Protein AF-A0A1G3QPR6-F1 (afdb_monomer)

Solvent-accessible surface area (backbone atoms only — not comparable to full-atom values): 21531 Å² total; per-residue (Å²): 141,81,74,73,65,62,59,56,54,56,56,53,58,65,68,74,68,69,72,81,55,57,77,48,80,53,82,36,54,46,65,22,30,24,68,28,44,55,77,76,56,63,36,36,37,41,65,73,69,79,74,83,39,53,37,28,34,45,36,33,22,42,81,72,49,48,79,41,32,77,51,79,38,69,24,75,70,41,79,42,62,36,46,30,82,88,68,45,72,52,73,33,42,54,33,40,37,37,38,43,35,29,19,87,86,79,56,42,36,35,69,45,76,48,65,46,40,32,42,53,54,45,40,63,69,72,75,69,54,66,77,56,40,14,61,33,45,2,17,16,63,43,24,40,44,71,29,43,44,50,59,3,56,77,43,14,18,12,20,30,35,42,59,69,55,77,74,66,64,58,76,64,53,55,49,57,57,63,72,66,66,78,93,82,74,83,45,83,68,54,70,57,57,70,72,71,74,75,81,66,74,34,40,30,41,30,40,19,43,30,46,38,66,88,68,34,37,36,35,31,43,28,39,26,37,46,48,99,79,30,19,43,28,41,34,42,40,37,38,40,36,68,84,26,68,22,16,41,91,84,57,52,77,78,52,70,33,39,39,39,35,37,41,39,38,47,20,40,7,32,69,59,88,61,35,22,38,14,34,28,42,34,45,35,41,37,31,58,54,89,47,42,32,42,31,42,29,28,33,43,16,30,32,31,51,82,40,101,41,34,37,40,7,40,25,40,37,37,49,81,14,28,22,33,60,78,61,93,46,94,72,36,64,93,51,79,29,67,31,67,37,34,41,37,44,22,41,30,43,46,45,99,78,49,33,37,40,36,39,27,43,34,42,44,73,83,48,92,66,76,44,43,24,36,20,38,41,40,48,81,45,94,45,33,34,41,26,35,20,26,31,77,88,36,48,19,31,26,42,34,40,45,56,93,52,33,39,44,22,37,18,38,31,55,32,77,80,80,71,42,55,25,44,29,40,18,42,35,39,57,88

Mean predicted aligned error: 9.49 Å

pLDDT: mean 85.25, std 18.38, range [27.86, 98.69]

Nearest PDB structures (foldseek):
  2wvp-assembly1_A  TM=6.084E-01  e=1.221E-07  Escherichia coli K-12
  2xe1-assembly1_A  TM=4.852E-01  e=6.310E-04  Escherichia coli
  5o78-assembly1_C  TM=4.614E-01  e=2.408E-03  Klebsiella aerogenes
  4aip-assembly1_C  TM=3.856E-01  e=1.112E-03  Neisseria meningitidis
  6ehd-assembly1_A  TM=4.000E-01  e=1.112E-03  Vibrio cholerae O395

Secondary structure (DSSP, 8-state):
--SSHHHHHHHHHHHTT-----B--GGGEEEESBSB-TTSS-EEEEE-S----SEEEEEEE-TTS-EEEEEEESSSPEEE-SB-TTSPBPPSEEEEEEEEEEETTTTEEEEEEEEEEE-S----GGGGS----HHHHHTTS-HHHH--STTHHHH-GGGGGGGGTTTS--HHHHHHHHTTS-TT---HHHHHHTTSS-----EEEEEEEEE-TTS-EEEEEEEEEEETTEEEEEEEEEEEEEEEEEE-TT--EEEEEEEEEEEEEEEEEEEETTEEEEEEEEEEEEEETTEEEEEEEEEEEEEEEEETTEEEEEEEEEEEEEEEESS--TT--SS-EEPPPEEEEEEEEEETTTEEEEEEEEEETT-SS-EEEEEEEEEEETTEEEEEEEETTEEEEEEEEEETTEEEEEEEEE-TTTS-EEEEEEEEEE-

Structure (mmCIF, N/CA/C/O backbone):
data_AF-A0A1G3QPR6-F1
#
_entry.id   AF-A0A1G3QPR6-F1
#
loop_
_atom_site.group_PDB
_atom_site.id
_atom_site.type_symbol
_atom_site.label_atom_id
_atom_site.label_alt_id
_atom_site.label_comp_id
_atom_site.label_asym_id
_atom_site.label_entity_id
_atom_site.label_seq_id
_atom_site.pdbx_PDB_ins_code
_atom_site.Cartn_x
_atom_site.Cartn_y
_atom_site.Cartn_z
_atom_site.occupancy
_atom_site.B_iso_or_equiv
_atom_site.auth_seq_id
_atom_site.auth_comp_id
_atom_site.auth_asym_id
_atom_site.auth_atom_id
_atom_site.pdbx_PDB_model_num
ATOM 1 N N . MET A 1 1 ? 42.847 22.295 25.989 1.00 46.12 1 MET A N 1
ATOM 2 C CA . MET A 1 1 ? 42.261 23.072 24.869 1.00 46.12 1 MET A CA 1
ATOM 3 C C . MET A 1 1 ? 43.000 22.890 23.524 1.00 46.12 1 MET A C 1
ATOM 5 O O . MET A 1 1 ? 42.988 23.797 22.707 1.00 46.12 1 MET A O 1
ATOM 9 N N . LYS A 1 2 ? 43.620 21.724 23.251 1.00 40.72 2 LYS A N 1
ATOM 10 C CA . LYS A 1 2 ? 44.358 21.444 21.993 1.00 40.72 2 LYS A CA 1
ATOM 11 C C . LYS A 1 2 ? 43.804 20.267 21.167 1.00 40.72 2 LYS A C 1
ATOM 13 O O . LYS A 1 2 ? 44.333 19.985 20.104 1.00 40.72 2 LYS A O 1
ATOM 18 N N . TYR A 1 3 ? 42.713 19.636 21.608 1.00 39.56 3 TYR A N 1
ATOM 19 C CA . TYR A 1 3 ? 42.083 18.499 20.912 1.00 39.56 3 TYR A CA 1
ATOM 20 C C . TYR A 1 3 ? 40.753 18.844 20.219 1.00 39.56 3 TYR A C 1
ATOM 22 O O . TYR A 1 3 ? 40.190 18.007 19.530 1.00 39.56 3 TYR A O 1
ATOM 30 N N . ALA A 1 4 ? 40.267 20.084 20.350 1.00 36.75 4 ALA A N 1
ATOM 31 C CA . ALA A 1 4 ? 39.031 20.534 19.700 1.00 36.75 4 ALA A CA 1
ATOM 32 C C . ALA A 1 4 ? 39.255 21.110 18.285 1.00 36.75 4 ALA A C 1
ATOM 34 O O . ALA A 1 4 ? 38.297 21.277 17.541 1.00 36.75 4 ALA A O 1
ATOM 35 N N . LEU A 1 5 ? 40.506 21.398 17.894 1.00 35.31 5 LEU A N 1
ATOM 36 C CA . LEU A 1 5 ? 40.809 22.019 16.596 1.00 35.31 5 LEU A CA 1
ATOM 37 C C . LEU A 1 5 ? 41.133 21.021 15.468 1.00 35.31 5 LEU A C 1
ATOM 39 O O . LEU A 1 5 ? 40.987 21.386 14.306 1.00 35.31 5 LEU A O 1
ATOM 43 N N . SER A 1 6 ? 41.533 19.774 15.759 1.00 35.31 6 SER A N 1
ATOM 44 C CA . SER A 1 6 ? 41.834 18.796 14.691 1.00 35.31 6 SER A CA 1
ATOM 45 C C . SER A 1 6 ? 40.599 18.030 14.196 1.00 35.31 6 SER A C 1
ATOM 47 O O . SER A 1 6 ? 40.562 17.608 13.040 1.00 35.31 6 SER A O 1
ATOM 49 N N . ALA A 1 7 ? 39.548 17.921 15.018 1.00 37.97 7 ALA A N 1
ATOM 50 C CA . ALA A 1 7 ? 38.281 17.307 14.615 1.00 37.97 7 ALA A CA 1
ATOM 51 C C . ALA A 1 7 ? 37.502 18.190 13.619 1.00 37.97 7 ALA A C 1
ATOM 53 O O . ALA A 1 7 ? 36.981 17.682 12.627 1.00 37.97 7 ALA A O 1
ATOM 54 N N . SER A 1 8 ? 37.506 19.516 13.808 1.00 36.41 8 SER A N 1
ATOM 55 C CA . SER A 1 8 ? 36.828 20.444 12.890 1.00 36.41 8 SER A CA 1
ATOM 56 C C . SER A 1 8 ? 37.526 20.582 11.534 1.00 36.41 8 SER A C 1
ATOM 58 O O . SER A 1 8 ? 36.843 20.753 10.529 1.00 36.41 8 SER A O 1
ATOM 60 N N . LEU A 1 9 ? 38.858 20.449 11.460 1.00 35.00 9 LEU A N 1
ATOM 61 C CA . LEU A 1 9 ? 39.563 20.481 10.169 1.00 35.00 9 LEU A CA 1
ATOM 62 C C . LEU A 1 9 ? 39.363 19.196 9.349 1.00 35.00 9 LEU A C 1
ATOM 64 O O . LEU A 1 9 ? 39.317 19.259 8.124 1.00 35.00 9 LEU A O 1
ATOM 68 N N . THR A 1 10 ? 39.188 18.048 10.009 1.00 35.47 10 THR A N 1
ATOM 69 C CA . THR A 1 10 ? 38.995 16.757 9.323 1.00 35.47 10 THR A CA 1
ATOM 70 C C . THR A 1 10 ? 37.572 16.616 8.769 1.00 35.47 10 THR A C 1
ATOM 72 O O . THR A 1 10 ? 37.380 16.069 7.687 1.00 35.47 10 THR A O 1
ATOM 75 N N . ILE A 1 11 ? 36.572 17.195 9.447 1.00 38.56 11 ILE A N 1
ATOM 76 C CA . ILE A 1 11 ? 35.192 17.262 8.937 1.00 38.56 11 ILE A CA 1
ATOM 77 C C . ILE A 1 11 ? 35.081 18.282 7.790 1.00 38.56 11 ILE A C 1
ATOM 79 O O . ILE A 1 11 ? 34.370 18.034 6.820 1.00 38.56 11 ILE A O 1
ATOM 83 N N . CYS A 1 12 ? 35.846 19.379 7.831 1.00 28.81 12 CYS A N 1
ATOM 84 C CA . CYS A 1 12 ? 35.859 20.372 6.751 1.00 28.81 12 CYS A CA 1
ATOM 85 C C . CYS A 1 12 ? 36.522 19.840 5.460 1.00 28.81 12 CYS A C 1
ATOM 87 O O . CYS A 1 12 ? 36.093 20.186 4.363 1.00 28.81 12 CYS A O 1
ATOM 89 N N . PHE A 1 13 ? 37.500 18.929 5.565 1.00 29.02 13 PHE A N 1
ATOM 90 C CA . PHE A 1 13 ? 38.127 18.297 4.393 1.00 29.02 13 PHE A CA 1
ATOM 91 C C . PHE A 1 13 ? 37.272 17.193 3.746 1.00 29.02 13 PHE A C 1
ATOM 93 O O . PHE A 1 13 ? 37.410 16.948 2.550 1.00 29.02 13 PHE A O 1
ATOM 100 N N . LEU A 1 14 ? 36.345 16.568 4.486 1.00 30.44 14 LEU A N 1
ATOM 101 C CA . LEU A 1 14 ? 35.384 15.620 3.902 1.00 30.44 14 LEU A CA 1
ATOM 102 C C . LEU A 1 14 ? 34.238 16.319 3.145 1.00 30.44 14 LEU A C 1
ATOM 104 O O . LEU A 1 14 ? 33.607 15.706 2.290 1.00 30.44 14 LEU A O 1
ATOM 108 N N . ILE A 1 15 ? 33.992 17.601 3.429 1.00 31.94 15 ILE A N 1
ATOM 109 C CA . ILE A 1 15 ? 32.945 18.412 2.784 1.00 31.94 15 ILE A CA 1
ATOM 110 C C . ILE A 1 15 ? 33.439 19.042 1.462 1.00 31.94 15 ILE A C 1
ATOM 112 O O . ILE A 1 15 ? 32.630 19.433 0.627 1.00 31.94 15 ILE A O 1
ATOM 116 N N . LEU A 1 16 ? 34.752 19.057 1.203 1.00 29.41 16 LEU A N 1
ATOM 117 C CA . LEU A 1 16 ? 35.367 19.648 0.000 1.00 29.41 16 LEU A CA 1
ATOM 118 C C . LEU A 1 16 ? 35.716 18.643 -1.118 1.00 29.41 16 LEU A C 1
ATOM 120 O O . LEU A 1 16 ? 36.352 19.018 -2.099 1.00 29.41 16 LEU A O 1
ATOM 124 N N . CYS A 1 17 ? 35.281 17.382 -1.014 1.00 27.86 17 CYS A N 1
ATOM 125 C CA . CYS A 1 17 ? 35.424 16.374 -2.080 1.00 27.86 17 CYS A CA 1
ATOM 126 C C . CYS A 1 17 ? 34.085 15.827 -2.599 1.00 27.86 17 CYS A C 1
ATOM 128 O O . CYS A 1 17 ? 34.029 14.743 -3.177 1.00 27.86 17 CYS A O 1
ATOM 130 N N . ILE A 1 18 ? 32.999 16.587 -2.440 1.00 34.84 18 ILE A N 1
ATOM 131 C CA . ILE A 1 18 ? 31.796 16.367 -3.242 1.00 34.84 18 ILE A CA 1
ATOM 132 C C . ILE A 1 18 ? 32.098 16.988 -4.606 1.00 34.84 18 ILE A C 1
ATOM 134 O O . ILE A 1 18 ? 31.937 18.191 -4.794 1.00 34.84 18 ILE A O 1
ATOM 138 N N . GLN A 1 19 ? 32.609 16.185 -5.544 1.00 30.81 19 GLN A N 1
ATOM 139 C CA . GLN A 1 19 ? 32.548 16.567 -6.952 1.00 30.81 19 GLN A CA 1
ATOM 140 C C . GLN A 1 19 ? 31.089 16.902 -7.254 1.00 30.81 19 GLN A C 1
ATOM 142 O O . GLN A 1 19 ? 30.205 16.070 -7.035 1.00 30.81 19 GLN A O 1
ATOM 147 N N . GLU A 1 20 ? 30.839 18.124 -7.717 1.00 32.56 20 GLU A N 1
ATOM 148 C CA . GLU A 1 20 ? 29.565 18.492 -8.311 1.00 32.56 20 GLU A CA 1
ATOM 149 C C . GLU A 1 20 ? 29.315 17.534 -9.478 1.00 32.56 20 GLU A C 1
ATOM 151 O O . GLU A 1 20 ? 29.866 17.679 -10.568 1.00 32.56 20 GLU A O 1
ATOM 156 N N . SER A 1 21 ? 28.522 16.491 -9.237 1.00 35.84 21 SER A N 1
ATOM 157 C CA . SER A 1 21 ? 28.028 15.636 -10.300 1.00 35.84 21 SER A CA 1
ATOM 158 C C . SER A 1 21 ? 27.136 16.515 -11.165 1.00 35.84 21 SER A C 1
ATOM 160 O O . SER A 1 21 ? 26.036 16.886 -10.747 1.00 35.84 21 SER A O 1
ATOM 162 N N . HIS A 1 22 ? 27.622 16.899 -12.344 1.00 35.47 22 HIS A N 1
ATOM 163 C CA . HIS A 1 22 ? 26.821 17.616 -13.324 1.00 35.47 22 HIS A CA 1
ATOM 164 C C . HIS A 1 22 ? 25.568 16.787 -13.616 1.00 35.47 22 HIS A C 1
ATOM 166 O O . HIS A 1 22 ? 25.650 15.733 -14.245 1.00 35.47 22 HIS A O 1
ATOM 172 N N . ALA A 1 23 ? 24.417 17.239 -13.112 1.00 41.91 23 ALA A N 1
ATOM 173 C CA . ALA A 1 23 ? 23.147 16.557 -13.297 1.00 41.91 23 ALA A CA 1
ATOM 174 C C . ALA A 1 23 ? 22.802 16.553 -14.790 1.00 41.91 23 ALA A C 1
ATOM 176 O O . ALA A 1 23 ? 22.440 17.578 -15.375 1.00 41.91 23 ALA A O 1
ATOM 177 N N . TYR A 1 24 ? 22.963 15.395 -15.425 1.00 57.22 24 TYR A N 1
ATOM 178 C CA . TYR A 1 24 ? 22.678 15.228 -16.839 1.00 57.22 24 TYR A CA 1
ATOM 179 C C . TYR A 1 24 ? 21.167 15.310 -17.108 1.00 57.22 24 TYR A C 1
ATOM 181 O O . TYR A 1 24 ? 20.361 14.719 -16.384 1.00 57.22 24 TYR A O 1
ATOM 189 N N . ARG A 1 25 ? 20.751 16.008 -18.177 1.00 56.31 25 ARG A N 1
ATOM 190 C CA . ARG A 1 25 ? 19.334 16.065 -18.579 1.00 56.31 25 ARG A CA 1
ATOM 191 C C . ARG A 1 25 ? 18.887 14.703 -19.108 1.00 56.31 25 ARG A C 1
ATOM 193 O O . ARG A 1 25 ? 19.117 14.363 -20.262 1.00 56.31 25 ARG A O 1
ATOM 200 N N . THR A 1 26 ? 18.145 13.958 -18.299 1.00 60.56 26 THR A N 1
ATOM 201 C CA . THR A 1 26 ? 17.696 12.592 -18.613 1.00 60.56 26 THR A CA 1
ATOM 202 C C . THR A 1 26 ? 16.570 12.496 -19.652 1.00 60.56 26 THR A C 1
ATOM 204 O O . THR A 1 26 ? 15.987 11.429 -19.858 1.00 60.56 26 THR A O 1
ATOM 207 N N . ASN A 1 27 ? 16.264 13.576 -20.376 1.00 63.34 27 ASN A N 1
ATOM 208 C CA . ASN A 1 27 ? 15.226 13.590 -21.413 1.00 63.34 27 ASN A CA 1
ATOM 209 C C . ASN A 1 27 ? 15.523 12.624 -22.576 1.00 63.34 27 ASN A C 1
ATOM 211 O O . ASN A 1 27 ? 14.579 12.153 -23.202 1.00 63.34 27 ASN A O 1
ATOM 215 N N . GLY A 1 28 ? 16.796 12.285 -22.819 1.00 78.31 28 GLY A N 1
ATOM 216 C CA . GLY A 1 28 ? 17.205 11.329 -23.856 1.00 78.31 28 GLY A CA 1
ATOM 217 C C . GLY A 1 28 ? 16.964 9.854 -23.515 1.00 78.31 28 GLY A C 1
ATOM 218 O O . GLY A 1 28 ? 16.871 9.037 -24.429 1.00 78.31 28 GLY A O 1
ATOM 219 N N . VAL A 1 29 ? 16.812 9.501 -22.232 1.00 89.12 29 VAL A N 1
ATOM 220 C CA . VAL A 1 29 ? 16.610 8.103 -21.822 1.00 89.12 29 VAL A CA 1
ATOM 221 C C . VAL A 1 29 ? 15.148 7.709 -22.012 1.00 89.12 29 VAL A C 1
ATOM 223 O O . VAL A 1 29 ? 14.256 8.304 -21.401 1.00 89.12 29 VAL A O 1
ATOM 226 N N . ILE A 1 30 ? 14.888 6.691 -22.828 1.00 92.81 30 ILE A N 1
ATOM 227 C CA . ILE A 1 30 ? 13.544 6.146 -23.056 1.00 92.81 30 ILE A CA 1
ATOM 228 C C . ILE A 1 30 ? 13.504 4.652 -22.746 1.00 92.81 30 ILE A C 1
ATOM 230 O O . ILE A 1 30 ? 14.524 3.967 -22.797 1.00 92.81 30 ILE A O 1
ATOM 234 N N . VAL A 1 31 ? 12.304 4.148 -22.460 1.00 95.38 31 VAL A N 1
ATOM 235 C CA . VAL A 1 31 ? 12.049 2.732 -22.177 1.00 95.38 31 VAL A CA 1
ATOM 236 C C . VAL A 1 31 ? 10.972 2.167 -23.091 1.00 95.38 31 VAL A C 1
ATOM 238 O O . VAL A 1 31 ? 10.001 2.861 -23.386 1.00 95.38 31 VAL A O 1
ATOM 241 N N . TYR A 1 32 ? 11.132 0.932 -23.562 1.00 96.12 32 TYR A N 1
ATOM 242 C CA . TYR A 1 32 ? 10.184 0.310 -24.488 1.00 96.12 32 TYR A CA 1
ATOM 243 C C . TYR A 1 32 ? 10.353 -1.221 -24.584 1.00 96.12 32 TYR A C 1
ATOM 245 O O . TYR A 1 32 ? 11.418 -1.739 -24.247 1.00 96.12 32 TYR A O 1
ATOM 253 N N . PRO A 1 33 ? 9.324 -1.963 -25.041 1.00 95.06 33 PRO A N 1
ATOM 254 C CA . PRO A 1 33 ? 7.961 -1.502 -25.325 1.00 95.06 33 PRO A CA 1
ATOM 255 C C . PRO A 1 33 ? 7.173 -1.207 -24.039 1.00 95.06 33 PRO A C 1
ATOM 257 O O . PRO A 1 33 ? 7.388 -1.838 -23.006 1.00 95.06 33 PRO A O 1
ATOM 260 N N . VAL A 1 34 ? 6.236 -0.259 -24.112 1.00 94.88 34 VAL A N 1
ATOM 261 C CA . VAL A 1 34 ? 5.272 0.046 -23.042 1.00 94.88 34 VAL A CA 1
ATOM 262 C C . VAL A 1 34 ? 3.867 0.102 -23.665 1.00 94.88 34 VAL A C 1
ATOM 264 O O . VAL A 1 34 ? 3.612 0.972 -24.502 1.00 94.88 34 VAL A O 1
ATOM 267 N N . PRO A 1 35 ? 2.941 -0.807 -23.302 1.00 93.62 35 PRO A N 1
ATOM 268 C CA . PRO A 1 35 ? 3.064 -1.796 -22.235 1.00 93.62 35 PRO A CA 1
ATOM 269 C C . PRO A 1 35 ? 3.982 -2.966 -22.621 1.00 93.62 35 PRO A C 1
ATOM 271 O O . PRO A 1 35 ? 3.991 -3.418 -23.768 1.00 93.62 35 PRO A O 1
ATOM 274 N N . TYR A 1 36 ? 4.720 -3.478 -21.642 1.00 93.75 36 TYR A N 1
ATOM 275 C CA . TYR A 1 36 ? 5.574 -4.650 -21.786 1.00 93.75 36 TYR A CA 1
ATOM 276 C C . TYR A 1 36 ? 4.782 -5.938 -21.508 1.00 93.75 36 TYR A C 1
ATOM 278 O O . TYR A 1 36 ? 3.892 -5.955 -20.666 1.00 93.75 36 TYR A O 1
ATOM 286 N N . TYR A 1 37 ? 5.095 -7.036 -22.195 1.00 90.31 37 TYR A N 1
ATOM 287 C CA . TYR A 1 37 ? 4.463 -8.341 -21.971 1.00 90.31 37 TYR A CA 1
ATOM 288 C C . TYR A 1 37 ? 5.531 -9.342 -21.509 1.00 90.31 37 TYR A C 1
ATOM 290 O O . TYR A 1 37 ? 6.242 -9.891 -22.362 1.00 90.31 37 TYR A O 1
ATOM 298 N N . PRO A 1 38 ? 5.663 -9.598 -20.192 1.00 88.00 38 PRO A N 1
ATOM 299 C CA . PRO A 1 38 ? 6.616 -10.568 -19.666 1.00 88.00 38 PRO A CA 1
ATOM 300 C C . PRO A 1 38 ? 6.503 -11.926 -20.373 1.00 88.00 38 PRO A C 1
ATOM 302 O O . PRO A 1 38 ? 5.428 -12.519 -20.479 1.00 88.00 38 PRO A O 1
ATOM 305 N N . GLY A 1 39 ? 7.627 -12.418 -20.899 1.00 83.00 39 GLY A N 1
ATOM 306 C CA . GLY A 1 39 ? 7.692 -13.675 -21.653 1.00 83.00 39 GLY A CA 1
ATOM 307 C C . GLY A 1 39 ? 7.337 -13.593 -23.145 1.00 83.00 39 GLY A C 1
ATOM 308 O O . GLY A 1 39 ? 7.407 -14.619 -23.816 1.00 83.00 39 GLY A O 1
ATOM 309 N N . LYS A 1 40 ? 7.001 -12.412 -23.686 1.00 84.06 40 LYS A N 1
ATOM 310 C CA . LYS A 1 40 ? 6.782 -12.182 -25.132 1.00 84.06 40 LYS A CA 1
ATOM 311 C C . LYS A 1 40 ? 7.842 -11.279 -25.782 1.00 84.06 40 LYS A C 1
ATOM 313 O O . LYS A 1 40 ? 7.581 -10.654 -26.805 1.00 84.06 40 LYS A O 1
ATOM 318 N N . GLY A 1 41 ? 9.026 -11.199 -25.183 1.00 85.44 41 GLY A N 1
ATOM 319 C CA . GLY A 1 41 ? 10.136 -10.378 -25.658 1.00 85.44 41 GLY A CA 1
ATOM 320 C C . GLY A 1 41 ? 10.906 -9.760 -24.500 1.00 85.44 41 GLY A C 1
ATOM 321 O O . GLY A 1 41 ? 10.751 -10.170 -23.345 1.00 85.44 41 GLY A O 1
ATOM 322 N N . VAL A 1 42 ? 11.712 -8.752 -24.812 1.00 91.69 42 VAL A N 1
ATOM 323 C CA . VAL A 1 42 ? 12.505 -8.017 -23.827 1.00 91.69 42 VAL A CA 1
ATOM 324 C C . VAL A 1 42 ? 12.022 -6.580 -23.693 1.00 91.69 42 VAL A C 1
ATOM 326 O O . VAL A 1 42 ? 11.550 -5.974 -24.653 1.00 91.69 42 VAL A O 1
ATOM 329 N N . PHE A 1 43 ? 12.124 -6.063 -22.480 1.00 95.50 43 PHE A N 1
ATOM 330 C CA . PHE A 1 43 ? 12.021 -4.648 -22.176 1.00 95.50 43 PHE A CA 1
ATOM 331 C C . PHE A 1 43 ? 13.422 -4.053 -22.204 1.00 95.50 43 PHE A C 1
ATOM 333 O O . PHE A 1 43 ? 14.366 -4.686 -21.731 1.00 95.50 43 PHE A O 1
ATOM 340 N N . GLN A 1 44 ? 13.568 -2.846 -22.729 1.00 95.75 44 GLN A N 1
ATOM 341 C CA . GLN A 1 44 ? 14.861 -2.187 -22.793 1.00 95.75 44 GLN A CA 1
ATOM 342 C C . GLN A 1 44 ? 14.771 -0.703 -22.479 1.00 95.75 44 GLN A C 1
ATOM 344 O O . GLN A 1 44 ? 13.771 -0.047 -22.773 1.00 95.75 44 GLN A O 1
ATOM 349 N N . ALA A 1 45 ? 15.852 -0.182 -21.907 1.00 95.38 45 ALA A N 1
ATOM 350 C CA . ALA A 1 45 ? 16.089 1.244 -21.800 1.00 95.38 45 ALA A CA 1
ATOM 351 C C . ALA A 1 45 ? 17.297 1.638 -22.645 1.00 95.38 45 ALA A C 1
ATOM 353 O O . ALA A 1 45 ? 18.316 0.940 -22.658 1.00 95.38 45 ALA A O 1
ATOM 354 N N . VAL A 1 46 ? 17.178 2.763 -23.341 1.00 94.44 46 VAL A N 1
ATOM 355 C CA . VAL A 1 46 ? 18.219 3.310 -24.216 1.00 94.44 46 VAL A CA 1
ATOM 356 C C . VAL A 1 46 ? 18.390 4.791 -23.937 1.00 94.44 46 VAL A C 1
ATOM 358 O O . VAL A 1 46 ? 17.423 5.462 -23.579 1.00 94.44 46 VAL A O 1
ATOM 361 N N . ASP A 1 47 ? 19.599 5.300 -24.146 1.00 92.56 47 ASP A N 1
ATOM 362 C CA . ASP A 1 47 ? 19.864 6.732 -24.165 1.00 92.56 47 ASP A CA 1
ATOM 363 C C . ASP A 1 47 ? 20.004 7.220 -25.611 1.00 92.56 47 ASP A C 1
ATOM 365 O O . ASP A 1 47 ? 20.875 6.769 -26.351 1.00 92.56 47 ASP A O 1
ATOM 369 N N . LEU A 1 48 ? 19.127 8.138 -26.016 1.00 88.88 48 LEU A N 1
ATOM 370 C CA . LEU A 1 48 ? 19.134 8.759 -27.342 1.00 88.88 48 LEU A CA 1
ATOM 371 C C . LEU A 1 48 ? 19.952 10.053 -27.394 1.00 88.88 48 LEU A C 1
ATOM 373 O O . LEU A 1 48 ? 20.001 10.712 -28.429 1.00 88.88 48 LEU A O 1
ATOM 377 N N . SER A 1 49 ? 20.566 10.449 -26.282 1.00 84.44 49 SER A N 1
ATOM 378 C CA . SER A 1 49 ? 21.288 11.712 -26.197 1.00 84.44 49 SER A CA 1
ATOM 379 C C . SER A 1 49 ? 22.682 11.699 -26.835 1.00 84.44 49 SER A C 1
ATOM 381 O O . SER A 1 49 ? 23.261 12.761 -27.057 1.00 84.44 49 SER A O 1
ATOM 383 N N . GLY A 1 50 ? 23.229 10.508 -27.104 1.00 80.56 50 GLY A N 1
ATOM 384 C CA . GLY A 1 50 ? 24.601 10.321 -27.585 1.00 80.56 50 GLY A CA 1
ATOM 385 C C . GLY A 1 50 ? 25.670 10.382 -26.489 1.00 80.56 50 GLY A C 1
ATOM 386 O O . GLY A 1 50 ? 26.858 10.307 -26.793 1.00 80.56 50 GLY A O 1
ATOM 387 N N . THR A 1 51 ? 25.275 10.506 -25.220 1.00 85.12 51 THR A N 1
ATOM 388 C CA . THR A 1 51 ? 26.203 10.541 -24.085 1.00 85.12 51 THR A CA 1
ATOM 389 C C . THR A 1 51 ? 26.704 9.143 -23.738 1.00 85.12 51 THR A C 1
ATOM 391 O O . THR A 1 51 ? 25.927 8.202 -23.579 1.00 85.12 51 THR A O 1
ATOM 394 N N . THR A 1 52 ? 28.017 8.998 -23.567 1.00 87.94 52 THR A N 1
ATOM 395 C CA . THR A 1 52 ? 28.615 7.715 -23.185 1.00 87.94 52 THR A CA 1
ATOM 396 C C . THR A 1 52 ? 28.562 7.519 -21.674 1.00 87.94 52 THR A C 1
ATOM 398 O O . THR A 1 52 ? 29.260 8.207 -20.927 1.00 87.94 52 THR A O 1
ATOM 401 N N . PHE A 1 53 ? 27.803 6.516 -21.240 1.00 91.62 53 PHE A N 1
ATOM 402 C CA . PHE A 1 53 ? 27.833 5.961 -19.888 1.00 91.62 53 PHE A CA 1
ATOM 403 C C . PHE A 1 53 ? 28.433 4.557 -19.941 1.00 91.62 53 PHE A C 1
ATOM 405 O O . PHE A 1 53 ? 28.087 3.775 -20.825 1.00 91.62 53 PHE A O 1
ATOM 412 N N . ASN A 1 54 ? 29.331 4.238 -19.009 1.00 93.50 54 ASN A N 1
ATOM 413 C CA . ASN A 1 54 ? 30.049 2.956 -18.967 1.00 93.50 54 ASN A CA 1
ATOM 414 C C . ASN A 1 54 ? 29.686 2.094 -17.745 1.00 93.50 54 ASN A C 1
ATOM 416 O O . ASN A 1 54 ? 30.256 1.024 -17.526 1.00 93.50 54 ASN A O 1
ATOM 420 N N . LYS A 1 55 ? 28.724 2.559 -16.947 1.00 95.50 55 LYS A N 1
ATOM 421 C CA . LYS A 1 55 ? 28.103 1.810 -15.864 1.00 95.50 55 LYS A CA 1
ATOM 422 C C . LYS A 1 55 ? 26.653 2.257 -15.745 1.00 95.50 55 LYS A C 1
ATOM 424 O O . LYS A 1 55 ? 26.378 3.367 -15.310 1.00 95.50 55 LYS A O 1
ATOM 429 N N . VAL A 1 56 ? 25.721 1.398 -16.134 1.00 96.00 56 VAL A N 1
ATOM 430 C CA . VAL A 1 56 ? 24.282 1.677 -16.063 1.00 96.00 56 VAL A CA 1
ATOM 431 C C . VAL A 1 56 ? 23.632 0.644 -15.161 1.00 96.00 56 VAL A C 1
ATOM 433 O O . VAL A 1 56 ? 23.784 -0.556 -15.369 1.00 96.00 56 VAL A O 1
ATOM 436 N N . LYS A 1 57 ? 22.911 1.094 -14.141 1.00 95.81 57 LYS A N 1
ATOM 437 C CA . LYS A 1 57 ? 22.153 0.251 -13.224 1.00 95.81 57 LYS A CA 1
ATOM 438 C C . LYS A 1 57 ? 20.666 0.436 -13.482 1.00 95.81 57 LYS A C 1
ATOM 440 O O . LYS A 1 57 ? 20.163 1.552 -13.436 1.00 95.81 57 LYS A O 1
ATOM 445 N N . MET A 1 58 ? 19.966 -0.667 -13.716 1.00 95.94 58 MET A N 1
ATOM 446 C CA . MET A 1 58 ? 18.513 -0.697 -13.850 1.00 95.94 58 MET A CA 1
ATOM 447 C C . MET A 1 58 ? 17.922 -1.421 -12.647 1.00 95.94 58 MET A C 1
ATOM 449 O O . MET A 1 58 ? 18.270 -2.570 -12.382 1.00 95.94 58 MET A O 1
ATOM 453 N N . LYS A 1 59 ? 17.014 -0.754 -11.940 1.00 95.12 59 LYS A N 1
ATOM 454 C CA . LYS A 1 59 ? 16.215 -1.328 -10.857 1.00 95.12 59 LYS A CA 1
ATOM 455 C C . LYS A 1 59 ? 14.745 -1.221 -11.219 1.00 95.12 59 LYS A C 1
ATOM 457 O O . LYS A 1 59 ? 14.311 -0.200 -11.750 1.00 95.12 59 LYS A O 1
ATOM 462 N N . ILE A 1 60 ? 13.985 -2.265 -10.930 1.00 94.19 60 ILE A N 1
ATOM 463 C CA . ILE A 1 60 ? 12.556 -2.328 -11.228 1.00 94.19 60 ILE A CA 1
ATOM 464 C C . ILE A 1 60 ? 11.821 -2.635 -9.936 1.00 94.19 60 ILE A C 1
ATOM 466 O O . ILE A 1 60 ? 12.169 -3.585 -9.234 1.00 94.19 60 ILE A O 1
ATOM 470 N N . TYR A 1 61 ? 10.808 -1.830 -9.648 1.00 92.12 61 TYR A N 1
ATOM 471 C CA . TYR A 1 61 ? 10.012 -1.893 -8.434 1.00 92.12 61 TYR A CA 1
ATOM 472 C C . TYR A 1 61 ? 8.547 -2.140 -8.781 1.00 92.12 61 TYR A C 1
ATOM 474 O O . TYR A 1 61 ? 8.055 -1.603 -9.775 1.00 92.12 61 TYR A O 1
ATOM 482 N N . ASN A 1 62 ? 7.858 -2.958 -7.988 1.00 89.81 62 ASN A N 1
ATOM 483 C CA . ASN A 1 62 ? 6.413 -3.150 -8.122 1.00 89.81 62 ASN A CA 1
ATOM 484 C C . ASN A 1 62 ? 5.638 -1.928 -7.584 1.00 89.81 62 ASN A C 1
ATOM 486 O O . ASN A 1 62 ? 6.219 -0.965 -7.080 1.00 89.81 62 ASN A O 1
ATOM 490 N N . ILE A 1 63 ? 4.307 -1.982 -7.665 1.00 87.50 63 ILE A N 1
ATOM 491 C CA . ILE A 1 63 ? 3.410 -0.922 -7.180 1.00 87.50 63 ILE A CA 1
ATOM 492 C C . ILE A 1 63 ? 3.486 -0.674 -5.661 1.00 87.50 63 ILE A C 1
ATOM 494 O O . ILE A 1 63 ? 3.088 0.388 -5.186 1.00 87.50 63 ILE A O 1
ATOM 498 N N . GLU A 1 64 ? 4.009 -1.635 -4.899 1.00 84.88 64 GLU A N 1
ATOM 499 C CA . GLU A 1 64 ? 4.222 -1.526 -3.452 1.00 84.88 64 GLU A CA 1
ATOM 500 C C . GLU A 1 64 ? 5.589 -0.906 -3.105 1.00 84.88 64 GLU A C 1
ATOM 502 O O . GLU A 1 64 ? 5.863 -0.644 -1.935 1.00 84.88 64 GLU A O 1
ATOM 507 N N . GLY A 1 65 ? 6.437 -0.641 -4.107 1.00 85.44 65 GLY A N 1
ATOM 508 C CA . GLY A 1 65 ? 7.792 -0.122 -3.925 1.00 85.44 65 GLY A CA 1
ATOM 509 C C . GLY A 1 65 ? 8.834 -1.203 -3.619 1.00 85.44 65 GLY A C 1
ATOM 510 O O . GLY A 1 65 ? 9.957 -0.887 -3.226 1.00 85.44 65 GLY A O 1
ATOM 511 N N . GLU A 1 66 ? 8.513 -2.482 -3.795 1.00 86.69 66 GLU A N 1
ATOM 512 C CA . GLU A 1 66 ? 9.456 -3.577 -3.573 1.00 86.69 66 GLU A CA 1
ATOM 513 C C . GLU A 1 66 ? 10.289 -3.826 -4.825 1.00 86.69 66 GLU A C 1
ATOM 515 O O . GLU A 1 66 ? 9.769 -3.874 -5.942 1.00 86.69 66 GLU A O 1
ATOM 520 N N . GLN A 1 67 ? 11.599 -3.999 -4.641 1.00 90.38 67 GLN A N 1
ATOM 521 C CA . GLN A 1 67 ? 12.500 -4.304 -5.745 1.00 90.38 67 GLN A CA 1
ATOM 522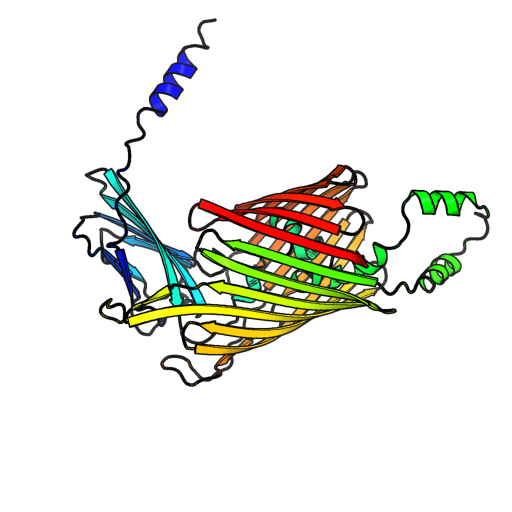 C C . GLN A 1 67 ? 12.226 -5.718 -6.270 1.00 90.38 67 GLN A C 1
ATOM 524 O O . GLN A 1 67 ? 12.402 -6.703 -5.553 1.00 90.38 67 GLN A O 1
ATOM 529 N N . VAL A 1 68 ? 11.860 -5.791 -7.545 1.00 90.94 68 VAL A N 1
ATOM 530 C CA . VAL A 1 68 ? 11.608 -7.032 -8.285 1.00 90.94 68 VAL A CA 1
ATOM 531 C C . VAL A 1 68 ? 12.842 -7.462 -9.069 1.00 90.94 68 VAL A C 1
ATOM 533 O O . VAL A 1 68 ? 13.092 -8.656 -9.202 1.00 90.94 68 VAL A O 1
ATOM 536 N N . PHE A 1 69 ? 13.613 -6.504 -9.584 1.00 93.56 69 PHE A N 1
ATOM 537 C CA . PHE A 1 69 ? 14.815 -6.775 -10.368 1.00 93.56 69 PHE A CA 1
ATOM 538 C C . PHE A 1 69 ? 15.884 -5.702 -10.143 1.00 93.56 69 PHE A C 1
ATOM 540 O O . PHE A 1 69 ? 15.559 -4.514 -10.043 1.00 93.56 69 PHE A O 1
ATOM 547 N N . SER A 1 70 ? 17.159 -6.099 -10.128 1.00 94.62 70 SER A N 1
ATOM 548 C CA . SER A 1 70 ? 18.301 -5.176 -10.188 1.00 94.62 70 SER A CA 1
ATOM 549 C C . SER A 1 70 ? 19.428 -5.723 -11.066 1.00 94.62 70 SER A C 1
ATOM 551 O O . SER A 1 70 ? 20.064 -6.716 -10.725 1.00 94.62 70 SER A O 1
ATOM 553 N N . GLY A 1 71 ? 19.766 -5.003 -12.136 1.00 94.31 71 GLY A N 1
ATOM 554 C CA . GLY A 1 71 ? 20.869 -5.330 -13.043 1.00 94.31 71 GLY A CA 1
ATOM 555 C C . GLY A 1 71 ? 21.885 -4.194 -13.176 1.00 94.31 71 GLY A C 1
ATOM 556 O O . GLY A 1 71 ? 21.524 -3.019 -13.099 1.00 94.31 71 GLY A O 1
ATOM 557 N N . VAL A 1 72 ? 23.156 -4.543 -13.394 1.00 96.19 72 VAL A N 1
ATOM 558 C CA . VAL A 1 72 ? 24.246 -3.604 -13.712 1.00 96.19 72 VAL A CA 1
ATOM 559 C C . VAL A 1 72 ? 24.830 -3.975 -15.072 1.00 96.19 72 VAL A C 1
ATOM 561 O O . VAL A 1 72 ? 25.097 -5.145 -15.333 1.00 96.19 72 VAL A O 1
ATOM 564 N N . TYR A 1 73 ? 25.033 -2.974 -15.921 1.00 96.25 73 TYR A N 1
ATOM 565 C CA . TYR A 1 73 ? 25.419 -3.114 -17.320 1.00 96.25 73 TYR A CA 1
ATOM 566 C C . TYR A 1 73 ? 26.601 -2.186 -17.637 1.00 96.25 73 TYR A C 1
ATOM 568 O O . TYR A 1 73 ? 26.719 -1.120 -17.026 1.00 96.25 73 TYR A O 1
ATOM 576 N N . PRO A 1 74 ? 27.458 -2.542 -18.608 1.00 95.25 74 PRO A N 1
ATOM 577 C CA . PRO A 1 74 ? 28.607 -1.724 -19.007 1.00 95.25 74 PRO A CA 1
ATOM 578 C C . PRO A 1 74 ? 28.229 -0.498 -19.860 1.00 95.25 74 PRO A C 1
ATOM 580 O O . PRO A 1 74 ? 29.111 0.207 -20.331 1.00 95.25 74 PRO A O 1
ATOM 583 N N . GLY A 1 75 ? 26.939 -0.258 -20.106 1.00 93.88 75 GLY A N 1
ATOM 584 C CA . GLY A 1 75 ? 26.433 0.814 -20.960 1.00 93.88 75 GLY A CA 1
ATOM 585 C C . GLY A 1 75 ? 24.983 0.563 -21.377 1.00 93.88 75 GLY A C 1
ATOM 586 O O . GLY A 1 75 ? 24.379 -0.433 -20.973 1.00 93.88 75 GLY A O 1
ATOM 587 N N . TYR A 1 76 ? 24.432 1.462 -22.190 1.00 93.62 76 TYR A N 1
ATOM 588 C CA . TYR A 1 76 ? 23.156 1.249 -22.882 1.00 93.62 76 TYR A CA 1
ATOM 589 C C . TYR A 1 76 ? 23.355 0.403 -24.160 1.00 93.62 76 TYR A C 1
ATOM 591 O O . TYR A 1 76 ? 24.430 0.477 -24.758 1.00 93.62 76 TYR A O 1
ATOM 599 N N . PRO A 1 77 ? 22.342 -0.354 -24.630 1.00 94.38 77 PRO A N 1
ATOM 600 C CA . PRO A 1 77 ? 21.023 -0.555 -24.029 1.00 94.38 77 PRO A CA 1
ATOM 601 C C . PRO A 1 77 ? 21.076 -1.466 -22.794 1.00 94.38 77 PRO A C 1
ATOM 603 O O . PRO A 1 77 ? 21.857 -2.414 -22.738 1.00 94.38 77 PRO A O 1
ATOM 606 N N . VAL A 1 78 ? 20.194 -1.216 -21.827 1.00 95.56 78 VAL A N 1
ATOM 607 C CA . VAL A 1 78 ? 19.978 -2.124 -20.688 1.00 95.56 78 VAL A CA 1
ATOM 608 C C . VAL A 1 78 ? 18.691 -2.905 -20.895 1.00 95.56 78 VAL A C 1
ATOM 610 O O . VAL A 1 78 ? 17.697 -2.340 -21.343 1.00 95.56 78 VAL A O 1
ATOM 613 N N . ILE A 1 79 ? 18.712 -4.207 -20.603 1.00 95.06 79 ILE A N 1
ATOM 614 C CA . ILE A 1 79 ? 17.658 -5.141 -21.021 1.00 95.06 79 ILE A CA 1
ATOM 615 C C . ILE A 1 79 ? 17.119 -5.925 -19.828 1.00 95.06 79 ILE A C 1
ATOM 617 O O . ILE A 1 79 ? 17.885 -6.481 -19.041 1.00 95.06 79 ILE A O 1
ATOM 621 N N . TRP A 1 80 ? 15.796 -6.026 -19.742 1.00 95.31 80 TRP A N 1
ATOM 622 C CA . TRP A 1 80 ? 15.071 -6.860 -18.794 1.00 95.31 80 TRP A CA 1
ATOM 623 C C . TRP A 1 80 ? 14.194 -7.877 -19.528 1.00 95.31 80 TRP A C 1
ATOM 625 O O . TRP A 1 80 ? 13.446 -7.546 -20.446 1.00 95.31 80 TRP A O 1
ATOM 635 N N . ASN A 1 81 ? 14.260 -9.138 -19.108 1.00 92.31 81 ASN A N 1
ATOM 636 C CA . ASN A 1 81 ? 13.506 -10.246 -19.703 1.00 92.31 81 ASN A CA 1
ATOM 637 C C . ASN A 1 81 ? 12.136 -10.488 -19.036 1.00 92.31 81 ASN A C 1
ATOM 639 O O . ASN A 1 81 ? 11.490 -11.503 -19.315 1.00 92.31 81 ASN A O 1
ATOM 643 N N . GLY A 1 82 ? 11.714 -9.601 -18.131 1.00 92.19 82 GLY A N 1
ATOM 644 C CA . GLY A 1 82 ? 10.440 -9.727 -17.429 1.00 92.19 82 GLY A CA 1
ATOM 645 C C . GLY A 1 82 ? 10.442 -10.743 -16.296 1.00 92.19 82 GLY A C 1
ATOM 646 O O . GLY A 1 82 ? 9.381 -11.282 -15.987 1.00 92.19 82 GLY A O 1
ATOM 647 N N . ARG A 1 83 ? 11.604 -11.057 -15.713 1.00 91.44 83 ARG A N 1
ATOM 648 C CA . ARG A 1 83 ? 11.719 -11.947 -14.551 1.00 91.44 83 ARG A CA 1
ATOM 649 C C . ARG A 1 83 ? 12.262 -11.223 -13.323 1.00 91.44 83 ARG A C 1
ATOM 651 O O . ARG A 1 83 ? 13.011 -10.257 -13.463 1.00 91.44 83 ARG A O 1
ATOM 658 N N . ASN A 1 84 ? 11.853 -11.674 -12.143 1.00 88.06 84 ASN A N 1
ATOM 659 C CA . ASN A 1 84 ? 12.378 -11.190 -10.871 1.00 88.06 84 ASN A CA 1
ATOM 660 C C . ASN A 1 84 ? 13.759 -11.804 -10.563 1.00 88.06 84 ASN A C 1
ATOM 662 O O . ASN A 1 84 ? 14.227 -12.688 -11.286 1.00 88.06 84 ASN A O 1
ATOM 666 N N . ASP A 1 85 ? 14.404 -11.342 -9.490 1.00 84.56 85 ASP A N 1
ATOM 667 C CA . ASP A 1 85 ? 15.719 -11.840 -9.047 1.00 84.56 85 ASP A CA 1
ATOM 668 C C . ASP A 1 85 ? 15.706 -13.349 -8.685 1.00 84.56 85 ASP A C 1
ATOM 670 O O . ASP A 1 85 ? 16.745 -14.004 -8.751 1.00 84.56 85 ASP A O 1
ATOM 674 N N . SER A 1 86 ? 14.534 -13.927 -8.383 1.00 84.62 86 SER A N 1
ATOM 675 C CA . SER A 1 86 ? 14.324 -15.370 -8.152 1.00 84.62 86 SER A CA 1
ATOM 676 C C . SER A 1 86 ? 14.046 -16.166 -9.441 1.00 84.62 86 SER A C 1
ATOM 678 O O . SER A 1 86 ? 13.847 -17.378 -9.408 1.00 84.62 86 SER A O 1
ATOM 680 N N . GLY A 1 87 ? 14.028 -15.504 -10.602 1.00 85.06 87 GLY A N 1
ATOM 681 C CA . GLY A 1 87 ? 13.787 -16.119 -11.907 1.00 85.06 87 GLY A CA 1
ATOM 682 C C . GLY A 1 87 ? 12.312 -16.337 -12.259 1.00 85.06 87 GLY A C 1
ATOM 683 O O . GLY A 1 87 ? 12.010 -16.832 -13.351 1.00 85.06 87 GLY A O 1
ATOM 684 N N . GLU A 1 88 ? 11.373 -15.942 -11.409 1.00 86.75 88 GLU A N 1
ATOM 685 C CA . GLU A 1 88 ? 9.938 -16.012 -11.682 1.00 86.75 88 GLU A CA 1
ATOM 686 C C . GLU A 1 88 ? 9.510 -14.889 -12.625 1.00 86.75 88 GLU A C 1
ATOM 688 O O . GLU A 1 88 ? 10.150 -13.844 -12.712 1.00 86.75 88 GLU A O 1
ATOM 693 N N . ARG A 1 89 ? 8.429 -15.093 -13.379 1.00 88.56 89 ARG A N 1
ATOM 694 C CA . ARG A 1 89 ? 7.923 -14.048 -14.279 1.00 88.56 89 ARG A CA 1
ATOM 695 C C . ARG A 1 89 ? 7.292 -12.926 -13.463 1.00 88.56 89 ARG A C 1
ATOM 697 O O . ARG A 1 89 ? 6.507 -13.199 -12.565 1.00 88.56 89 ARG A O 1
ATOM 704 N N . ALA A 1 90 ? 7.604 -11.689 -13.832 1.00 88.25 90 ALA A N 1
ATOM 705 C CA . ALA A 1 90 ? 6.962 -10.517 -13.270 1.00 88.25 90 ALA A CA 1
ATOM 706 C C . ALA A 1 90 ? 5.464 -10.543 -13.571 1.00 88.25 90 ALA A C 1
ATOM 708 O O . ALA A 1 90 ? 5.040 -10.885 -14.683 1.00 88.25 90 ALA A O 1
ATOM 709 N N . ASP A 1 91 ? 4.683 -10.166 -12.569 1.00 87.44 91 ASP A N 1
ATOM 710 C CA . ASP A 1 91 ? 3.244 -10.090 -12.701 1.00 87.44 91 ASP A CA 1
ATOM 711 C C . ASP A 1 91 ? 2.809 -8.928 -13.607 1.00 87.44 91 ASP A C 1
ATOM 713 O O . ASP A 1 91 ? 3.542 -7.957 -13.820 1.00 87.44 91 ASP A O 1
ATOM 717 N N . PRO A 1 92 ? 1.613 -9.019 -14.204 1.00 89.06 92 PRO A N 1
ATOM 718 C CA . PRO A 1 92 ? 0.985 -7.875 -14.846 1.00 89.06 92 PRO A CA 1
ATOM 719 C C . PRO A 1 92 ? 0.639 -6.793 -13.818 1.00 89.06 92 PRO A C 1
ATOM 721 O O . PRO A 1 92 ? 0.158 -7.106 -12.729 1.00 89.06 92 PRO A O 1
ATOM 724 N N . GLY A 1 93 ? 0.833 -5.528 -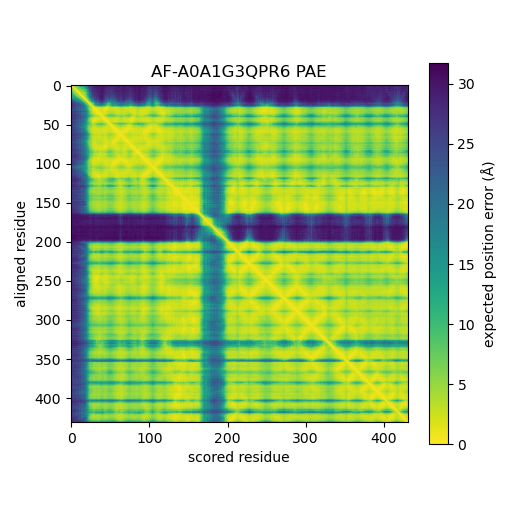14.174 1.00 91.75 93 GLY A N 1
ATOM 725 C CA . GLY A 1 93 ? 0.545 -4.396 -13.301 1.00 91.75 93 GLY A CA 1
ATOM 726 C C . GLY A 1 93 ? 1.336 -3.151 -13.678 1.00 91.75 93 GLY A C 1
ATOM 727 O O . GLY A 1 93 ? 1.822 -3.001 -14.801 1.00 91.75 93 GLY A O 1
ATOM 728 N N . MET A 1 94 ? 1.468 -2.240 -12.721 1.00 92.81 94 MET A N 1
ATOM 729 C CA . MET A 1 94 ? 2.329 -1.070 -12.845 1.00 92.81 94 MET A CA 1
ATOM 730 C C . MET A 1 94 ? 3.661 -1.307 -12.138 1.00 92.81 94 MET A C 1
ATOM 732 O O . MET A 1 94 ? 3.703 -1.848 -11.033 1.00 92.81 94 MET A O 1
ATOM 736 N N . TYR A 1 95 ? 4.734 -0.858 -12.781 1.00 93.25 95 TYR A N 1
ATOM 737 C CA . TYR A 1 95 ? 6.093 -0.938 -12.266 1.00 93.25 95 TYR A CA 1
ATOM 738 C C . TYR A 1 95 ? 6.787 0.409 -12.391 1.00 93.25 95 TYR A C 1
ATOM 740 O O . TYR A 1 95 ? 6.545 1.157 -13.338 1.00 93.25 95 TYR A O 1
ATOM 748 N N . THR A 1 96 ? 7.712 0.667 -11.478 1.00 93.12 96 THR A N 1
ATOM 749 C CA . THR A 1 96 ? 8.598 1.825 -11.536 1.00 93.12 96 THR A CA 1
ATOM 750 C C . THR A 1 96 ? 9.997 1.358 -11.908 1.00 93.12 96 THR A C 1
ATOM 752 O O . THR A 1 96 ? 10.591 0.526 -11.224 1.00 93.12 96 THR A O 1
ATOM 755 N N . VAL A 1 97 ? 10.535 1.887 -13.004 1.00 93.81 97 VAL A N 1
ATOM 756 C CA . VAL A 1 97 ? 11.892 1.606 -13.477 1.00 93.81 97 VAL A CA 1
ATOM 757 C C . VAL A 1 97 ? 12.783 2.783 -13.126 1.00 93.81 97 VAL A C 1
ATOM 759 O O . VAL A 1 97 ? 12.545 3.905 -13.572 1.00 93.81 97 VAL A O 1
ATOM 762 N N . LYS A 1 98 ? 13.828 2.514 -12.349 1.00 93.38 98 LYS A N 1
ATOM 763 C CA . LYS A 1 98 ? 14.872 3.470 -11.998 1.00 93.38 98 LYS A CA 1
ATOM 764 C C . LYS A 1 98 ? 16.167 3.102 -12.706 1.00 93.38 98 LYS A C 1
ATOM 766 O O . LYS A 1 98 ? 16.643 1.971 -12.602 1.00 93.38 98 LYS A O 1
ATOM 771 N N . ILE A 1 99 ? 16.724 4.068 -13.419 1.00 94.00 99 ILE A N 1
ATOM 772 C CA . ILE A 1 99 ? 17.959 3.953 -14.182 1.00 94.00 99 ILE A CA 1
ATOM 773 C C . ILE A 1 99 ? 18.958 4.944 -13.594 1.00 94.00 99 ILE A C 1
ATOM 775 O O . ILE A 1 99 ? 18.705 6.145 -13.586 1.00 94.00 99 ILE A O 1
ATOM 779 N N . GLU A 1 100 ? 20.079 4.429 -13.105 1.00 93.62 100 GLU A N 1
ATOM 780 C CA . GLU A 1 100 ? 21.229 5.201 -12.628 1.00 93.62 100 GLU A CA 1
ATOM 781 C C . GLU A 1 100 ? 22.362 4.965 -13.637 1.00 93.62 100 GLU A C 1
ATOM 783 O O . GLU A 1 100 ? 22.750 3.818 -13.857 1.00 93.62 100 GLU A O 1
ATOM 788 N N . ALA A 1 101 ? 22.865 6.006 -14.292 1.00 93.75 101 ALA A N 1
ATOM 789 C CA . ALA A 1 101 ? 23.915 5.893 -15.296 1.00 93.75 101 ALA A CA 1
ATOM 790 C C . ALA A 1 101 ? 25.118 6.757 -14.914 1.00 93.75 101 ALA A C 1
ATOM 792 O O . ALA A 1 101 ? 24.990 7.960 -14.705 1.00 93.75 101 ALA A O 1
ATOM 793 N N . ASP A 1 102 ? 26.284 6.122 -14.860 1.00 93.62 102 ASP A N 1
ATOM 794 C CA . ASP A 1 102 ? 27.563 6.729 -14.527 1.00 93.62 102 ASP A CA 1
ATOM 795 C C . ASP A 1 102 ? 28.535 6.605 -15.704 1.00 93.62 102 ASP A C 1
ATOM 797 O O . ASP A 1 102 ? 28.606 5.578 -16.395 1.00 93.62 102 ASP A O 1
ATOM 801 N N . ASN A 1 103 ? 29.333 7.646 -15.907 1.00 93.31 103 ASN A N 1
ATOM 802 C CA . ASN A 1 103 ? 30.605 7.533 -16.594 1.00 93.31 103 ASN A CA 1
ATOM 803 C C . ASN A 1 103 ? 31.719 7.610 -15.550 1.00 93.31 103 ASN A C 1
ATOM 805 O O . ASN A 1 103 ? 32.072 8.688 -15.078 1.00 93.31 103 ASN A O 1
ATOM 809 N N . ILE A 1 104 ? 32.291 6.460 -15.197 1.00 90.75 104 ILE A N 1
ATOM 810 C CA . ILE A 1 104 ? 33.291 6.369 -14.122 1.00 90.75 104 ILE A CA 1
ATOM 811 C C . ILE A 1 104 ? 34.615 7.070 -14.456 1.00 90.75 104 ILE A C 1
ATOM 813 O O . ILE A 1 104 ? 35.415 7.298 -13.556 1.00 90.75 104 ILE A O 1
ATOM 817 N N . PHE A 1 105 ? 34.863 7.401 -15.729 1.00 91.00 105 PHE A N 1
ATOM 818 C CA . PHE A 1 105 ? 36.073 8.115 -16.140 1.00 91.00 105 PHE A CA 1
ATOM 819 C C . PHE A 1 105 ? 35.896 9.630 -16.066 1.00 91.00 105 PHE A C 1
ATOM 821 O O . PHE A 1 105 ? 36.847 10.335 -15.743 1.00 91.00 105 PHE A O 1
ATOM 828 N N . THR A 1 106 ? 34.698 10.137 -16.368 1.00 89.50 106 THR A N 1
ATOM 829 C CA . THR A 1 106 ? 34.417 11.582 -16.373 1.00 89.50 106 THR A CA 1
ATOM 830 C C . THR A 1 106 ? 33.713 12.072 -15.109 1.00 89.50 106 THR A C 1
ATOM 832 O O . THR A 1 106 ? 33.643 13.277 -14.891 1.00 89.50 106 THR A O 1
ATOM 835 N N . GLY A 1 107 ? 33.176 11.167 -14.286 1.00 88.06 107 GLY A N 1
ATOM 836 C CA . GLY A 1 107 ? 32.352 11.499 -13.120 1.00 88.06 107 GLY A CA 1
ATOM 837 C C . GLY A 1 107 ? 30.919 11.923 -13.466 1.00 88.06 107 GLY A C 1
ATOM 838 O O . GLY A 1 107 ? 30.179 12.354 -12.585 1.00 88.06 107 GLY A O 1
ATOM 839 N N . LEU A 1 108 ? 30.509 11.822 -14.736 1.00 89.25 108 LEU A N 1
ATOM 840 C CA . LEU A 1 108 ? 29.156 12.183 -15.155 1.00 89.25 108 LEU A CA 1
ATOM 841 C C . LEU A 1 108 ? 28.129 11.211 -14.563 1.00 89.25 108 LEU A C 1
ATOM 843 O O . LEU A 1 108 ? 28.294 9.998 -14.690 1.00 89.25 108 LEU A O 1
ATOM 847 N N . HIS A 1 109 ? 27.050 11.750 -13.995 1.00 90.00 109 HIS A N 1
ATOM 848 C CA . HIS A 1 109 ? 25.965 10.981 -13.392 1.00 90.00 109 HIS A CA 1
ATOM 849 C C . HIS A 1 109 ? 24.600 11.414 -13.941 1.00 90.00 109 HIS A C 1
ATOM 851 O O . HIS A 1 109 ? 24.331 12.604 -14.138 1.00 90.00 109 HIS A O 1
ATOM 857 N N . ALA A 1 110 ? 23.722 10.441 -14.161 1.00 88.94 110 ALA A N 1
ATOM 858 C CA . ALA A 1 110 ? 22.350 10.641 -14.595 1.00 88.94 110 ALA A CA 1
ATOM 859 C C . ALA A 1 110 ? 21.412 9.685 -13.851 1.00 88.94 110 ALA A C 1
ATOM 861 O O . ALA A 1 110 ? 21.671 8.486 -13.780 1.00 88.94 110 ALA A O 1
ATOM 862 N N . GLU A 1 111 ? 20.278 10.193 -13.372 1.00 89.19 111 GLU A N 1
ATOM 863 C CA . GLU A 1 111 ? 19.217 9.369 -12.791 1.00 89.19 111 GLU A CA 1
ATOM 864 C C . GLU A 1 111 ? 17.889 9.626 -13.508 1.00 89.19 111 GLU A C 1
ATOM 866 O O . GLU A 1 111 ? 17.467 10.774 -13.685 1.00 89.19 111 GLU A O 1
ATOM 871 N N . LYS A 1 112 ? 17.204 8.554 -13.915 1.00 89.62 112 LYS A N 1
ATOM 872 C CA . LYS A 1 112 ? 15.844 8.625 -14.449 1.00 89.62 112 LYS A CA 1
ATOM 873 C C . LYS A 1 112 ? 14.937 7.602 -13.794 1.00 89.62 112 LYS A C 1
ATOM 875 O O . LYS A 1 112 ? 15.269 6.424 -13.732 1.00 89.62 112 LYS A O 1
ATOM 880 N N . THR A 1 113 ? 13.755 8.051 -13.395 1.00 90.00 113 THR A N 1
ATOM 881 C CA . THR A 1 113 ? 12.676 7.184 -12.922 1.00 90.00 113 THR A CA 1
ATOM 882 C C . THR A 1 113 ? 11.490 7.301 -13.874 1.00 90.00 113 THR A C 1
ATOM 884 O O . THR A 1 113 ? 11.083 8.411 -14.215 1.00 90.00 113 THR A O 1
ATOM 887 N N . VAL A 1 114 ? 10.962 6.169 -14.341 1.00 90.56 114 VAL A N 1
ATOM 888 C CA . VAL A 1 114 ? 9.807 6.096 -15.248 1.00 90.56 114 VAL A CA 1
ATOM 889 C C . VAL A 1 114 ? 8.846 5.001 -14.810 1.00 90.56 114 VAL A C 1
ATOM 891 O O . VAL A 1 114 ? 9.261 3.897 -14.466 1.00 90.56 114 VAL A O 1
ATOM 894 N N . SER A 1 115 ? 7.552 5.293 -14.867 1.00 92.69 115 SER A N 1
ATOM 895 C CA . SER A 1 115 ? 6.505 4.291 -14.679 1.00 92.69 115 SER A CA 1
ATOM 896 C C . SER A 1 115 ? 6.265 3.542 -15.985 1.00 92.69 115 SER A C 1
ATOM 898 O O . SER A 1 115 ? 6.236 4.143 -17.059 1.00 92.69 115 SER A O 1
ATOM 900 N N . ILE A 1 116 ? 6.076 2.231 -15.899 1.00 94.31 116 ILE A N 1
ATOM 901 C CA . ILE A 1 116 ? 5.730 1.366 -17.026 1.00 94.31 116 ILE A CA 1
ATOM 902 C C . ILE A 1 116 ? 4.545 0.482 -16.653 1.00 94.31 116 ILE A C 1
ATOM 904 O O . ILE A 1 116 ? 4.262 0.246 -15.478 1.00 94.31 116 ILE A O 1
ATOM 908 N N . LEU A 1 117 ? 3.879 -0.053 -17.672 1.00 94.19 117 LEU A N 1
ATOM 909 C CA . LEU A 1 117 ? 2.826 -1.047 -17.502 1.00 94.19 117 LEU A CA 1
ATOM 910 C C . LEU A 1 117 ? 3.287 -2.386 -18.054 1.00 94.19 117 LEU A C 1
ATOM 912 O O . LEU A 1 117 ? 3.798 -2.450 -19.174 1.00 94.19 117 LEU A O 1
ATOM 916 N N . THR A 1 118 ? 3.061 -3.446 -17.292 1.00 92.75 118 THR A N 1
ATOM 917 C CA . THR A 1 118 ? 3.212 -4.826 -17.739 1.00 92.75 118 THR A CA 1
ATOM 918 C C . THR A 1 118 ? 1.829 -5.447 -17.925 1.00 92.75 118 THR A C 1
ATOM 920 O O . THR A 1 118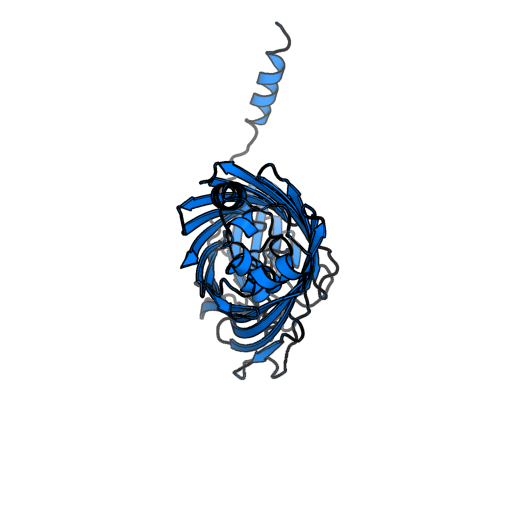 ? 0.939 -5.301 -17.094 1.00 92.75 118 THR A O 1
ATOM 923 N N . ASN A 1 119 ? 1.623 -6.134 -19.043 1.00 89.12 119 ASN A N 1
ATOM 924 C CA . ASN A 1 119 ? 0.380 -6.827 -19.367 1.00 89.12 119 ASN A CA 1
ATOM 925 C C . ASN A 1 119 ? 0.567 -8.348 -19.323 1.00 89.12 119 ASN A C 1
ATOM 927 O O . ASN A 1 119 ? 1.682 -8.859 -19.335 1.00 89.12 119 ASN A O 1
ATOM 931 N N . GLY A 1 120 ? -0.545 -9.081 -19.321 1.00 83.19 120 GLY A N 1
ATOM 932 C CA . GLY A 1 120 ? -0.549 -10.548 -19.230 1.00 83.19 120 GLY A CA 1
ATOM 933 C C . GLY A 1 120 ? -1.678 -11.122 -18.373 1.00 83.19 120 GLY A C 1
ATOM 934 O O . GLY A 1 120 ? -1.670 -12.311 -18.056 1.00 83.19 120 GLY A O 1
ATOM 935 N N . GLY A 1 121 ? -2.630 -10.279 -17.969 1.00 87.19 121 GLY A N 1
ATOM 936 C CA . GLY A 1 121 ? -3.660 -10.580 -16.982 1.00 87.19 121 GLY A CA 1
ATOM 937 C C . GLY A 1 121 ? -3.689 -9.491 -15.914 1.00 87.19 121 GLY A C 1
ATOM 938 O O . GLY A 1 121 ? -3.176 -8.400 -16.135 1.00 87.19 121 GLY A O 1
ATOM 939 N N . SER A 1 122 ? -4.250 -9.818 -14.761 1.00 89.75 122 SER A N 1
ATOM 940 C CA . SER A 1 122 ? -4.142 -9.050 -13.524 1.00 89.75 122 SER A CA 1
ATOM 941 C C . SER A 1 122 ? -4.185 -10.037 -12.356 1.00 89.75 122 SER A C 1
ATOM 943 O O . SER A 1 122 ? -4.756 -11.119 -12.499 1.00 89.75 122 SER A O 1
ATOM 945 N N . ARG A 1 123 ? -3.558 -9.692 -11.230 1.00 88.12 123 ARG A N 1
ATOM 946 C CA . ARG A 1 123 ? -3.708 -10.391 -9.941 1.00 88.12 123 ARG A CA 1
ATOM 947 C C . ARG A 1 123 ? -4.212 -9.458 -8.837 1.00 88.12 123 ARG A C 1
ATOM 949 O O . ARG A 1 123 ? -4.164 -9.824 -7.671 1.00 88.12 123 ARG A O 1
ATOM 956 N N . GLY A 1 124 ? -4.648 -8.245 -9.178 1.00 90.44 124 GLY A N 1
ATOM 957 C CA . GLY A 1 124 ? -5.137 -7.273 -8.200 1.00 90.44 124 GLY A CA 1
ATOM 958 C C . GLY A 1 124 ? -4.093 -6.839 -7.166 1.00 90.44 124 GLY A C 1
ATOM 959 O O . GLY A 1 124 ? -4.459 -6.520 -6.046 1.00 90.44 124 GLY A O 1
ATOM 960 N N . THR A 1 125 ? -2.801 -6.813 -7.511 1.00 88.25 125 THR A N 1
ATOM 961 C CA . THR A 1 125 ? -1.699 -6.517 -6.567 1.00 88.25 125 THR A CA 1
ATOM 962 C C . THR A 1 125 ? -1.808 -5.144 -5.897 1.00 88.25 125 THR A C 1
ATOM 964 O O . THR A 1 125 ? -1.272 -4.941 -4.808 1.00 88.25 125 THR A O 1
ATOM 967 N N . PHE A 1 126 ? -2.555 -4.208 -6.491 1.00 91.81 126 PHE A N 1
ATOM 968 C CA . PHE A 1 126 ? -2.841 -2.904 -5.894 1.00 91.81 126 PHE A CA 1
ATOM 969 C C . PHE A 1 126 ? -3.546 -2.981 -4.532 1.00 91.81 126 PHE A C 1
ATOM 971 O O . PHE A 1 126 ? -3.453 -2.028 -3.761 1.00 91.81 126 PHE A O 1
ATOM 978 N N . THR A 1 127 ? -4.224 -4.088 -4.205 1.00 91.50 127 THR A N 1
ATOM 979 C CA . THR A 1 127 ? -4.893 -4.271 -2.906 1.00 91.50 127 THR A CA 1
ATOM 980 C C . THR A 1 127 ? -3.920 -4.345 -1.733 1.00 91.50 127 THR A C 1
ATOM 982 O O . THR A 1 127 ? -4.351 -4.176 -0.599 1.00 91.50 127 THR A O 1
ATOM 985 N N . ARG A 1 128 ? -2.624 -4.582 -1.974 1.00 88.56 128 ARG A N 1
ATOM 986 C CA . ARG A 1 128 ? -1.627 -4.833 -0.920 1.00 88.56 128 ARG A CA 1
ATOM 987 C C . ARG A 1 128 ? -0.886 -3.581 -0.440 1.00 88.56 128 ARG A C 1
ATOM 989 O O . ARG A 1 128 ? -0.380 -3.564 0.684 1.00 88.56 128 ARG A O 1
ATOM 996 N N . GLY A 1 129 ? -0.857 -2.516 -1.249 1.00 83.00 129 GLY A N 1
ATOM 997 C CA . GLY A 1 129 ? -0.048 -1.315 -0.986 1.00 83.00 129 GLY A CA 1
ATOM 998 C C . GLY A 1 129 ? -0.418 -0.569 0.304 1.00 83.00 129 GLY A C 1
ATOM 999 O O . GLY A 1 129 ? 0.460 -0.036 0.990 1.00 83.00 129 GLY A O 1
ATOM 1000 N N . GLY A 1 130 ? -1.704 -0.576 0.664 1.00 82.81 130 GLY A N 1
ATOM 1001 C CA . GLY A 1 130 ? -2.191 -0.170 1.983 1.00 82.81 130 GLY A CA 1
ATOM 1002 C C . GLY A 1 130 ? -1.867 1.247 2.400 1.00 82.81 130 GLY A C 1
ATOM 1003 O O . GLY A 1 130 ? -1.373 1.454 3.500 1.00 82.81 130 GLY A O 1
ATOM 1004 N N . TRP A 1 131 ? -2.153 2.210 1.529 1.00 92.81 131 TRP A N 1
ATOM 1005 C CA . TRP A 1 131 ? -1.968 3.643 1.765 1.00 92.81 131 TRP A CA 1
ATOM 1006 C C . TRP A 1 131 ? -3.213 4.272 2.416 1.00 92.81 131 TRP A C 1
ATOM 1008 O O . TRP A 1 131 ? -3.833 5.172 1.857 1.00 92.81 131 TRP A O 1
ATOM 1018 N N . ILE A 1 132 ? -3.641 3.730 3.562 1.00 96.00 132 ILE A N 1
ATOM 1019 C CA . ILE A 1 132 ? -4.924 4.067 4.202 1.00 96.00 132 ILE A CA 1
ATOM 1020 C C . ILE A 1 132 ? -4.715 4.381 5.684 1.00 96.00 132 ILE A C 1
ATOM 1022 O O . ILE A 1 132 ? -4.136 3.574 6.410 1.00 96.00 132 ILE A O 1
ATOM 1026 N N . GLY A 1 133 ? -5.228 5.534 6.128 1.00 97.00 133 GLY A N 1
ATOM 1027 C CA . GLY A 1 133 ? -5.111 6.030 7.499 1.00 97.00 133 GLY A CA 1
ATOM 1028 C C . GLY A 1 133 ? -3.679 6.444 7.841 1.00 97.00 133 GLY A C 1
ATOM 1029 O O . GLY A 1 133 ? -2.821 5.605 8.111 1.00 97.00 133 GLY A O 1
ATOM 1030 N N . ALA A 1 134 ? -3.405 7.751 7.869 1.00 97.62 134 ALA A N 1
ATOM 1031 C CA . ALA A 1 134 ? -2.046 8.273 8.016 1.00 97.62 134 ALA A CA 1
ATOM 1032 C C . ALA A 1 134 ? -1.375 7.793 9.315 1.00 97.62 134 ALA A C 1
ATOM 1034 O O . ALA A 1 134 ? -0.200 7.433 9.291 1.00 97.62 134 ALA A O 1
ATOM 1035 N N . LYS A 1 135 ? -2.126 7.685 10.421 1.00 96.31 135 LYS A N 1
ATOM 1036 C CA . LYS A 1 135 ? -1.612 7.160 11.699 1.00 96.31 135 LYS A CA 1
ATOM 1037 C C . LYS A 1 135 ? -1.060 5.729 11.578 1.00 96.31 135 LYS A C 1
ATOM 1039 O O . LYS A 1 135 ? 0.021 5.443 12.087 1.00 96.31 135 LYS A O 1
ATOM 1044 N N . TYR A 1 136 ? -1.724 4.859 10.812 1.00 97.06 136 TYR A N 1
ATOM 1045 C CA . TYR A 1 136 ? -1.282 3.476 10.590 1.00 97.06 136 TYR A CA 1
ATOM 1046 C C . TYR A 1 136 ? -0.056 3.402 9.679 1.00 97.06 136 TYR A C 1
ATOM 1048 O O . TYR A 1 136 ? 0.844 2.598 9.917 1.00 97.06 136 TYR A O 1
ATOM 1056 N N . ILE A 1 137 ? 0.025 4.281 8.674 1.00 97.19 137 ILE A N 1
ATOM 1057 C CA . ILE A 1 137 ? 1.236 4.417 7.854 1.00 97.19 137 ILE A CA 1
ATOM 1058 C C . ILE A 1 137 ? 2.409 4.892 8.707 1.00 97.19 137 ILE A C 1
ATOM 1060 O O . ILE A 1 137 ? 3.491 4.319 8.621 1.00 97.19 137 ILE A O 1
ATOM 1064 N N . ALA A 1 138 ? 2.195 5.898 9.557 1.00 97.69 138 ALA A N 1
ATOM 1065 C CA . ALA A 1 138 ? 3.222 6.446 10.432 1.00 97.69 138 ALA A CA 1
ATOM 1066 C C . ALA A 1 138 ? 3.762 5.421 11.436 1.00 97.69 138 ALA A C 1
ATOM 1068 O O . ALA A 1 138 ? 4.950 5.453 11.744 1.00 97.69 138 ALA A O 1
ATOM 1069 N N . MET A 1 139 ? 2.926 4.481 11.880 1.00 97.06 139 MET A N 1
ATOM 1070 C CA . MET A 1 139 ? 3.307 3.351 12.733 1.00 97.06 139 MET A CA 1
ATOM 1071 C C . MET A 1 139 ? 3.944 2.179 11.966 1.00 97.06 139 MET A C 1
ATOM 1073 O O . MET A 1 139 ? 4.020 1.069 12.482 1.00 97.06 139 MET A O 1
ATOM 1077 N N . GLY A 1 140 ? 4.416 2.386 10.735 1.00 95.69 140 GLY A N 1
ATOM 1078 C CA . GLY A 1 140 ? 5.094 1.338 9.974 1.00 95.69 140 GLY A CA 1
ATOM 1079 C C . GLY A 1 140 ? 4.138 0.276 9.431 1.00 95.69 140 GLY A C 1
ATOM 1080 O O . GLY A 1 140 ? 4.524 -0.881 9.306 1.00 95.69 140 GLY A O 1
ATOM 1081 N N . LYS A 1 141 ? 2.893 0.650 9.102 1.00 95.38 141 LYS A N 1
ATOM 1082 C CA . LYS A 1 141 ? 1.884 -0.240 8.498 1.00 95.38 141 LYS A CA 1
ATOM 1083 C C . LYS A 1 141 ? 1.500 -1.455 9.364 1.00 95.38 141 LYS A C 1
ATOM 1085 O O . LYS A 1 141 ? 1.140 -2.496 8.816 1.00 95.38 141 LYS A O 1
ATOM 1090 N N . SER A 1 142 ? 1.512 -1.312 10.692 1.00 93.75 142 SER A N 1
ATOM 1091 C CA . SER A 1 142 ? 1.070 -2.335 11.663 1.00 93.75 142 SER A CA 1
ATOM 1092 C C . SER A 1 142 ? -0.449 -2.359 11.909 1.00 93.75 142 SER A C 1
ATOM 1094 O O . SER A 1 142 ? -0.921 -2.815 12.951 1.00 93.75 142 SER A O 1
ATOM 1096 N N . GLY A 1 143 ? -1.247 -1.852 10.962 1.00 94.38 143 GLY A N 1
ATOM 1097 C CA . GLY A 1 143 ? -2.688 -1.647 11.126 1.00 94.38 143 GLY A CA 1
ATOM 1098 C C . GLY A 1 143 ? -3.481 -2.896 11.529 1.00 94.38 143 GLY A C 1
ATOM 1099 O O . GLY A 1 143 ? -4.539 -2.769 12.130 1.00 94.38 143 GLY A O 1
ATOM 1100 N N . GLU A 1 144 ? -2.993 -4.111 11.265 1.00 96.31 144 GLU A N 1
ATOM 1101 C CA . GLU A 1 144 ? -3.734 -5.339 11.571 1.00 96.31 144 GLU A CA 1
ATOM 1102 C C . GLU A 1 144 ? -4.066 -5.523 13.062 1.00 96.31 144 GLU A C 1
ATOM 1104 O O . GLU A 1 144 ? -5.072 -6.155 13.387 1.00 96.31 144 GLU A O 1
ATOM 1109 N N . VAL A 1 145 ? -3.254 -4.971 13.971 1.00 96.44 145 VAL A N 1
ATOM 1110 C CA . VAL A 1 145 ? -3.461 -5.093 15.426 1.00 96.44 145 VAL A CA 1
ATOM 1111 C C . VAL A 1 145 ? -3.919 -3.790 16.083 1.00 96.44 145 VAL A C 1
ATOM 1113 O O . VAL A 1 145 ? -4.648 -3.830 17.066 1.00 96.44 145 VAL A O 1
ATOM 1116 N N . ILE A 1 146 ? -3.523 -2.638 15.549 1.00 95.06 146 ILE A N 1
ATOM 1117 C CA . ILE A 1 146 ? -3.833 -1.318 16.128 1.00 95.06 146 ILE A CA 1
ATOM 1118 C C . ILE A 1 146 ? -5.029 -0.632 15.467 1.00 95.06 146 ILE A C 1
ATOM 1120 O O . ILE A 1 146 ? -5.480 0.382 15.989 1.00 95.06 146 ILE A O 1
ATOM 1124 N N . ALA A 1 147 ? -5.530 -1.126 14.328 1.00 95.25 147 ALA A N 1
ATOM 1125 C CA . ALA A 1 147 ? -6.693 -0.512 13.704 1.00 95.25 147 ALA A CA 1
ATOM 1126 C C . ALA A 1 147 ? -7.935 -0.653 14.583 1.00 95.25 147 ALA A C 1
ATOM 1128 O O . ALA A 1 147 ? -8.246 -1.749 15.053 1.00 95.25 147 ALA A O 1
ATOM 1129 N N . ASP A 1 148 ? -8.585 0.483 14.805 1.00 93.06 148 ASP A N 1
ATOM 1130 C CA . ASP A 1 148 ? -9.642 0.706 15.789 1.00 93.06 148 ASP A CA 1
ATOM 1131 C C . ASP A 1 148 ? -10.695 1.722 15.305 1.00 93.06 148 ASP A C 1
ATOM 1133 O O . ASP A 1 148 ? -11.594 2.106 16.048 1.00 93.06 148 ASP A O 1
ATOM 1137 N N . ASP A 1 149 ? -10.597 2.157 14.046 1.00 94.69 149 ASP A N 1
ATOM 1138 C CA . ASP A 1 149 ? -11.492 3.131 13.423 1.00 94.69 149 ASP A CA 1
ATOM 1139 C C . ASP A 1 149 ? -12.021 2.642 12.061 1.00 94.69 149 ASP A C 1
ATOM 1141 O O . ASP A 1 149 ? -11.859 1.481 11.683 1.00 94.69 149 ASP A O 1
ATOM 1145 N N . VAL A 1 150 ? -12.663 3.518 11.292 1.00 97.00 150 VAL A N 1
ATOM 1146 C CA . VAL A 1 150 ? -13.193 3.261 9.945 1.00 97.00 150 VAL A CA 1
ATOM 1147 C C . VAL A 1 150 ? -12.148 2.721 8.959 1.00 97.00 150 VAL A C 1
ATOM 1149 O O . VAL A 1 150 ? -12.505 1.998 8.030 1.00 97.00 150 VAL A O 1
ATOM 1152 N N . TYR A 1 151 ? -10.851 2.977 9.147 1.00 97.81 151 TYR A N 1
ATOM 1153 C CA . TYR A 1 151 ? -9.808 2.395 8.295 1.00 97.81 151 TYR A CA 1
ATOM 1154 C C . TYR A 1 151 ? -9.553 0.909 8.597 1.00 97.81 151 TYR A C 1
ATOM 1156 O O . TYR A 1 151 ? -8.908 0.222 7.798 1.00 97.81 151 TYR A O 1
ATOM 1164 N N . SER A 1 152 ? -10.118 0.372 9.686 1.00 97.88 152 SER A N 1
ATOM 1165 C CA . SER A 1 152 ? -10.160 -1.069 9.978 1.00 97.88 152 SER A CA 1
ATOM 1166 C C . SER A 1 152 ? -10.787 -1.877 8.840 1.00 97.88 152 SER A C 1
ATOM 1168 O O . SER A 1 152 ? -10.415 -3.030 8.650 1.00 97.88 152 SER A O 1
ATOM 1170 N N . ILE A 1 153 ? -11.666 -1.266 8.030 1.00 98.00 153 ILE A N 1
ATOM 1171 C CA . ILE A 1 153 ? -12.227 -1.852 6.796 1.00 98.00 153 ILE A CA 1
ATOM 1172 C C . ILE A 1 153 ? -11.129 -2.473 5.917 1.00 98.00 153 ILE A C 1
ATOM 1174 O O . ILE A 1 153 ? -11.316 -3.560 5.369 1.00 98.00 153 ILE A O 1
ATOM 1178 N N . TYR A 1 154 ? -9.983 -1.792 5.807 1.00 97.19 154 TYR A N 1
ATOM 1179 C CA . TYR A 1 154 ? -8.830 -2.257 5.041 1.00 97.19 154 TYR A CA 1
ATOM 1180 C C . TYR A 1 154 ? -7.856 -3.098 5.877 1.00 97.19 154 TYR A C 1
ATOM 1182 O O . TYR A 1 154 ? -7.404 -4.158 5.438 1.00 97.19 154 TYR A O 1
ATOM 1190 N N . TRP A 1 155 ? -7.486 -2.603 7.062 1.00 97.38 155 TRP A N 1
ATOM 1191 C CA . TRP A 1 155 ? -6.380 -3.170 7.837 1.00 97.38 155 TRP A CA 1
ATOM 1192 C C . TRP A 1 155 ? -6.736 -4.482 8.530 1.00 97.38 155 TRP A C 1
ATOM 1194 O O . TRP A 1 155 ? -5.993 -5.457 8.417 1.00 97.38 155 TRP A O 1
ATOM 1204 N N . ASN A 1 156 ? -7.855 -4.500 9.253 1.00 98.00 156 ASN A N 1
ATOM 1205 C CA . ASN A 1 156 ? -8.404 -5.682 9.905 1.00 98.00 156 ASN A CA 1
ATOM 1206 C C . ASN A 1 156 ? -9.863 -5.398 10.308 1.00 98.00 156 ASN A C 1
ATOM 1208 O O . ASN A 1 156 ? -10.079 -4.638 11.255 1.00 98.00 156 ASN A O 1
ATOM 1212 N N . PRO A 1 157 ? -10.869 -6.012 9.658 1.00 98.06 157 PRO A N 1
ATOM 1213 C CA . PRO A 1 157 ? -12.279 -5.737 9.939 1.00 98.06 157 PRO A CA 1
ATOM 1214 C C . PRO A 1 157 ? -12.699 -6.049 11.382 1.00 98.06 157 PRO A C 1
ATOM 1216 O O . PRO A 1 157 ? -13.724 -5.543 11.830 1.00 98.06 157 PRO A O 1
ATOM 1219 N N . ALA A 1 158 ? -11.925 -6.840 12.136 1.00 97.50 158 ALA A N 1
ATOM 1220 C CA . ALA A 1 158 ? -12.177 -7.050 13.561 1.00 97.50 158 ALA A CA 1
ATOM 1221 C C . ALA A 1 158 ? -12.000 -5.761 14.380 1.00 97.50 158 ALA A C 1
ATOM 1223 O O . ALA A 1 158 ? -12.708 -5.577 15.363 1.00 97.50 158 ALA A O 1
ATOM 1224 N N . GLY A 1 159 ? -11.122 -4.850 13.948 1.00 95.69 159 GLY A N 1
ATOM 1225 C CA . GLY A 1 159 ? -10.902 -3.550 14.588 1.00 95.69 159 GLY A CA 1
ATOM 1226 C C . GLY A 1 159 ? -12.127 -2.633 14.560 1.00 95.69 159 GLY A C 1
ATOM 1227 O O . GLY A 1 159 ? -12.283 -1.787 15.434 1.00 95.69 159 GLY A O 1
ATOM 1228 N N . LEU A 1 160 ? -13.072 -2.857 13.633 1.00 95.62 160 LEU A N 1
ATOM 1229 C CA . LEU A 1 160 ? -14.323 -2.093 13.573 1.00 95.62 160 LEU A CA 1
ATOM 1230 C C . LEU A 1 160 ? -15.121 -2.165 14.876 1.00 95.62 160 LEU A C 1
ATOM 1232 O O . LEU A 1 160 ? -15.853 -1.234 15.193 1.00 95.62 160 LEU A O 1
ATOM 1236 N N . THR A 1 161 ? -14.993 -3.250 15.644 1.00 92.94 161 THR A N 1
ATOM 1237 C CA . THR A 1 161 ? -15.726 -3.406 16.906 1.00 92.94 161 THR A CA 1
ATOM 1238 C C . THR A 1 161 ? -15.311 -2.395 17.969 1.00 92.94 161 THR A C 1
ATOM 1240 O O . THR A 1 161 ? -16.099 -2.132 18.872 1.00 92.94 161 THR A O 1
ATOM 1243 N N . GLU A 1 162 ? -14.108 -1.824 17.867 1.00 89.31 162 GLU A N 1
ATOM 1244 C CA . GLU A 1 162 ? -13.613 -0.807 18.802 1.00 89.31 162 GLU A CA 1
ATOM 1245 C C . GLU A 1 162 ? -14.467 0.463 18.761 1.00 89.31 162 GLU A C 1
ATOM 1247 O O . GLU A 1 162 ? -14.702 1.075 19.801 1.00 89.31 162 GLU A O 1
ATOM 1252 N N . LEU A 1 163 ? -15.074 0.775 17.608 1.00 85.88 163 LEU A N 1
ATOM 1253 C CA . LEU A 1 163 ? -16.019 1.886 17.453 1.00 85.88 163 LEU A CA 1
ATOM 1254 C C . LEU A 1 163 ? -17.263 1.759 18.336 1.00 85.88 163 LEU A C 1
ATOM 1256 O O . LEU A 1 163 ? -17.939 2.757 18.590 1.00 85.88 163 LEU A O 1
ATOM 1260 N N . ARG A 1 164 ? -17.580 0.553 18.824 1.00 79.31 164 ARG A N 1
ATOM 1261 C CA . ARG A 1 164 ? -18.651 0.347 19.812 1.00 79.31 164 ARG A CA 1
ATOM 1262 C C . ARG A 1 164 ? -18.225 0.754 21.218 1.00 79.31 164 ARG A C 1
ATOM 1264 O O . ARG A 1 164 ? -19.073 1.118 22.024 1.00 79.31 164 ARG A O 1
ATOM 1271 N N . HIS A 1 165 ? -16.932 0.673 21.517 1.00 63.00 165 HIS A N 1
ATOM 1272 C CA . HIS A 1 165 ? -16.371 0.953 22.835 1.00 63.00 165 HIS A CA 1
ATOM 1273 C C . HIS A 1 165 ? -15.868 2.396 22.964 1.00 63.00 165 HIS A C 1
ATOM 1275 O O . HIS A 1 165 ? -15.868 2.926 24.072 1.00 63.00 165 HIS A O 1
ATOM 1281 N N . THR A 1 166 ? -15.544 3.077 21.856 1.00 51.03 166 THR A N 1
ATOM 1282 C CA . THR A 1 166 ? -15.152 4.502 21.844 1.00 51.03 166 THR A CA 1
ATOM 1283 C C . THR A 1 166 ? -16.238 5.439 22.401 1.00 51.03 166 THR A C 1
ATOM 1285 O O . THR A 1 166 ? -15.932 6.557 22.804 1.00 51.03 166 THR A O 1
ATOM 1288 N N . GLN A 1 167 ? -17.498 4.991 22.473 1.00 44.41 167 GLN A N 1
ATOM 1289 C CA . GLN A 1 167 ? -18.610 5.764 23.042 1.00 44.41 167 GLN A CA 1
ATOM 1290 C C . GLN A 1 167 ? -18.829 5.556 24.551 1.00 44.41 167 GLN A C 1
ATOM 1292 O O . GLN A 1 167 ? -19.630 6.271 25.150 1.00 44.41 167 GLN A O 1
ATOM 1297 N N . LEU A 1 168 ? -18.122 4.622 25.197 1.00 37.91 168 LEU A N 1
ATOM 1298 C CA . LEU A 1 168 ? -18.330 4.330 26.616 1.00 37.91 168 LEU A CA 1
ATOM 1299 C C . LEU A 1 168 ? -17.454 5.225 27.505 1.00 37.91 168 LEU A C 1
ATOM 1301 O O . LEU A 1 168 ? -16.325 4.884 27.834 1.00 37.91 168 LEU A O 1
ATOM 1305 N N . LEU A 1 169 ? -18.055 6.349 27.910 1.00 39.91 169 LEU A N 1
ATOM 1306 C CA . LEU A 1 169 ? -17.786 7.181 29.091 1.00 39.91 169 LEU A CA 1
ATOM 1307 C C . LEU A 1 169 ? -16.334 7.647 29.300 1.00 39.91 169 LEU A C 1
ATOM 1309 O O . LEU A 1 169 ? -15.418 6.890 29.620 1.00 39.91 169 LEU A O 1
ATOM 1313 N N . THR A 1 170 ? -16.146 8.966 29.288 1.00 38.75 170 THR A N 1
ATOM 1314 C CA . THR A 1 170 ? -14.927 9.571 29.834 1.00 38.75 170 THR A CA 1
ATOM 1315 C C . THR A 1 170 ? -14.710 9.102 31.278 1.00 38.75 170 THR A C 1
ATOM 1317 O O . THR A 1 170 ? -15.653 8.974 32.057 1.00 38.75 170 THR A O 1
ATOM 1320 N N . ALA A 1 171 ? -13.453 8.906 31.699 1.00 43.31 171 ALA A N 1
ATOM 1321 C CA . ALA A 1 171 ? -13.107 8.512 33.076 1.00 43.31 171 ALA A CA 1
ATOM 1322 C C . ALA A 1 171 ? -13.737 9.416 34.164 1.00 43.31 171 ALA A C 1
ATOM 1324 O O . ALA A 1 171 ? -13.843 9.027 35.325 1.00 43.31 171 ALA A O 1
ATOM 1325 N N . LYS A 1 172 ? -14.170 10.623 33.778 1.00 41.16 172 LYS A N 1
ATOM 1326 C CA . LYS A 1 172 ? -14.916 11.579 34.596 1.00 41.16 172 LYS A CA 1
ATOM 1327 C C . LYS A 1 172 ? -16.373 11.145 34.838 1.00 41.16 172 LYS A C 1
ATOM 1329 O O . LYS A 1 172 ? -16.834 11.248 35.966 1.00 41.16 172 LYS A O 1
ATOM 1334 N N . GLU A 1 173 ? -17.047 10.581 33.838 1.00 47.81 173 GLU A N 1
ATOM 1335 C CA . GLU A 1 173 ? -18.428 10.081 33.928 1.00 47.81 173 GLU A CA 1
ATOM 1336 C C . GLU A 1 173 ? -18.514 8.733 34.662 1.00 47.81 173 GLU A C 1
ATOM 1338 O O . GLU A 1 173 ? -19.488 8.470 35.367 1.00 47.81 173 GLU A O 1
ATOM 1343 N N . ILE A 1 174 ? -17.465 7.902 34.572 1.00 49.53 174 ILE A N 1
ATOM 1344 C CA . ILE A 1 174 ? -17.324 6.680 35.387 1.00 49.53 174 ILE A CA 1
ATOM 1345 C C . ILE A 1 174 ? -17.177 7.049 36.871 1.00 49.53 174 ILE A C 1
ATOM 1347 O O . ILE A 1 174 ? -17.794 6.421 37.731 1.00 49.53 174 ILE A O 1
ATOM 1351 N N . LYS A 1 175 ? -16.416 8.110 37.176 1.00 49.03 175 LYS A N 1
ATOM 1352 C CA . LYS A 1 175 ? -16.253 8.621 38.543 1.00 49.03 175 LYS A CA 1
ATOM 1353 C C . LYS A 1 175 ? -17.536 9.260 39.082 1.00 49.03 175 LYS A C 1
ATOM 1355 O O . LYS A 1 175 ? -17.945 8.927 40.185 1.00 49.03 175 LYS A O 1
ATOM 1360 N N . GLU A 1 176 ? -18.224 10.073 38.280 1.00 49.69 176 GLU A N 1
ATOM 1361 C CA . GLU A 1 176 ? -19.514 10.685 38.646 1.00 49.69 176 GLU A CA 1
ATOM 1362 C C . GLU A 1 176 ? -20.641 9.660 38.850 1.00 49.69 176 GLU A C 1
ATOM 1364 O O . GLU A 1 176 ? -21.509 9.858 39.700 1.00 49.69 176 GLU A O 1
ATOM 1369 N N . LYS A 1 177 ? -20.653 8.553 38.093 1.00 49.03 177 LYS A N 1
ATOM 1370 C CA . LYS A 1 177 ? -21.623 7.460 38.288 1.00 49.03 177 LYS A CA 1
ATOM 1371 C C . LYS A 1 177 ? -21.251 6.559 39.474 1.00 49.03 177 LYS A C 1
ATOM 1373 O O . LYS A 1 177 ? -22.151 6.130 40.191 1.00 49.03 177 LYS A O 1
ATOM 1378 N N . ALA A 1 178 ? -19.961 6.333 39.742 1.00 51.97 178 ALA A N 1
ATOM 1379 C CA . ALA A 1 178 ? -19.497 5.610 40.932 1.00 51.97 178 ALA A CA 1
ATOM 1380 C C . ALA A 1 178 ? -19.744 6.396 42.237 1.00 51.97 178 ALA A C 1
ATOM 1382 O O . ALA A 1 178 ? -20.086 5.807 43.263 1.00 51.97 178 ALA A O 1
ATOM 1383 N N . GLU A 1 179 ? -19.654 7.727 42.190 1.00 55.12 179 GLU A N 1
ATOM 1384 C CA . GLU A 1 179 ? -19.956 8.628 43.313 1.00 55.12 179 GLU A CA 1
ATOM 1385 C C . GLU A 1 179 ? -21.466 8.730 43.619 1.00 55.12 179 GLU A C 1
ATOM 1387 O O . GLU A 1 179 ? -21.840 9.116 44.726 1.00 55.12 179 GLU A O 1
ATOM 1392 N N . LYS A 1 180 ? -22.350 8.300 42.701 1.00 55.47 180 LYS A N 1
ATOM 1393 C CA . LYS A 1 180 ? -23.817 8.266 42.900 1.00 55.47 180 LYS A CA 1
ATOM 1394 C C . LYS A 1 180 ? -24.351 7.051 43.676 1.00 55.47 180 LYS A C 1
ATOM 1396 O O . LYS A 1 180 ? -25.556 6.957 43.882 1.00 55.47 180 LYS A O 1
ATOM 1401 N N . GLY A 1 181 ? -23.469 6.186 44.180 1.00 58.31 181 GLY A N 1
ATOM 1402 C CA . GLY A 1 181 ? -23.706 5.421 45.408 1.00 58.31 181 GLY A CA 1
ATOM 1403 C C . GLY A 1 181 ? -24.735 4.286 45.351 1.00 58.31 181 GLY A C 1
ATOM 1404 O O . GLY A 1 181 ? -25.911 4.492 45.633 1.00 58.31 181 GLY A O 1
ATOM 1405 N N . LYS A 1 182 ? -24.237 3.059 45.135 1.00 53.84 182 LYS A N 1
ATOM 1406 C CA . LYS A 1 182 ? -24.556 1.826 45.899 1.00 53.84 182 LYS A CA 1
ATOM 1407 C C . LYS A 1 182 ? -23.645 0.689 45.410 1.00 53.84 182 LYS A C 1
ATOM 1409 O O . LYS A 1 182 ? -23.997 -0.101 44.548 1.00 53.84 182 LYS A O 1
ATOM 1414 N N . VAL A 1 183 ? -22.433 0.639 45.963 1.00 54.09 183 VAL A N 1
ATOM 1415 C CA . VAL A 1 183 ? -21.329 -0.254 45.540 1.00 54.09 183 VAL A CA 1
ATOM 1416 C C . VAL A 1 183 ? -21.448 -1.674 46.136 1.00 54.09 183 VAL A C 1
ATOM 1418 O O . VAL A 1 183 ? -20.515 -2.459 46.051 1.00 54.09 183 VAL A O 1
ATOM 1421 N N . GLN A 1 184 ? -22.578 -2.033 46.754 1.00 53.44 184 GLN A N 1
ATOM 1422 C CA . GLN A 1 184 ? -22.679 -3.270 47.549 1.00 53.44 184 GLN A CA 1
ATOM 1423 C C . GLN A 1 184 ? -23.589 -4.367 46.970 1.00 53.44 184 GLN A C 1
ATOM 1425 O O . GLN A 1 184 ? -23.596 -5.452 47.530 1.00 53.44 184 GLN A O 1
ATOM 1430 N N . ASP A 1 185 ? -24.244 -4.152 45.822 1.00 48.91 185 ASP A N 1
ATOM 1431 C CA . ASP A 1 185 ? -25.093 -5.177 45.175 1.00 48.91 185 ASP A CA 1
ATOM 1432 C C . ASP A 1 185 ? -24.682 -5.505 43.724 1.00 48.91 185 ASP A C 1
ATOM 1434 O O . ASP A 1 185 ? -25.476 -6.034 42.953 1.00 48.91 185 ASP A O 1
ATOM 1438 N N . ILE A 1 186 ? -23.443 -5.211 43.310 1.00 51.38 186 ILE A N 1
ATOM 1439 C CA . ILE A 1 186 ? -22.995 -5.543 41.946 1.00 51.38 186 ILE A CA 1
ATOM 1440 C C . ILE A 1 186 ? -22.689 -7.044 41.871 1.00 51.38 186 ILE A C 1
ATOM 1442 O O . ILE A 1 186 ? -21.625 -7.492 42.300 1.00 51.38 186 ILE A O 1
ATOM 1446 N N . THR A 1 187 ? -23.614 -7.828 41.314 1.00 52.50 187 THR A N 1
ATOM 1447 C CA . THR A 1 187 ? -23.363 -9.234 40.962 1.00 52.50 187 THR A CA 1
ATOM 1448 C C . THR A 1 187 ? -22.820 -9.365 39.535 1.00 52.50 187 THR A C 1
ATOM 1450 O O . THR A 1 187 ? -23.047 -8.501 38.689 1.00 52.50 187 THR A O 1
ATOM 1453 N N . GLU A 1 188 ? -22.138 -10.473 39.213 1.00 51.78 188 GLU A N 1
ATOM 1454 C CA . GLU A 1 188 ? -21.639 -10.745 37.848 1.00 51.78 188 GLU A CA 1
ATOM 1455 C C . GLU A 1 188 ? -22.746 -10.703 36.775 1.00 51.78 188 GLU A C 1
ATOM 1457 O O . GLU A 1 188 ? -22.471 -10.414 35.614 1.00 51.78 188 GLU A O 1
ATOM 1462 N N . ARG A 1 189 ? -24.015 -10.927 37.152 1.00 41.66 189 ARG A N 1
ATOM 1463 C CA . ARG A 1 189 ? -25.171 -10.823 36.243 1.00 41.66 189 ARG A CA 1
ATOM 1464 C C . ARG A 1 189 ? -25.585 -9.376 35.950 1.00 41.66 189 ARG A C 1
ATOM 1466 O O . ARG A 1 189 ? -26.134 -9.128 34.878 1.00 41.66 189 ARG A O 1
ATOM 1473 N N . ASP A 1 190 ? -25.275 -8.429 36.832 1.00 39.94 190 ASP A N 1
ATOM 1474 C CA . ASP A 1 190 ? -25.542 -7.001 36.616 1.00 39.94 190 ASP A CA 1
ATOM 1475 C C . ASP A 1 190 ? -24.477 -6.355 35.719 1.00 39.94 190 ASP A C 1
ATOM 1477 O O . ASP A 1 190 ? -24.811 -5.515 34.886 1.00 39.94 190 ASP A O 1
ATOM 1481 N N . LEU A 1 191 ? -23.227 -6.840 35.757 1.00 49.50 191 LEU A N 1
ATOM 1482 C CA . LEU A 1 191 ? -22.183 -6.482 34.778 1.00 49.50 191 LEU A CA 1
ATOM 1483 C C . LEU A 1 191 ? -22.534 -6.918 33.341 1.00 49.50 191 LEU A C 1
ATOM 1485 O O . LEU A 1 191 ? -22.049 -6.322 32.382 1.00 49.50 191 LEU A O 1
ATOM 1489 N N . ILE A 1 192 ? -23.397 -7.928 33.184 1.00 43.72 192 ILE A N 1
ATOM 1490 C CA . ILE A 1 192 ? -23.859 -8.421 31.877 1.00 43.72 192 ILE A CA 1
ATOM 1491 C C . ILE A 1 192 ? -25.078 -7.626 31.372 1.00 43.72 192 ILE A C 1
ATOM 1493 O O . ILE A 1 192 ? -25.213 -7.438 30.167 1.00 43.72 192 ILE A O 1
ATOM 1497 N N . LYS A 1 193 ? -25.946 -7.097 32.250 1.00 33.16 193 LYS A N 1
ATOM 1498 C CA . LYS A 1 193 ? -27.154 -6.345 31.841 1.00 33.16 193 LYS A CA 1
ATOM 1499 C C . LYS A 1 193 ? -26.902 -4.893 31.423 1.00 33.16 193 LYS A C 1
ATOM 1501 O O . LYS A 1 193 ? -27.610 -4.401 30.552 1.00 33.16 193 LYS A O 1
ATOM 1506 N N . PHE A 1 194 ? -25.854 -4.236 31.927 1.00 34.62 194 PHE A N 1
ATOM 1507 C CA . PHE A 1 194 ? -25.430 -2.920 31.412 1.00 34.62 194 PHE A CA 1
ATOM 1508 C C . PHE A 1 194 ? -24.816 -2.979 29.994 1.00 34.62 194 PHE A C 1
ATOM 1510 O O . PHE A 1 194 ? -24.556 -1.942 29.392 1.00 34.62 194 PHE A O 1
ATOM 1517 N N . SER A 1 195 ? -24.628 -4.185 29.441 1.00 42.19 195 SER A N 1
ATOM 1518 C CA . SER A 1 195 ? -24.139 -4.443 28.077 1.00 42.19 195 SER A CA 1
ATOM 1519 C C . SER A 1 195 ? -25.221 -4.291 26.990 1.00 42.19 195 SER A C 1
ATOM 1521 O O . SER A 1 195 ? -24.897 -4.141 25.812 1.00 42.19 195 SER A O 1
ATOM 1523 N N . GLU A 1 196 ? -26.515 -4.311 27.345 1.00 41.12 196 GLU A N 1
ATOM 1524 C CA . GLU A 1 196 ? -27.612 -4.266 26.358 1.00 41.12 196 GLU A CA 1
ATOM 1525 C C . GLU A 1 196 ? -28.216 -2.868 26.115 1.00 41.12 196 GLU A C 1
ATOM 1527 O O . GLU A 1 196 ? -28.930 -2.692 25.121 1.00 41.12 196 GLU A O 1
ATOM 1532 N N . GLU A 1 197 ? -27.933 -1.866 26.958 1.00 40.03 197 GLU A N 1
ATOM 1533 C CA . GLU A 1 197 ? -28.793 -0.672 27.074 1.00 40.03 197 GLU A CA 1
ATOM 1534 C C . GLU A 1 197 ? -28.190 0.689 26.680 1.00 40.03 197 GLU A C 1
ATOM 1536 O O . GLU A 1 197 ? -28.814 1.717 26.910 1.00 40.03 197 GLU A O 1
ATOM 1541 N N . GLU A 1 198 ? -27.071 0.733 25.956 1.00 45.97 198 GLU A N 1
ATOM 1542 C CA . GLU A 1 198 ? -26.753 1.906 25.120 1.00 45.97 198 GLU A CA 1
ATOM 1543 C C . GLU A 1 198 ? -26.534 1.461 23.671 1.00 45.97 198 GLU A C 1
ATOM 1545 O O . GLU A 1 198 ? -25.428 1.398 23.137 1.00 45.97 198 GLU A O 1
ATOM 1550 N N . LYS A 1 199 ? -27.653 1.137 23.008 1.00 51.62 199 LYS A N 1
ATOM 1551 C CA . LYS A 1 199 ? -27.752 1.055 21.542 1.00 51.62 199 LYS A CA 1
ATOM 1552 C C . LYS A 1 199 ? -27.648 2.460 20.945 1.00 51.62 199 LYS A C 1
ATOM 1554 O O . LYS A 1 199 ? -28.606 2.975 20.375 1.00 51.62 199 LYS A O 1
ATOM 1559 N N . SER A 1 200 ? -26.491 3.085 21.097 1.00 58.19 200 SER A N 1
ATOM 1560 C CA . SER A 1 200 ? -26.156 4.297 20.369 1.00 58.19 200 SER A CA 1
ATOM 1561 C C . SER A 1 200 ? -25.801 3.892 18.939 1.00 58.19 200 SER A C 1
ATOM 1563 O O . SER A 1 200 ? -24.756 3.299 18.670 1.00 58.19 200 SER A O 1
ATOM 1565 N N . PHE A 1 201 ? -26.740 4.118 18.021 1.00 74.62 201 PHE A N 1
ATOM 1566 C CA . PHE A 1 201 ? -26.434 4.128 16.597 1.00 74.62 201 PHE A CA 1
ATOM 1567 C C . PHE A 1 201 ? -25.430 5.255 16.364 1.00 74.62 201 PHE A C 1
ATOM 1569 O O . PHE A 1 201 ? -25.761 6.417 16.584 1.00 74.62 201 PHE A O 1
ATOM 1576 N N . SER A 1 202 ? -24.223 4.909 15.934 1.00 84.88 202 SER A N 1
ATOM 1577 C CA . SER A 1 202 ? -23.203 5.887 15.582 1.00 84.88 202 SER A CA 1
ATOM 1578 C C . SER A 1 202 ? -22.575 5.556 14.247 1.00 84.88 202 SER A C 1
ATOM 1580 O O . SER A 1 202 ? -22.554 4.396 13.811 1.00 84.88 202 SER A O 1
ATOM 1582 N N . VAL A 1 203 ? -22.110 6.603 13.578 1.00 92.00 203 VAL A N 1
ATOM 1583 C CA . VAL A 1 203 ? -21.544 6.500 12.238 1.00 92.00 203 VAL A CA 1
ATOM 1584 C C . VAL A 1 203 ? -20.210 7.212 12.215 1.00 92.00 203 VAL A C 1
ATOM 1586 O O . VAL A 1 203 ? -20.112 8.374 12.595 1.00 92.00 203 VAL A O 1
ATOM 1589 N N . GLN A 1 204 ? -19.178 6.538 11.726 1.00 95.19 204 GLN A N 1
ATOM 1590 C CA . GLN A 1 204 ? -17.891 7.160 11.469 1.00 95.19 204 GLN A CA 1
ATOM 1591 C C . GLN A 1 204 ? -17.637 7.235 9.970 1.00 95.19 204 GLN A C 1
ATOM 1593 O O . GLN A 1 204 ? -17.806 6.245 9.262 1.00 95.19 204 GLN A O 1
ATOM 1598 N N . PHE A 1 205 ? -17.186 8.387 9.491 1.00 97.31 205 PHE A N 1
ATOM 1599 C CA . PHE A 1 205 ? -16.683 8.562 8.132 1.00 97.31 205 PHE A CA 1
ATOM 1600 C C . PHE A 1 205 ? -15.177 8.777 8.171 1.00 97.31 205 PHE A C 1
ATOM 1602 O O . PHE A 1 205 ? -14.667 9.418 9.087 1.00 97.31 205 PHE A O 1
ATOM 1609 N N . GLY A 1 206 ? -14.463 8.276 7.168 1.00 97.56 206 GLY A N 1
ATOM 1610 C CA . GLY A 1 206 ? -13.023 8.475 7.043 1.00 97.56 206 GLY A CA 1
ATOM 1611 C C . GLY A 1 206 ? -12.591 8.625 5.602 1.00 97.56 206 GLY A C 1
ATOM 1612 O O . GLY A 1 206 ? -13.110 7.953 4.711 1.00 97.56 206 GLY A O 1
ATOM 1613 N N . VAL A 1 207 ? -11.616 9.495 5.375 1.00 98.50 207 VAL A N 1
ATOM 1614 C CA . VAL A 1 207 ? -11.004 9.719 4.068 1.00 98.50 207 VAL A CA 1
ATOM 1615 C C . VAL A 1 207 ? -9.490 9.741 4.192 1.00 98.50 207 VAL A C 1
ATOM 1617 O O . VAL A 1 207 ? -8.936 10.263 5.153 1.00 98.50 207 VAL A O 1
ATOM 1620 N N . THR A 1 208 ? -8.792 9.184 3.211 1.00 98.56 208 THR A N 1
ATOM 1621 C CA . THR A 1 208 ? -7.335 9.283 3.079 1.00 98.56 208 THR A CA 1
ATOM 1622 C C . THR A 1 208 ? -6.992 9.714 1.664 1.00 98.56 208 THR A C 1
ATOM 1624 O O . THR A 1 208 ? -7.586 9.223 0.708 1.00 98.56 208 THR A O 1
ATOM 1627 N N . GLY A 1 209 ? -6.024 10.612 1.528 1.00 97.31 209 GLY A N 1
ATOM 1628 C CA . GLY A 1 209 ? -5.370 10.942 0.268 1.00 97.31 209 GLY A CA 1
ATOM 1629 C C . GLY A 1 209 ? -3.866 10.751 0.408 1.00 97.31 209 GLY A C 1
ATOM 1630 O O . GLY A 1 209 ? -3.293 11.012 1.468 1.00 97.31 209 GLY A O 1
ATOM 1631 N N . SER A 1 210 ? -3.209 10.266 -0.641 1.00 94.81 210 SER A N 1
ATOM 1632 C CA . SER A 1 210 ? -1.753 10.112 -0.644 1.00 94.81 210 SER A CA 1
ATOM 1633 C C . SER A 1 210 ? -1.146 10.429 -1.995 1.00 94.81 210 SER A C 1
ATOM 1635 O O . SER A 1 210 ? -1.684 10.030 -3.028 1.00 94.81 210 SER A O 1
ATOM 1637 N N . VAL A 1 211 ? 0.010 11.085 -1.957 1.00 91.44 211 VAL A N 1
ATOM 1638 C CA . VAL A 1 211 ? 0.875 11.307 -3.115 1.00 91.44 211 VAL A CA 1
ATOM 1639 C C . VAL A 1 211 ? 2.139 10.493 -2.895 1.00 91.44 211 VAL A C 1
ATOM 1641 O O . VAL A 1 211 ? 2.852 10.694 -1.907 1.00 91.44 211 VAL A O 1
ATOM 1644 N N . LEU A 1 212 ? 2.394 9.553 -3.800 1.00 87.75 212 LEU A N 1
ATOM 1645 C CA . LEU A 1 212 ? 3.584 8.717 -3.764 1.00 87.75 212 LEU A CA 1
ATOM 1646 C C . LEU A 1 212 ? 4.716 9.398 -4.538 1.00 87.75 212 LEU A C 1
ATOM 1648 O O . LEU A 1 212 ? 4.484 10.025 -5.572 1.00 87.75 212 LEU A O 1
ATOM 1652 N N . ALA A 1 213 ? 5.950 9.264 -4.063 1.00 72.00 213 ALA A N 1
ATOM 1653 C CA . ALA A 1 213 ? 7.119 9.972 -4.572 1.00 72.00 213 ALA A CA 1
ATOM 1654 C C . ALA A 1 213 ? 7.417 9.649 -6.045 1.00 72.00 213 ALA A C 1
ATOM 1656 O O . ALA A 1 213 ? 8.037 10.448 -6.742 1.00 72.00 213 ALA A O 1
ATOM 1657 N N . PHE A 1 214 ? 6.951 8.500 -6.539 1.00 70.25 214 PHE A N 1
ATOM 1658 C CA . PHE A 1 214 ? 7.044 8.091 -7.942 1.00 70.25 214 PHE A CA 1
ATOM 1659 C C . PHE A 1 214 ? 5.828 8.517 -8.797 1.00 70.25 214 PHE A C 1
ATOM 1661 O O . PHE A 1 214 ? 5.641 8.020 -9.905 1.00 70.25 214 PHE A O 1
ATOM 1668 N N . GLY A 1 215 ? 4.999 9.445 -8.302 1.00 74.88 215 GLY A N 1
ATOM 1669 C CA . GLY A 1 215 ? 3.957 10.149 -9.063 1.00 74.88 215 GLY A CA 1
ATOM 1670 C C . GLY A 1 215 ? 2.567 9.509 -9.050 1.00 74.88 215 GLY A C 1
ATOM 1671 O O . GLY A 1 215 ? 1.643 10.047 -9.658 1.00 74.88 215 GLY A O 1
ATOM 1672 N N . SER A 1 216 ? 2.391 8.379 -8.362 1.00 87.12 216 SER A N 1
ATOM 1673 C CA . SER A 1 216 ? 1.073 7.752 -8.207 1.00 87.12 216 SER A CA 1
ATOM 1674 C C . SER A 1 216 ? 0.286 8.400 -7.073 1.00 87.12 216 SER A C 1
ATOM 1676 O O . SER A 1 216 ? 0.843 8.727 -6.029 1.00 87.12 216 SER A O 1
ATOM 1678 N N . ASN A 1 217 ? -1.022 8.543 -7.258 1.00 92.88 217 ASN A N 1
ATOM 1679 C CA . ASN A 1 217 ? -1.930 9.052 -6.238 1.00 92.88 217 ASN A CA 1
ATOM 1680 C C . ASN A 1 217 ? -2.805 7.917 -5.722 1.00 92.88 217 ASN A C 1
ATOM 1682 O O . ASN A 1 217 ? -3.268 7.084 -6.503 1.00 92.88 217 ASN A O 1
ATOM 1686 N N . THR A 1 218 ? -3.066 7.897 -4.420 1.00 95.38 218 THR A N 1
ATOM 1687 C CA . THR A 1 218 ? -3.999 6.938 -3.819 1.00 95.38 218 THR A CA 1
ATOM 1688 C C . THR A 1 218 ? -5.043 7.653 -2.985 1.00 95.38 218 THR A C 1
ATOM 1690 O O . THR A 1 218 ? -4.787 8.739 -2.462 1.00 95.38 218 THR A O 1
ATOM 1693 N N . GLY A 1 219 ? -6.214 7.044 -2.857 1.00 96.75 219 GLY A N 1
ATOM 1694 C CA . GLY A 1 219 ? -7.299 7.571 -2.053 1.00 96.75 219 GLY A CA 1
ATOM 1695 C C . GLY A 1 219 ? -8.110 6.464 -1.404 1.00 96.75 219 GLY A C 1
ATOM 1696 O O . GLY A 1 219 ? -8.239 5.368 -1.949 1.00 96.75 219 GLY A O 1
ATOM 1697 N N . PHE A 1 220 ? -8.677 6.773 -0.248 1.00 98.44 220 PHE A N 1
ATOM 1698 C CA . PHE A 1 220 ? -9.666 5.944 0.419 1.00 98.44 220 PHE A CA 1
ATOM 1699 C C . PHE A 1 220 ? -10.805 6.814 0.927 1.00 98.44 220 PHE A C 1
ATOM 1701 O O . PHE A 1 220 ? -10.565 7.904 1.440 1.00 98.44 220 PHE A O 1
ATOM 1708 N N . ALA A 1 221 ? -12.029 6.318 0.818 1.00 98.44 221 ALA A N 1
ATOM 1709 C CA . ALA A 1 221 ? -13.188 6.870 1.498 1.00 98.44 221 ALA A CA 1
ATOM 1710 C C . ALA A 1 221 ? -13.988 5.719 2.098 1.00 98.44 221 ALA A C 1
ATOM 1712 O O . ALA A 1 221 ? -14.214 4.715 1.425 1.00 98.44 221 ALA A O 1
ATOM 1713 N N . GLY A 1 222 ? -14.419 5.852 3.345 1.00 98.06 222 GLY A N 1
ATOM 1714 C CA . GLY A 1 222 ? -15.161 4.806 4.025 1.00 98.06 222 GLY A CA 1
ATOM 1715 C C . GLY A 1 222 ? -16.122 5.331 5.072 1.00 98.06 222 GLY A C 1
ATOM 1716 O O . GLY A 1 222 ? -16.029 6.472 5.526 1.00 98.06 222 GLY A O 1
ATOM 1717 N N . MET A 1 223 ? -17.054 4.462 5.437 1.00 98.19 223 MET A N 1
ATOM 1718 C CA . MET A 1 223 ? -18.058 4.678 6.462 1.00 98.19 223 MET A CA 1
ATOM 1719 C C . MET A 1 223 ? -18.193 3.408 7.301 1.00 98.19 223 MET A C 1
ATOM 1721 O O . MET A 1 223 ? -18.263 2.313 6.745 1.00 98.19 223 MET A O 1
ATOM 1725 N N . ALA A 1 224 ? -18.266 3.553 8.619 1.00 97.44 224 ALA A N 1
ATOM 1726 C CA . ALA A 1 224 ? -18.560 2.483 9.561 1.00 97.44 224 ALA A CA 1
ATOM 1727 C C . ALA A 1 224 ? -19.811 2.834 10.372 1.00 97.44 224 ALA A C 1
ATOM 1729 O O . ALA A 1 224 ? -19.949 3.959 10.840 1.00 97.44 224 ALA A O 1
ATOM 1730 N N . ILE A 1 225 ? -20.727 1.881 10.519 1.00 95.25 225 ILE A N 1
ATOM 1731 C CA . ILE A 1 225 ? -22.012 2.038 11.197 1.00 95.25 225 ILE A CA 1
ATOM 1732 C C . ILE A 1 225 ? -22.096 1.012 12.322 1.00 95.25 225 ILE A C 1
ATOM 1734 O O . ILE A 1 225 ? -22.024 -0.199 12.081 1.00 95.25 225 ILE A O 1
ATOM 1738 N N . ASN A 1 226 ? -22.314 1.496 13.541 1.00 91.94 226 ASN A N 1
ATOM 1739 C CA . ASN A 1 226 ? -22.561 0.652 14.700 1.00 91.94 226 ASN A CA 1
ATOM 1740 C C . ASN A 1 226 ? -23.975 0.057 14.642 1.00 91.94 226 ASN A C 1
ATOM 1742 O O . ASN A 1 226 ? -24.984 0.764 14.632 1.00 91.94 226 ASN A O 1
ATOM 1746 N N . LEU A 1 227 ? -24.045 -1.273 14.621 1.00 89.25 227 LEU A N 1
ATOM 1747 C CA . LEU A 1 227 ? -25.272 -2.064 14.666 1.00 89.25 227 LEU A CA 1
ATOM 1748 C C . LEU A 1 227 ? -25.388 -2.774 16.030 1.00 89.25 227 LEU A C 1
ATOM 1750 O O . LEU A 1 227 ? -24.388 -2.988 16.719 1.00 89.25 227 LEU A O 1
ATOM 1754 N N . PRO A 1 228 ? -26.585 -3.237 16.440 1.00 83.00 228 PRO A N 1
ATOM 1755 C CA . PRO A 1 228 ? -26.765 -3.866 17.753 1.00 83.00 228 PRO A CA 1
ATOM 1756 C C . PRO A 1 228 ? -25.852 -5.077 18.024 1.00 83.00 228 PRO A C 1
ATOM 1758 O O . PRO A 1 228 ? -25.476 -5.329 19.168 1.00 83.00 228 PRO A O 1
ATOM 1761 N N . LYS A 1 229 ? -25.492 -5.834 16.979 1.00 86.06 229 LYS A N 1
ATOM 1762 C CA . LYS A 1 229 ? -24.708 -7.078 17.077 1.00 86.06 229 LYS A CA 1
ATOM 1763 C C . LYS A 1 229 ? -23.303 -6.984 16.470 1.00 86.06 229 LYS A C 1
ATOM 1765 O O . LYS A 1 229 ? -22.623 -8.001 16.392 1.00 86.06 229 LYS A O 1
ATOM 1770 N N . GLY A 1 230 ? -22.863 -5.807 16.034 1.00 91.69 230 GLY A N 1
ATOM 1771 C CA . GLY A 1 230 ? -21.586 -5.653 15.340 1.00 91.69 230 GLY A CA 1
ATOM 1772 C C . GLY A 1 230 ? -21.466 -4.309 14.643 1.00 91.69 230 GLY A C 1
ATOM 1773 O O . GLY A 1 230 ? -22.261 -3.412 14.887 1.00 91.69 230 GLY A O 1
ATOM 1774 N N . VAL A 1 231 ? -20.475 -4.166 13.778 1.00 95.94 231 VAL A N 1
ATOM 1775 C CA . VAL A 1 231 ? -20.202 -2.919 13.059 1.00 95.94 231 VAL A CA 1
ATOM 1776 C C . VAL A 1 231 ? -20.082 -3.233 11.582 1.00 95.94 231 VAL A C 1
ATOM 1778 O O . VAL A 1 231 ? -19.312 -4.111 11.197 1.00 95.94 231 VAL A O 1
ATOM 1781 N N . LEU A 1 232 ? -20.868 -2.539 10.763 1.00 97.75 232 LEU A N 1
ATOM 1782 C CA . LEU A 1 232 ? -20.823 -2.650 9.310 1.00 97.75 232 LEU A CA 1
ATOM 1783 C C . LEU A 1 232 ? -19.919 -1.552 8.756 1.00 97.75 232 LEU A C 1
ATOM 1785 O O . LEU A 1 232 ? -20.106 -0.389 9.087 1.00 97.75 232 LEU A O 1
ATOM 1789 N N . GLY A 1 233 ? -18.979 -1.903 7.890 1.00 98.25 233 GLY A N 1
ATOM 1790 C CA . GLY A 1 233 ? -18.108 -0.970 7.190 1.00 98.25 233 GLY A CA 1
ATOM 1791 C C . GLY A 1 233 ? -18.294 -1.055 5.679 1.00 98.25 233 GLY A C 1
ATOM 1792 O O . GLY A 1 233 ? -18.427 -2.144 5.127 1.00 98.25 233 GLY A O 1
ATOM 1793 N N . VAL A 1 234 ? -18.271 0.085 4.998 1.00 98.69 234 VAL A N 1
ATOM 1794 C CA . VAL A 1 234 ? -18.173 0.173 3.536 1.00 98.69 234 VAL A CA 1
ATOM 1795 C C . VAL A 1 234 ? -17.030 1.112 3.194 1.00 98.69 234 VAL A C 1
ATOM 1797 O O . VAL A 1 234 ? -16.963 2.211 3.736 1.00 98.69 234 VAL A O 1
ATOM 1800 N N . GLY A 1 235 ? -16.127 0.702 2.307 1.00 98.31 235 GLY A N 1
ATOM 1801 C CA . GLY A 1 235 ? -14.979 1.524 1.926 1.00 98.31 235 GLY A CA 1
ATOM 1802 C C . GLY A 1 235 ? -14.601 1.366 0.466 1.00 98.31 235 GLY A C 1
ATOM 1803 O O . GLY A 1 235 ? -14.774 0.301 -0.111 1.00 98.31 235 GLY A O 1
ATOM 1804 N N . LEU A 1 236 ? -14.067 2.418 -0.138 1.00 98.50 236 LEU A N 1
ATOM 1805 C CA . LEU A 1 236 ? -13.551 2.426 -1.498 1.00 98.50 236 LEU A CA 1
ATOM 1806 C C . LEU A 1 236 ? -12.096 2.878 -1.462 1.00 98.50 236 LEU A C 1
ATOM 1808 O O . LEU A 1 236 ? -11.813 4.009 -1.074 1.00 98.50 236 LEU A O 1
ATOM 1812 N N . TYR A 1 237 ? -11.190 2.007 -1.892 1.00 98.00 237 TYR A N 1
ATOM 1813 C CA . TYR A 1 237 ? -9.785 2.320 -2.129 1.00 98.00 237 TYR A CA 1
ATOM 1814 C C . TYR A 1 237 ? -9.537 2.502 -3.624 1.00 98.00 237 TYR A C 1
ATOM 1816 O O . TYR A 1 237 ? -10.065 1.740 -4.435 1.00 98.00 237 TYR A O 1
ATOM 1824 N N . THR A 1 238 ? -8.705 3.472 -3.995 1.00 97.00 238 THR A N 1
ATOM 1825 C CA . THR A 1 238 ? -8.257 3.656 -5.373 1.00 97.00 238 THR A CA 1
ATOM 1826 C C . THR A 1 238 ? -6.789 4.053 -5.443 1.00 97.00 238 THR A C 1
ATOM 1828 O O . THR A 1 238 ? -6.297 4.825 -4.623 1.00 97.00 238 THR A O 1
ATOM 1831 N N . ILE A 1 239 ? -6.103 3.580 -6.476 1.00 95.38 239 ILE A N 1
ATOM 1832 C CA . ILE A 1 239 ? -4.779 4.034 -6.898 1.00 95.38 239 ILE A CA 1
ATOM 1833 C C . ILE A 1 239 ? -4.844 4.449 -8.367 1.00 95.38 239 ILE A C 1
ATOM 1835 O O . ILE A 1 239 ? -5.490 3.793 -9.186 1.00 95.38 239 ILE A O 1
ATOM 1839 N N . TYR A 1 240 ? -4.195 5.561 -8.690 1.00 94.62 240 TYR A N 1
ATOM 1840 C CA . TYR A 1 240 ? -4.168 6.145 -10.021 1.00 94.62 240 TYR A CA 1
ATOM 1841 C C . TYR A 1 240 ? -2.758 6.603 -10.384 1.00 94.62 240 TYR A C 1
ATOM 1843 O O . TYR A 1 240 ? -2.081 7.263 -9.594 1.00 94.62 240 TYR A O 1
ATOM 1851 N N . SER A 1 241 ? -2.345 6.300 -11.611 1.00 93.38 241 SER A N 1
ATOM 1852 C CA . SER A 1 241 ? -1.114 6.812 -12.208 1.00 93.38 241 SER A CA 1
ATOM 1853 C C . SER A 1 241 ? -1.352 7.117 -13.683 1.00 93.38 241 SER A C 1
ATOM 1855 O O . SER A 1 241 ? -1.840 6.267 -14.428 1.00 93.38 241 SER A O 1
ATOM 1857 N N . GLY A 1 242 ? -1.051 8.344 -14.102 1.00 91.56 242 GLY A N 1
ATOM 1858 C CA . GLY A 1 242 ? -1.270 8.830 -15.466 1.00 91.56 242 GLY A CA 1
ATOM 1859 C C . GLY A 1 242 ? 0.028 9.248 -16.153 1.00 91.56 242 GLY A C 1
ATOM 1860 O O . GLY A 1 242 ? 1.100 9.191 -15.557 1.00 91.56 242 GLY A O 1
ATOM 1861 N N . GLY A 1 243 ? -0.074 9.683 -17.413 1.00 89.56 243 GLY A N 1
ATOM 1862 C CA . GLY A 1 243 ? 1.068 10.211 -18.171 1.00 89.56 243 GLY A CA 1
ATOM 1863 C C . GLY A 1 243 ? 2.137 9.164 -18.498 1.00 89.56 243 GLY A C 1
ATOM 1864 O O . GLY A 1 243 ? 3.311 9.498 -18.638 1.00 89.56 243 GLY A O 1
ATOM 1865 N N . ILE A 1 244 ? 1.755 7.885 -18.592 1.00 92.69 244 ILE A N 1
ATOM 1866 C CA . ILE A 1 244 ? 2.691 6.806 -18.913 1.00 92.69 244 ILE A CA 1
ATOM 1867 C C . ILE A 1 244 ? 2.873 6.755 -20.430 1.00 92.69 244 ILE A C 1
ATOM 1869 O O . ILE A 1 244 ? 1.947 6.402 -21.156 1.00 92.69 244 ILE A O 1
ATOM 1873 N N . ASP A 1 245 ? 4.066 7.081 -20.922 1.00 93.75 245 ASP A N 1
ATOM 1874 C CA . ASP A 1 245 ? 4.387 7.026 -22.352 1.00 93.75 245 ASP A CA 1
ATOM 1875 C C . ASP A 1 245 ? 4.122 5.630 -22.942 1.00 93.75 245 ASP A C 1
ATOM 1877 O O . ASP A 1 245 ? 4.742 4.640 -22.549 1.00 93.75 245 ASP A O 1
ATOM 1881 N N . ARG A 1 246 ? 3.252 5.549 -23.955 1.00 95.31 246 ARG A N 1
ATOM 1882 C CA . ARG A 1 246 ? 3.075 4.337 -24.761 1.00 95.31 246 ARG A CA 1
ATOM 1883 C C . ARG A 1 246 ? 4.156 4.284 -25.828 1.00 95.31 246 ARG A C 1
ATOM 1885 O O . ARG A 1 246 ? 4.230 5.193 -26.657 1.00 95.31 246 ARG A O 1
ATOM 1892 N N . ARG A 1 247 ? 4.948 3.214 -25.868 1.00 94.94 247 ARG A N 1
ATOM 1893 C CA . ARG A 1 247 ? 6.023 3.038 -26.856 1.00 94.94 247 ARG A CA 1
ATOM 1894 C C . ARG A 1 247 ? 5.985 1.659 -27.492 1.00 94.94 247 ARG A C 1
ATOM 1896 O O . ARG A 1 247 ? 5.761 0.665 -26.803 1.00 94.94 247 ARG A O 1
ATOM 1903 N N . ASP A 1 248 ? 6.167 1.614 -28.807 1.00 93.81 248 ASP A N 1
ATOM 1904 C CA . ASP A 1 248 ? 6.212 0.364 -29.567 1.00 93.81 248 ASP A CA 1
ATOM 1905 C C . ASP A 1 248 ? 7.565 -0.361 -29.419 1.00 93.81 248 ASP A C 1
ATOM 1907 O O . ASP A 1 248 ? 8.435 0.055 -28.655 1.00 93.81 248 ASP A O 1
ATOM 1911 N N . PHE A 1 249 ? 7.752 -1.464 -30.147 1.00 92.06 249 PHE A N 1
ATOM 1912 C CA . PHE A 1 249 ? 8.993 -2.248 -30.119 1.00 92.06 249 PHE A CA 1
ATOM 1913 C C . PHE A 1 249 ? 10.214 -1.518 -30.697 1.00 92.06 249 PHE A C 1
ATOM 1915 O O . PHE A 1 249 ? 11.332 -1.968 -30.467 1.00 92.06 249 PHE A O 1
ATOM 1922 N N . ASN A 1 250 ? 10.016 -0.401 -31.400 1.00 92.50 250 ASN A N 1
ATOM 1923 C CA . ASN A 1 250 ? 11.079 0.426 -31.969 1.00 92.50 250 ASN A CA 1
ATOM 1924 C C . ASN A 1 250 ? 11.348 1.689 -31.124 1.00 92.50 250 ASN A C 1
ATOM 1926 O O . ASN A 1 250 ? 12.222 2.483 -31.461 1.00 92.50 250 ASN A O 1
ATOM 1930 N N . GLY A 1 251 ? 10.602 1.892 -30.031 1.00 92.81 251 GLY A N 1
ATOM 1931 C CA . GLY A 1 251 ? 10.755 3.029 -29.122 1.00 92.81 251 GLY A CA 1
ATOM 1932 C C . GLY A 1 251 ? 9.965 4.280 -29.517 1.00 92.81 251 GLY A C 1
ATOM 1933 O O . GLY A 1 251 ? 10.035 5.291 -28.803 1.00 92.81 251 GLY A O 1
ATOM 1934 N N . TYR A 1 252 ? 9.172 4.232 -30.593 1.00 94.31 252 TYR A N 1
ATOM 1935 C CA . TYR A 1 252 ? 8.346 5.362 -31.019 1.00 94.31 252 TYR A CA 1
ATOM 1936 C C . TYR A 1 252 ? 7.184 5.578 -30.046 1.00 94.31 252 TYR A C 1
ATOM 1938 O O . TYR A 1 252 ? 6.470 4.636 -29.690 1.00 94.31 252 TYR A O 1
ATOM 1946 N N . LYS A 1 253 ? 6.976 6.831 -29.611 1.00 95.06 253 LYS A N 1
ATOM 1947 C CA . LYS A 1 253 ? 5.827 7.196 -28.770 1.00 95.06 253 LYS A CA 1
ATOM 1948 C C . LYS A 1 253 ? 4.555 7.127 -29.615 1.00 95.06 253 LYS A C 1
ATOM 1950 O O . LYS A 1 253 ? 4.434 7.827 -30.612 1.00 95.06 253 LYS A O 1
ATOM 1955 N N . THR A 1 254 ? 3.609 6.292 -29.199 1.00 95.38 254 THR A N 1
ATOM 1956 C CA . THR A 1 254 ? 2.329 6.054 -29.895 1.00 95.38 254 THR A CA 1
ATOM 1957 C C . THR A 1 254 ? 1.121 6.593 -29.124 1.00 95.38 254 THR A C 1
ATOM 1959 O O . THR A 1 254 ? -0.011 6.467 -29.583 1.00 95.38 254 THR A O 1
ATOM 1962 N N . GLY A 1 255 ? 1.337 7.183 -27.947 1.00 94.69 255 GLY A N 1
ATOM 1963 C CA . GLY A 1 255 ? 0.293 7.773 -27.111 1.00 94.69 255 GLY A CA 1
ATOM 1964 C C . GLY A 1 255 ? 0.681 7.785 -25.636 1.00 94.69 255 GLY A C 1
ATOM 1965 O O . GLY A 1 255 ? 1.858 7.664 -25.295 1.00 94.69 255 GLY A O 1
ATOM 1966 N N . GLU A 1 256 ? -0.324 7.894 -24.773 1.00 95.00 256 GLU A N 1
ATOM 1967 C CA . GLU A 1 256 ? -0.182 7.816 -23.318 1.00 95.00 256 GLU A CA 1
ATOM 1968 C C . GLU A 1 256 ? -1.153 6.788 -22.740 1.00 95.00 256 GLU A C 1
ATOM 1970 O O . GLU A 1 256 ? -2.225 6.523 -23.289 1.00 95.00 256 GLU A O 1
ATOM 1975 N N . LEU A 1 257 ? -0.739 6.177 -21.639 1.00 94.75 257 LEU A N 1
ATOM 1976 C CA . LEU A 1 257 ? -1.470 5.177 -20.885 1.00 94.75 257 LEU A CA 1
ATOM 1977 C C . LEU A 1 257 ? -1.670 5.661 -19.455 1.00 94.75 257 LEU A C 1
ATOM 1979 O O . LEU A 1 257 ? -1.015 6.581 -18.963 1.00 94.75 257 LEU A O 1
ATOM 1983 N N . GLN A 1 258 ? -2.582 4.976 -18.784 1.00 94.75 258 GLN A N 1
ATOM 1984 C CA . GLN A 1 258 ? -2.899 5.193 -17.386 1.00 94.75 258 GLN A CA 1
ATOM 1985 C C . GLN A 1 258 ? -3.093 3.850 -16.692 1.00 94.75 258 GLN A C 1
ATOM 1987 O O . GLN A 1 258 ? -3.455 2.850 -17.323 1.00 94.75 258 GLN A O 1
ATOM 1992 N N . TYR A 1 259 ? -2.879 3.868 -15.389 1.00 95.31 259 TYR A N 1
ATOM 1993 C CA . TYR A 1 259 ? -3.149 2.786 -14.468 1.00 95.31 259 TYR A CA 1
ATOM 1994 C C . TYR A 1 259 ? -4.227 3.218 -13.480 1.00 95.31 259 TYR A C 1
ATOM 1996 O O . TYR A 1 259 ? -4.143 4.303 -12.902 1.00 95.31 259 TYR A O 1
ATOM 2004 N N . VAL A 1 260 ? -5.227 2.363 -13.282 1.00 96.31 260 VAL A N 1
ATOM 2005 C CA . VAL A 1 260 ? -6.257 2.535 -12.253 1.00 96.31 260 VAL A CA 1
ATOM 2006 C C . VAL A 1 260 ? -6.464 1.194 -11.568 1.00 96.31 260 VAL A C 1
ATOM 2008 O O . VAL A 1 260 ? -6.740 0.211 -12.248 1.00 96.31 260 VAL A O 1
ATOM 2011 N N . GLY A 1 261 ? -6.388 1.155 -10.244 1.00 96.25 261 GLY A N 1
ATOM 2012 C CA . GLY A 1 261 ? -6.826 0.016 -9.437 1.00 96.25 261 GLY A CA 1
ATOM 2013 C C . GLY A 1 261 ? -7.812 0.499 -8.384 1.00 96.25 261 GLY A C 1
ATOM 2014 O O . GLY A 1 261 ? -7.525 1.479 -7.701 1.00 96.25 261 GLY A O 1
ATOM 2015 N N . SER A 1 262 ? -8.966 -0.149 -8.257 1.00 97.50 262 SER A N 1
ATOM 2016 C CA . SER A 1 262 ? -9.992 0.209 -7.277 1.00 97.50 262 SER A CA 1
ATOM 2017 C C . SER A 1 262 ? -10.543 -1.030 -6.578 1.00 97.50 262 SER A C 1
ATOM 2019 O O . SER A 1 262 ? -10.813 -2.049 -7.216 1.00 97.50 262 SER A O 1
ATOM 2021 N N . ALA A 1 263 ? -10.718 -0.937 -5.262 1.00 98.25 263 ALA A N 1
ATOM 2022 C CA . ALA A 1 263 ? -11.285 -1.992 -4.431 1.00 98.25 263 ALA A CA 1
ATOM 2023 C C . ALA A 1 263 ? -12.423 -1.427 -3.577 1.00 98.25 263 ALA A C 1
ATOM 2025 O O . ALA A 1 263 ? -12.220 -0.498 -2.795 1.00 98.25 263 ALA A O 1
ATOM 2026 N N . LEU A 1 264 ? -13.617 -1.993 -3.738 1.00 98.56 264 LEU A N 1
ATOM 2027 C CA . LEU A 1 264 ? -14.777 -1.742 -2.891 1.00 98.56 264 LEU A CA 1
ATOM 2028 C C . LEU A 1 264 ? -14.830 -2.811 -1.802 1.00 98.56 264 LEU A C 1
ATOM 2030 O O . LEU A 1 264 ? -14.799 -3.996 -2.117 1.00 98.56 264 LEU A O 1
ATOM 2034 N N . TYR A 1 265 ? -14.957 -2.395 -0.552 1.00 98.56 265 TYR A N 1
ATOM 2035 C CA . TYR A 1 265 ? -14.999 -3.240 0.632 1.00 98.56 265 TYR A CA 1
ATOM 2036 C C . TYR A 1 265 ? -16.386 -3.181 1.260 1.00 98.56 265 TYR A C 1
ATOM 2038 O O . TYR A 1 265 ? -16.937 -2.096 1.453 1.00 98.56 265 TYR A O 1
ATOM 2046 N N . LEU A 1 266 ? -16.913 -4.346 1.626 1.00 98.62 266 LEU A N 1
ATOM 2047 C CA . LEU A 1 266 ? -18.051 -4.500 2.524 1.00 98.62 266 LEU A CA 1
ATOM 2048 C C . LEU A 1 266 ? -17.600 -5.363 3.701 1.00 98.62 266 LEU A C 1
ATOM 2050 O O . LEU A 1 266 ? -17.364 -6.558 3.536 1.00 98.62 266 LEU A O 1
ATOM 2054 N N . SER A 1 267 ? -17.465 -4.750 4.869 1.00 98.62 267 SER A N 1
ATOM 2055 C CA . SER A 1 267 ? -16.855 -5.337 6.059 1.00 98.62 267 SER A CA 1
ATOM 2056 C C . SER A 1 267 ? -17.860 -5.472 7.188 1.00 98.62 267 SER A C 1
ATOM 2058 O O . SER A 1 267 ? -18.719 -4.614 7.366 1.00 98.62 267 SER A O 1
ATOM 2060 N N . TYR A 1 268 ? -17.735 -6.517 7.995 1.00 98.31 268 TYR A N 1
ATOM 2061 C CA . TYR A 1 268 ? -18.515 -6.678 9.214 1.00 98.31 268 TYR A CA 1
ATOM 2062 C C . TYR A 1 268 ? -17.625 -7.176 10.348 1.00 98.31 268 TYR A C 1
ATOM 2064 O O . TYR A 1 268 ? -16.902 -8.157 10.176 1.00 98.31 268 TYR A O 1
ATOM 2072 N N . GLY A 1 269 ? -17.690 -6.499 11.494 1.00 97.62 269 GLY A N 1
ATOM 2073 C CA . GLY A 1 269 ? -16.982 -6.859 12.721 1.00 97.62 269 GLY A CA 1
ATOM 2074 C C . GLY A 1 269 ? -17.948 -7.227 13.847 1.00 97.62 269 GLY A C 1
ATOM 2075 O O . GLY A 1 269 ? -18.961 -6.558 14.049 1.00 97.62 269 GLY A O 1
ATOM 2076 N N . VAL A 1 270 ? -17.632 -8.271 14.610 1.00 95.00 270 VAL A N 1
ATOM 2077 C CA . VAL A 1 270 ? -18.382 -8.708 15.795 1.00 95.00 270 VAL A CA 1
ATOM 2078 C C . VAL A 1 270 ? -17.430 -8.979 16.956 1.00 95.00 270 VAL A C 1
ATOM 2080 O O . VAL A 1 270 ? -16.374 -9.580 16.774 1.00 95.00 270 VAL A O 1
ATOM 2083 N N . SER A 1 271 ? -17.807 -8.530 18.153 1.00 91.25 271 SER A N 1
ATOM 2084 C CA . SER A 1 271 ? -17.066 -8.797 19.388 1.00 91.25 271 SER A CA 1
ATOM 2085 C C . SER A 1 271 ? -17.702 -9.971 20.137 1.00 91.25 271 SER A C 1
ATOM 2087 O O . SER A 1 271 ? -18.924 -10.033 20.287 1.00 91.25 271 SER A O 1
ATOM 2089 N N . LEU A 1 272 ? -16.865 -10.910 20.571 1.00 87.19 272 LEU A N 1
ATOM 2090 C CA . LEU A 1 272 ? -17.186 -12.115 21.331 1.00 87.19 272 LEU A CA 1
ATOM 2091 C C . LEU A 1 272 ? -16.289 -12.156 22.581 1.00 87.19 272 LEU A C 1
ATOM 2093 O O . LEU A 1 272 ? -15.239 -12.803 22.612 1.00 87.19 272 LEU A O 1
ATOM 2097 N N . GLY A 1 273 ? -16.700 -11.437 23.626 1.00 82.12 273 GLY A N 1
ATOM 2098 C CA . GLY A 1 273 ? -15.935 -11.321 24.870 1.00 82.12 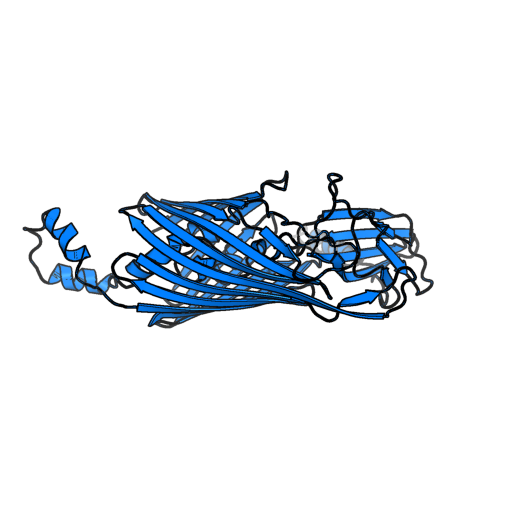273 GLY A CA 1
ATOM 2099 C C . GLY A 1 273 ? -14.647 -10.521 24.667 1.00 82.12 273 GLY A C 1
ATOM 2100 O O . GLY A 1 273 ? -14.701 -9.344 24.337 1.00 82.12 273 GLY A O 1
ATOM 2101 N N . ILE A 1 274 ? -13.493 -11.163 24.864 1.00 81.25 274 ILE A N 1
ATOM 2102 C CA . ILE A 1 274 ? -12.161 -10.548 24.684 1.00 81.25 274 ILE A CA 1
ATOM 2103 C C . ILE A 1 274 ? -11.628 -10.644 23.245 1.00 81.25 274 ILE A C 1
ATOM 2105 O O . ILE A 1 274 ? -10.519 -10.186 22.964 1.00 81.25 274 ILE A O 1
ATOM 2109 N N . SER A 1 275 ? -12.374 -11.305 22.355 1.00 90.06 275 SER A N 1
ATOM 2110 C CA . SER A 1 275 ? -11.983 -11.553 20.966 1.00 90.06 275 SER A CA 1
ATOM 2111 C C . SER A 1 275 ? -12.942 -10.864 20.011 1.00 90.06 275 SER A C 1
ATOM 2113 O O . SER A 1 275 ? -14.152 -11.050 20.103 1.00 90.06 275 SER A O 1
ATOM 2115 N N . SER A 1 276 ? -12.404 -10.144 19.041 1.00 95.75 276 SER A N 1
ATOM 2116 C CA . SER A 1 276 ? -13.148 -9.588 17.920 1.00 95.75 276 SER A CA 1
ATOM 2117 C C . SER A 1 276 ? -12.844 -10.374 16.659 1.00 95.75 276 SER A C 1
ATOM 2119 O O . SER A 1 276 ? -11.701 -10.752 16.398 1.00 95.75 276 SER A O 1
ATOM 2121 N N . PHE A 1 277 ? -13.873 -10.600 15.856 1.00 97.81 277 PHE A N 1
ATOM 2122 C CA . PHE A 1 277 ? -13.783 -11.248 14.556 1.00 97.81 277 PHE A CA 1
ATOM 2123 C C . PHE A 1 277 ? -14.325 -10.309 13.498 1.00 97.81 277 PHE A C 1
ATOM 2125 O O . PHE A 1 277 ? -15.319 -9.619 13.718 1.00 97.81 277 PHE A O 1
ATOM 2132 N N . GLY A 1 278 ? -13.691 -10.305 12.336 1.00 98.00 278 GLY A N 1
ATOM 2133 C CA . GLY A 1 278 ? -14.142 -9.517 11.213 1.00 98.00 278 GLY A CA 1
ATOM 2134 C C . GLY A 1 278 ? -13.944 -10.233 9.895 1.00 98.00 278 GLY A C 1
ATOM 2135 O O . GLY A 1 278 ? -13.057 -11.071 9.731 1.00 98.00 278 GLY A O 1
ATOM 2136 N N . PHE A 1 279 ? -14.777 -9.855 8.942 1.00 98.25 279 PHE A N 1
ATOM 2137 C CA . PHE A 1 279 ? -14.741 -10.349 7.578 1.00 98.25 279 PHE A CA 1
ATOM 2138 C C . PHE A 1 279 ? -15.022 -9.202 6.612 1.00 98.25 279 PHE A C 1
ATOM 2140 O O . PHE A 1 279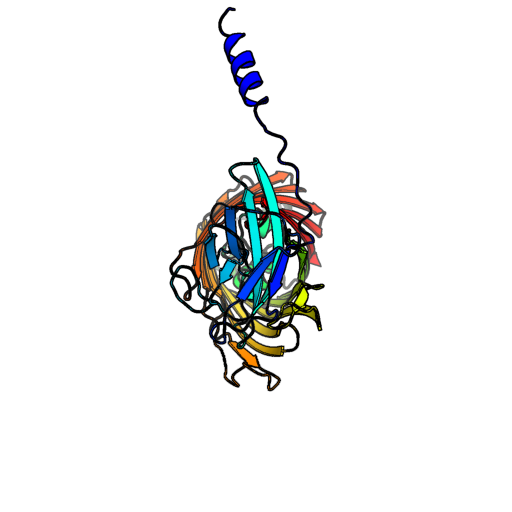 ? -15.843 -8.336 6.918 1.00 98.25 279 PHE A O 1
ATOM 2147 N N . SER A 1 280 ? -14.373 -9.214 5.449 1.00 98.50 280 SER A N 1
ATOM 2148 C CA . SER A 1 280 ? -14.623 -8.263 4.365 1.00 98.50 280 SER A CA 1
ATOM 2149 C C . SER A 1 280 ? -14.822 -8.988 3.041 1.00 98.50 280 SER A C 1
ATOM 2151 O O . SER A 1 280 ? -14.032 -9.858 2.690 1.00 98.50 280 SER A O 1
ATOM 2153 N N . LEU A 1 281 ? -15.826 -8.578 2.270 1.00 98.56 281 LEU A N 1
ATOM 2154 C CA . LEU A 1 281 ? -15.932 -8.870 0.841 1.00 98.56 281 LEU A CA 1
ATOM 2155 C C . LEU A 1 281 ? -15.328 -7.729 0.036 1.00 98.56 281 LEU A C 1
ATOM 2157 O O . LEU A 1 281 ? -15.517 -6.560 0.374 1.00 98.56 281 LEU A O 1
ATOM 2161 N N . LYS A 1 282 ? -14.652 -8.076 -1.058 1.00 97.94 282 LYS A N 1
ATOM 2162 C CA . LYS A 1 282 ? -14.029 -7.130 -1.979 1.00 97.94 282 LYS A CA 1
ATOM 2163 C C . LYS A 1 282 ? -14.600 -7.264 -3.378 1.00 97.94 282 LYS A C 1
ATOM 2165 O O . LYS A 1 282 ? -14.628 -8.364 -3.923 1.00 97.94 282 LYS A O 1
ATOM 2170 N N . GLY A 1 283 ? -14.987 -6.142 -3.974 1.00 98.25 283 GLY A N 1
ATOM 2171 C CA . GLY A 1 283 ? -15.167 -5.993 -5.416 1.00 98.25 283 GLY A CA 1
ATOM 2172 C C . GLY A 1 283 ? -13.952 -5.282 -6.000 1.00 98.25 283 GLY A C 1
ATOM 2173 O O . GLY A 1 283 ? -13.605 -4.196 -5.543 1.00 98.25 283 GLY A O 1
ATOM 2174 N N . LEU A 1 284 ? -13.294 -5.891 -6.982 1.00 98.25 284 LEU A N 1
ATOM 2175 C CA . LEU A 1 284 ? -12.031 -5.410 -7.540 1.00 98.25 284 LEU A CA 1
ATOM 2176 C C . LEU A 1 284 ? -12.220 -4.962 -8.988 1.00 98.25 284 LEU A C 1
ATOM 2178 O O . LEU A 1 284 ? -12.866 -5.644 -9.785 1.00 98.25 284 LEU A O 1
ATOM 2182 N N . TYR A 1 285 ? -11.613 -3.836 -9.341 1.00 97.75 285 TYR A N 1
ATOM 2183 C CA . TYR A 1 285 ? -11.547 -3.326 -10.704 1.00 97.75 285 TYR A CA 1
ATOM 2184 C C . TYR A 1 285 ? -10.133 -2.834 -10.993 1.00 97.75 285 TYR A C 1
ATOM 2186 O O . TYR A 1 285 ? -9.557 -2.093 -10.202 1.00 97.75 285 TYR A O 1
ATOM 2194 N N . GLU A 1 286 ? -9.575 -3.220 -12.137 1.00 96.81 286 GLU A N 1
ATOM 2195 C CA . GLU A 1 286 ? -8.252 -2.760 -12.554 1.00 96.81 286 GLU A CA 1
ATOM 2196 C C . GLU A 1 286 ? -8.226 -2.435 -14.043 1.00 96.81 286 GLU A C 1
ATOM 2198 O O . GLU A 1 286 ? -8.737 -3.181 -14.880 1.00 96.81 286 GLU A O 1
ATOM 2203 N N . LYS A 1 287 ? -7.586 -1.320 -14.381 1.00 95.44 287 LYS A N 1
ATOM 2204 C CA . LYS A 1 287 ? -7.300 -0.892 -15.742 1.00 95.44 287 LYS A CA 1
ATOM 2205 C C . LYS A 1 287 ? -5.794 -0.729 -15.906 1.00 95.44 287 LYS A C 1
ATOM 2207 O O . LYS A 1 287 ? -5.199 0.189 -15.345 1.00 95.44 287 LYS A O 1
ATOM 2212 N N . ILE A 1 288 ? -5.204 -1.587 -16.733 1.00 94.25 288 ILE A N 1
ATOM 2213 C CA . ILE A 1 288 ? -3.784 -1.558 -17.097 1.00 94.25 288 ILE A CA 1
ATOM 2214 C C . ILE A 1 288 ? -3.689 -1.072 -18.544 1.00 94.25 288 ILE A C 1
ATOM 2216 O O . ILE A 1 288 ? -3.809 -1.841 -19.503 1.00 94.25 288 ILE A O 1
ATOM 2220 N N . GLY A 1 289 ? -3.528 0.240 -18.718 1.00 92.00 289 GLY A N 1
ATOM 2221 C CA . GLY A 1 289 ? -3.528 0.869 -20.033 1.00 92.00 289 GLY A CA 1
ATOM 2222 C C . GLY A 1 289 ? -4.890 0.708 -20.704 1.00 92.00 289 GLY A C 1
ATOM 2223 O O . GLY A 1 289 ? -5.863 1.342 -20.299 1.00 92.00 289 GLY A O 1
ATOM 2224 N N . ASN A 1 290 ? -4.960 -0.153 -21.719 1.00 90.38 290 ASN A N 1
ATOM 2225 C CA . ASN A 1 290 ? -6.195 -0.425 -22.459 1.00 90.38 290 ASN A CA 1
ATOM 2226 C C . ASN A 1 290 ? -6.936 -1.680 -21.979 1.00 90.38 290 ASN A C 1
ATOM 2228 O O . ASN A 1 290 ? -8.047 -1.916 -22.431 1.00 90.38 290 ASN A O 1
ATOM 2232 N N . ASN A 1 291 ? -6.346 -2.479 -21.087 1.00 91.88 291 ASN A N 1
ATOM 2233 C CA . ASN A 1 291 ? -6.945 -3.728 -20.626 1.00 91.88 291 ASN A CA 1
ATOM 2234 C C . ASN A 1 291 ? -7.705 -3.505 -19.323 1.00 91.88 291 ASN A C 1
ATOM 2236 O O . ASN A 1 291 ? -7.173 -2.884 -18.402 1.00 91.88 291 ASN A O 1
ATOM 2240 N N . ARG A 1 292 ? -8.925 -4.039 -19.242 1.00 94.88 292 ARG A N 1
ATOM 2241 C CA . ARG A 1 292 ? -9.792 -3.942 -18.064 1.00 94.88 292 ARG A CA 1
ATOM 2242 C C . ARG A 1 292 ? -10.017 -5.305 -17.431 1.00 94.88 292 ARG A C 1
ATOM 2244 O O . ARG A 1 292 ? -10.198 -6.303 -18.130 1.00 94.88 292 ARG A O 1
ATOM 2251 N N . PHE A 1 293 ? -10.053 -5.321 -16.108 1.00 95.88 293 PHE A N 1
ATOM 2252 C CA . PHE A 1 293 ? -10.222 -6.513 -15.297 1.00 95.88 293 PHE A CA 1
ATOM 2253 C C . PHE A 1 293 ? -11.229 -6.245 -14.184 1.00 95.88 293 PHE A C 1
ATOM 2255 O O . PHE A 1 293 ? -11.264 -5.151 -13.619 1.00 95.88 293 PHE A O 1
ATOM 2262 N N . MET A 1 294 ? -12.021 -7.259 -13.856 1.00 97.06 294 MET A N 1
ATOM 2263 C CA . MET A 1 294 ? -12.881 -7.268 -12.677 1.00 97.06 294 MET A CA 1
ATOM 2264 C C . MET A 1 294 ? -12.612 -8.513 -11.855 1.00 97.06 294 MET A C 1
ATOM 2266 O O . MET A 1 294 ? -12.250 -9.560 -12.388 1.00 97.06 294 MET A O 1
ATOM 2270 N N . GLY A 1 295 ? -12.802 -8.397 -10.554 1.00 96.88 295 GLY A N 1
ATOM 2271 C CA . GLY A 1 295 ? -12.527 -9.470 -9.627 1.00 96.88 295 GLY A CA 1
ATOM 2272 C C . GLY A 1 295 ? -13.335 -9.351 -8.357 1.00 96.88 295 GLY A C 1
ATOM 2273 O O . GLY A 1 295 ? -14.065 -8.385 -8.132 1.00 96.88 295 GLY A O 1
ATOM 2274 N N . ALA A 1 296 ? -13.175 -10.359 -7.520 1.00 97.56 296 ALA A N 1
ATOM 2275 C CA . ALA A 1 296 ? -13.728 -10.374 -6.185 1.00 97.56 296 ALA A CA 1
ATOM 2276 C C . ALA A 1 296 ? -12.753 -11.087 -5.258 1.00 97.56 296 ALA A C 1
ATOM 2278 O O . ALA A 1 296 ? -11.864 -11.801 -5.722 1.00 97.56 296 ALA A O 1
ATOM 2279 N N . GLY A 1 297 ? -12.926 -10.890 -3.961 1.00 96.81 297 GLY A N 1
ATOM 2280 C CA . GLY A 1 297 ? -12.120 -11.551 -2.949 1.00 96.81 297 GLY A CA 1
ATOM 2281 C C . GLY A 1 297 ? -12.703 -11.382 -1.562 1.00 96.81 297 GLY A C 1
ATOM 2282 O O . GLY A 1 297 ? -13.709 -10.692 -1.380 1.00 96.81 297 GLY A O 1
ATOM 2283 N N . ALA A 1 298 ? -12.053 -11.997 -0.585 1.00 97.88 298 ALA A N 1
ATOM 2284 C CA . ALA A 1 298 ? -12.435 -11.877 0.807 1.00 97.88 298 ALA A CA 1
ATOM 2285 C C . ALA A 1 298 ? -11.221 -11.654 1.704 1.00 97.88 298 ALA A C 1
ATOM 2287 O O . ALA A 1 298 ? -10.105 -12.047 1.371 1.00 97.88 298 ALA A O 1
ATOM 2288 N N . ASP A 1 299 ? -11.471 -11.050 2.856 1.00 98.25 299 ASP A N 1
ATOM 2289 C CA . ASP A 1 299 ? -10.515 -10.911 3.942 1.00 98.25 299 ASP A CA 1
ATOM 2290 C C . ASP A 1 299 ? -11.139 -11.395 5.246 1.00 98.25 299 ASP A C 1
ATOM 2292 O O . ASP A 1 299 ? -12.341 -11.238 5.466 1.00 98.25 299 ASP A O 1
ATOM 2296 N N . VAL A 1 300 ? -10.319 -11.965 6.124 1.00 98.44 300 VAL A N 1
ATOM 2297 C CA . VAL A 1 300 ? -10.739 -12.404 7.458 1.00 98.44 300 VAL A CA 1
ATOM 2298 C C . VAL A 1 300 ? -9.701 -11.949 8.463 1.00 98.44 300 VAL A C 1
ATOM 2300 O O . VAL A 1 300 ? -8.503 -12.134 8.250 1.00 98.44 300 VAL A O 1
ATOM 2303 N N . GLY A 1 301 ? -10.158 -11.391 9.575 1.00 98.25 301 GLY A N 1
ATOM 2304 C CA . GLY A 1 301 ? -9.275 -10.929 10.627 1.00 98.25 301 GLY A CA 1
ATOM 2305 C C . GLY A 1 301 ? -9.848 -11.142 12.014 1.00 98.25 301 GLY A C 1
ATOM 2306 O O . GLY A 1 301 ? -11.049 -11.334 12.211 1.00 98.25 301 GLY A O 1
ATOM 2307 N N . THR A 1 302 ? -8.957 -11.131 12.992 1.00 98.19 302 THR A N 1
ATOM 2308 C CA . THR A 1 302 ? -9.298 -11.177 14.407 1.00 98.19 302 THR A CA 1
ATOM 2309 C C . THR A 1 302 ? -8.355 -10.278 15.194 1.00 98.19 302 THR A C 1
ATOM 2311 O O . THR A 1 302 ? -7.202 -10.080 14.805 1.00 98.19 302 THR A O 1
ATOM 2314 N N . GLN A 1 303 ? -8.857 -9.711 16.285 1.00 97.00 303 GLN A N 1
ATOM 2315 C CA . GLN A 1 303 ? -8.067 -9.025 17.299 1.00 97.00 303 GLN A CA 1
ATOM 2316 C C . GLN A 1 303 ? -8.478 -9.569 18.663 1.00 97.00 303 GLN A C 1
ATOM 2318 O O . GLN A 1 303 ? -9.666 -9.707 18.939 1.00 97.00 303 GLN A O 1
ATOM 2323 N N . VAL A 1 304 ? -7.512 -9.891 19.513 1.00 93.88 304 VAL A N 1
ATOM 2324 C CA . VAL A 1 304 ? -7.752 -10.501 20.822 1.00 93.88 304 VAL A CA 1
ATOM 2325 C C . VAL A 1 304 ? -6.972 -9.741 21.880 1.00 93.88 304 VAL A C 1
ATOM 2327 O O . VAL A 1 304 ? -5.752 -9.600 21.776 1.00 93.88 304 VAL A O 1
ATOM 2330 N N . TYR A 1 305 ? -7.662 -9.290 22.924 1.00 91.31 305 TYR A N 1
ATOM 2331 C CA . TYR A 1 305 ? -7.019 -8.779 24.131 1.00 91.31 305 TYR A CA 1
ATOM 2332 C C . TYR A 1 305 ? -6.637 -9.957 25.022 1.00 91.31 305 TYR A C 1
ATOM 2334 O O . TYR A 1 305 ? -7.451 -10.467 25.788 1.00 91.31 305 TYR A O 1
ATOM 2342 N N . VAL A 1 306 ? -5.386 -10.405 24.905 1.00 90.44 306 VAL A N 1
ATOM 2343 C CA . VAL A 1 306 ? -4.837 -11.468 25.763 1.00 90.44 306 VAL A CA 1
ATOM 2344 C C . VAL A 1 306 ? -4.740 -10.970 27.205 1.00 90.44 306 VAL A C 1
ATOM 2346 O O . VAL A 1 306 ? -5.034 -11.704 28.143 1.00 90.44 306 VAL A O 1
ATOM 2349 N N . LEU A 1 307 ? -4.352 -9.703 27.370 1.00 87.94 307 LEU A N 1
ATOM 2350 C CA . LEU A 1 307 ? -4.377 -8.956 28.626 1.00 87.94 307 LEU A CA 1
ATOM 2351 C C . LEU A 1 307 ? -4.888 -7.535 28.333 1.00 87.94 307 LEU A C 1
ATOM 2353 O O . LEU A 1 307 ? -4.806 -7.098 27.184 1.00 87.94 307 LEU A O 1
ATOM 2357 N N . PRO A 1 308 ? -5.328 -6.759 29.343 1.00 83.19 308 PRO A N 1
ATOM 2358 C CA . PRO A 1 308 ? -5.778 -5.377 29.133 1.00 83.19 308 PRO A CA 1
ATOM 2359 C C . PRO A 1 308 ? -4.744 -4.467 28.449 1.00 83.19 308 PRO A C 1
ATOM 2361 O O . PRO A 1 308 ? -5.105 -3.470 27.838 1.00 83.19 308 PRO A O 1
ATOM 2364 N N . PHE A 1 309 ? -3.459 -4.817 28.541 1.00 83.12 309 PHE A N 1
ATOM 2365 C CA . PHE A 1 309 ? -2.346 -4.099 27.923 1.00 83.12 309 PHE A CA 1
ATOM 2366 C C . PHE A 1 309 ? -1.719 -4.841 26.732 1.00 83.12 309 PHE A C 1
ATOM 2368 O O . PHE A 1 309 ? -0.748 -4.348 26.169 1.00 83.12 309 PHE A O 1
ATOM 2375 N N . LEU A 1 310 ? -2.198 -6.038 26.374 1.00 90.81 310 LEU A N 1
ATOM 2376 C CA . LEU A 1 310 ? -1.607 -6.879 25.329 1.00 90.81 310 LEU A CA 1
ATOM 2377 C C . LEU A 1 310 ? -2.681 -7.320 24.337 1.00 90.81 310 LEU A C 1
ATOM 2379 O O . LEU A 1 310 ? -3.501 -8.190 24.639 1.00 90.81 310 LEU A O 1
ATOM 2383 N N . LYS A 1 311 ? -2.622 -6.754 23.133 1.00 94.75 311 LYS A N 1
ATOM 2384 C CA . LYS A 1 311 ? -3.489 -7.105 22.010 1.00 94.75 311 LYS A CA 1
ATOM 2385 C C . LYS A 1 311 ? -2.703 -7.903 20.972 1.00 94.75 311 LYS A C 1
ATOM 2387 O O . LYS A 1 311 ? -1.564 -7.570 20.653 1.00 94.75 311 LYS A O 1
ATOM 2392 N N . VAL A 1 312 ? -3.319 -8.942 20.425 1.00 98.12 312 VAL A N 1
ATOM 2393 C CA . VAL A 1 312 ? -2.797 -9.719 19.295 1.00 98.12 312 VAL A CA 1
ATOM 2394 C C . VAL A 1 312 ? -3.778 -9.605 18.138 1.00 98.12 312 VAL A C 1
ATOM 2396 O O . VAL A 1 312 ? -4.977 -9.774 18.332 1.00 98.12 312 VAL A O 1
ATOM 2399 N N . GLY A 1 313 ? -3.280 -9.309 16.943 1.00 98.06 313 GLY A N 1
ATOM 2400 C CA . GLY A 1 313 ? -4.066 -9.208 15.719 1.00 98.06 313 GLY A CA 1
ATOM 2401 C C . GLY A 1 313 ? -3.590 -10.223 14.692 1.00 98.06 313 GLY A C 1
ATOM 2402 O O . GLY A 1 313 ? -2.395 -10.332 14.439 1.00 98.06 313 GLY A O 1
ATOM 2403 N N . LEU A 1 314 ? -4.518 -10.952 14.083 1.00 98.31 314 LEU A N 1
ATOM 2404 C CA . LEU A 1 314 ? -4.248 -11.809 12.933 1.00 98.31 314 LEU A CA 1
ATOM 2405 C C . LEU A 1 314 ? -5.121 -11.346 11.774 1.00 98.31 314 LEU A C 1
ATOM 2407 O O . LEU A 1 314 ? -6.312 -11.095 11.950 1.00 98.31 314 LEU A O 1
ATOM 2411 N N . MET A 1 315 ? -4.533 -11.277 10.587 1.00 97.94 315 MET A N 1
ATOM 2412 C CA . MET A 1 315 ? -5.231 -10.905 9.370 1.00 97.94 315 MET A CA 1
ATOM 2413 C C . MET A 1 315 ? -4.799 -11.802 8.212 1.00 97.94 315 MET A C 1
ATOM 2415 O O . MET A 1 315 ? -3.609 -12.004 7.969 1.00 97.94 315 MET A O 1
ATOM 2419 N N . ILE A 1 316 ? -5.786 -12.318 7.486 1.00 98.00 316 ILE A N 1
ATOM 2420 C CA . ILE A 1 316 ? -5.621 -13.061 6.241 1.00 98.00 316 ILE A CA 1
ATOM 2421 C C . ILE A 1 316 ? -6.257 -12.217 5.143 1.00 98.00 316 ILE A C 1
ATOM 2423 O O . ILE A 1 316 ? -7.482 -12.135 5.035 1.00 98.00 316 ILE A O 1
ATOM 2427 N N . GLN A 1 317 ? -5.407 -11.569 4.352 1.00 96.12 317 GLN A N 1
ATOM 2428 C CA . GLN A 1 317 ? -5.810 -10.772 3.202 1.00 96.12 317 GLN A CA 1
ATOM 2429 C C . GLN A 1 317 ? -5.825 -11.615 1.929 1.00 96.12 317 GLN A C 1
ATOM 2431 O O . GLN A 1 317 ? -4.983 -12.492 1.744 1.00 96.12 317 GLN A O 1
ATOM 2436 N N . ASP A 1 318 ? -6.742 -11.282 1.030 1.00 95.38 318 ASP A N 1
ATOM 2437 C CA . ASP A 1 318 ? -6.871 -11.834 -0.320 1.00 95.38 318 ASP A CA 1
ATOM 2438 C C . ASP A 1 318 ? -7.199 -13.335 -0.365 1.00 95.38 318 ASP A C 1
ATOM 2440 O O . ASP A 1 318 ? -6.740 -14.078 -1.235 1.00 95.38 318 ASP A O 1
ATOM 2444 N N . LEU A 1 319 ? -8.047 -13.793 0.559 1.00 94.81 319 LEU A N 1
ATOM 2445 C CA . LEU A 1 319 ? -8.543 -15.163 0.571 1.00 94.81 319 LEU A CA 1
ATOM 2446 C C . LEU A 1 319 ? -9.481 -15.399 -0.621 1.00 94.81 319 LEU A C 1
ATOM 2448 O O . LEU A 1 319 ? -10.567 -14.826 -0.706 1.00 94.81 319 LEU A O 1
ATOM 2452 N N . GLY A 1 320 ? -9.048 -16.254 -1.549 1.00 92.44 320 GLY A N 1
ATOM 2453 C CA . GLY A 1 320 ? -9.806 -16.555 -2.766 1.00 92.44 320 GLY A CA 1
ATOM 2454 C C . GLY A 1 320 ? -9.949 -15.364 -3.717 1.00 92.44 320 GLY A C 1
ATOM 2455 O O . GLY A 1 320 ? -10.796 -15.412 -4.606 1.00 92.44 320 GLY A O 1
ATOM 2456 N N . SER A 1 321 ? -9.146 -14.307 -3.539 1.00 94.38 321 SER A N 1
ATOM 2457 C CA . SER A 1 321 ? -9.128 -13.161 -4.446 1.00 94.38 321 SER A CA 1
ATOM 2458 C C . SER A 1 321 ? -8.674 -13.578 -5.842 1.00 94.38 321 SER A C 1
ATOM 2460 O O . SER A 1 321 ? -7.760 -14.390 -6.006 1.00 94.38 321 SER A O 1
ATOM 2462 N N . GLY A 1 322 ? -9.255 -12.966 -6.865 1.00 94.12 322 GLY A N 1
ATOM 2463 C CA . GLY A 1 322 ? -8.698 -13.040 -8.205 1.00 94.12 322 GLY A CA 1
ATOM 2464 C C . GLY A 1 322 ? -9.423 -12.169 -9.212 1.00 94.12 322 GLY A C 1
ATOM 2465 O O . GLY A 1 322 ? -10.430 -11.524 -8.914 1.00 94.12 322 GLY A O 1
ATOM 2466 N N . MET A 1 323 ? -8.863 -12.135 -10.416 1.00 95.25 323 MET A N 1
ATOM 2467 C CA . MET A 1 323 ? -9.227 -11.183 -11.459 1.00 95.25 323 MET A CA 1
ATOM 2468 C C . MET A 1 323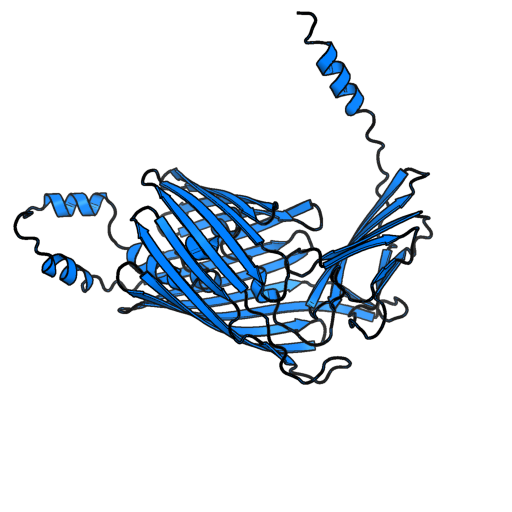 ? -9.494 -11.900 -12.781 1.00 95.25 323 MET A C 1
ATOM 2470 O O . MET A 1 323 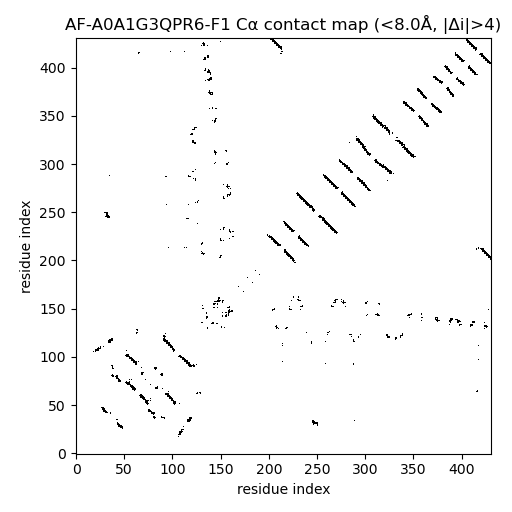? -8.815 -12.868 -13.140 1.00 95.25 323 MET A O 1
ATOM 2474 N N . TYR A 1 324 ? -10.464 -11.383 -13.528 1.00 94.06 324 TYR A N 1
ATOM 2475 C CA . TYR A 1 324 ? -10.853 -11.854 -14.848 1.00 94.06 324 TYR A CA 1
ATOM 2476 C C . TYR A 1 324 ? -10.823 -10.698 -15.863 1.00 94.06 324 TYR A C 1
ATOM 2478 O O . TYR A 1 324 ? -11.307 -9.603 -15.555 1.00 94.06 324 TYR A O 1
ATOM 2486 N N . PRO A 1 325 ? -10.253 -10.897 -17.067 1.00 94.00 325 PRO A N 1
ATOM 2487 C CA . PRO A 1 325 ? -10.258 -9.880 -18.115 1.00 94.00 325 PRO A CA 1
ATOM 2488 C C . PRO A 1 325 ? -11.667 -9.652 -18.666 1.00 94.00 325 PRO A C 1
ATOM 2490 O O . PRO A 1 325 ? -12.360 -10.595 -19.031 1.00 94.00 325 PRO A O 1
ATOM 2493 N N . LEU A 1 326 ? -12.072 -8.390 -18.785 1.00 92.12 326 LEU A N 1
ATOM 2494 C CA . LEU A 1 326 ? -13.359 -8.020 -19.382 1.00 92.12 326 LEU A CA 1
ATOM 2495 C C . LEU A 1 326 ? -13.337 -8.026 -20.913 1.00 92.12 326 LEU A C 1
ATOM 2497 O O . LEU A 1 326 ? -14.387 -8.027 -21.548 1.00 92.12 326 LEU A O 1
ATOM 2501 N N . GLU A 1 327 ? -12.145 -7.991 -21.504 1.00 86.69 327 GLU A N 1
ATOM 2502 C CA . GLU A 1 327 ? -11.950 -7.819 -22.939 1.00 86.69 327 GLU A CA 1
ATOM 2503 C C . GLU A 1 327 ? -10.875 -8.758 -23.469 1.00 86.69 327 GLU A C 1
ATOM 2505 O O . GLU A 1 327 ? -9.883 -9.063 -22.796 1.00 86.69 327 GLU A O 1
ATOM 2510 N N . THR A 1 328 ? -11.050 -9.159 -24.728 1.00 77.44 328 THR A N 1
ATOM 2511 C CA . THR A 1 328 ? -10.041 -9.918 -25.451 1.00 77.44 328 THR A CA 1
ATOM 2512 C C . THR A 1 328 ? -8.954 -9.006 -25.983 1.00 77.44 328 THR A C 1
ATOM 2514 O O . THR A 1 328 ? -9.126 -8.341 -27.000 1.00 77.44 328 THR A O 1
ATOM 2517 N N . SER A 1 329 ? -7.798 -9.036 -25.323 1.00 73.69 329 SER A N 1
ATOM 2518 C CA . SER A 1 329 ? -6.616 -8.282 -25.737 1.00 73.69 329 SER A CA 1
ATOM 2519 C C . SER A 1 329 ? -5.436 -9.192 -26.048 1.00 73.69 329 SER A C 1
ATOM 2521 O O . SER A 1 329 ? -5.253 -10.256 -25.448 1.00 73.69 329 SER A O 1
ATOM 2523 N N . TYR A 1 330 ? -4.589 -8.752 -26.981 1.00 71.69 330 TYR A N 1
ATOM 2524 C CA . TYR A 1 330 ? -3.366 -9.466 -27.329 1.00 71.69 330 TYR A CA 1
ATOM 2525 C C . TYR A 1 330 ? -2.504 -9.705 -26.083 1.00 71.69 330 TYR A C 1
ATOM 2527 O O . TYR A 1 330 ? -2.156 -8.770 -25.374 1.00 71.69 330 TYR A O 1
ATOM 2535 N N . GLY A 1 331 ? -2.140 -10.965 -25.827 1.00 71.44 331 GLY A N 1
ATOM 2536 C CA . GLY A 1 331 ? -1.306 -11.326 -24.678 1.00 71.44 331 GLY A CA 1
ATOM 2537 C C . GLY A 1 331 ? -2.031 -11.443 -23.341 1.00 71.44 331 GLY A C 1
ATOM 2538 O O . GLY A 1 331 ? -1.365 -11.775 -22.367 1.00 71.44 331 GLY A O 1
ATOM 2539 N N . THR A 1 332 ? -3.354 -11.274 -23.300 1.00 78.19 332 THR A N 1
ATOM 2540 C CA . THR A 1 332 ? -4.154 -11.451 -22.084 1.00 78.19 332 THR A CA 1
ATOM 2541 C C . THR A 1 332 ? -4.987 -12.737 -22.192 1.00 78.19 332 THR A C 1
ATOM 2543 O O . THR A 1 332 ? -5.984 -12.758 -22.916 1.00 78.19 332 THR A O 1
ATOM 2546 N N . PRO A 1 333 ? -4.582 -13.844 -21.539 1.00 77.00 333 PRO A N 1
ATOM 2547 C CA . PRO A 1 333 ? -5.347 -15.090 -21.574 1.00 77.00 333 PRO A CA 1
ATOM 2548 C C . PRO A 1 333 ? -6.701 -14.922 -20.863 1.00 77.00 333 PRO A C 1
ATOM 2550 O O . PRO A 1 333 ? -6.761 -14.311 -19.799 1.00 77.00 333 PRO A O 1
ATOM 2553 N N . HIS A 1 334 ? -7.773 -15.502 -21.420 1.00 81.62 334 HIS A N 1
ATOM 2554 C CA . HIS A 1 334 ? -9.123 -15.482 -20.826 1.00 81.62 334 HIS A CA 1
ATOM 2555 C C . HIS A 1 334 ? -9.229 -16.532 -19.735 1.00 81.62 334 HIS A C 1
ATOM 2557 O O . HIS A 1 334 ? -9.822 -17.593 -19.913 1.00 81.62 334 HIS A O 1
ATOM 2563 N N . ARG A 1 335 ? -8.572 -16.268 -18.614 1.00 84.06 335 ARG A N 1
ATOM 2564 C CA . ARG A 1 335 ? -8.605 -17.149 -17.457 1.00 84.06 335 ARG A CA 1
ATOM 2565 C C . ARG A 1 335 ? -8.652 -16.331 -16.187 1.00 84.06 335 ARG A C 1
ATOM 2567 O O . ARG A 1 335 ? -8.160 -15.205 -16.146 1.00 84.06 335 ARG A O 1
ATOM 2574 N N . TYR A 1 336 ? -9.216 -16.944 -15.159 1.00 84.88 336 TYR A N 1
ATOM 2575 C CA . TYR A 1 336 ? -9.171 -16.389 -13.824 1.00 84.88 336 TYR A CA 1
ATOM 2576 C C . TYR A 1 336 ? -7.744 -16.485 -13.284 1.00 84.88 336 TYR A C 1
ATOM 2578 O O . TYR A 1 336 ? -7.140 -17.561 -13.285 1.00 84.88 336 TYR A O 1
ATOM 2586 N N . ASN A 1 337 ? -7.199 -15.353 -12.856 1.00 88.50 337 ASN A N 1
ATOM 2587 C CA . ASN A 1 337 ? -5.892 -15.282 -12.225 1.00 88.50 337 ASN A CA 1
ATOM 2588 C C . ASN A 1 337 ? -6.101 -15.032 -10.732 1.00 88.50 337 ASN A C 1
ATOM 2590 O O . ASN A 1 337 ? -6.514 -13.943 -10.334 1.00 88.50 337 ASN A O 1
ATOM 2594 N N . PHE A 1 338 ? -5.818 -16.049 -9.922 1.00 91.25 338 PHE A N 1
ATOM 2595 C CA . PHE A 1 338 ? -5.904 -15.943 -8.471 1.00 91.25 338 PHE A CA 1
ATOM 2596 C C . PHE A 1 338 ? -4.745 -15.120 -7.905 1.00 91.25 338 PHE A C 1
ATOM 2598 O O . PHE A 1 338 ? -3.604 -15.212 -8.368 1.00 91.25 338 PHE A O 1
ATOM 2605 N N . THR A 1 339 ? -5.068 -14.325 -6.895 1.00 90.88 339 THR A N 1
ATOM 2606 C CA . THR A 1 339 ? -4.126 -13.602 -6.047 1.00 90.88 339 THR A CA 1
ATOM 2607 C C . THR A 1 339 ? -3.669 -14.528 -4.930 1.00 90.88 339 THR A C 1
ATOM 2609 O O . THR A 1 339 ? -4.455 -15.311 -4.396 1.00 90.88 339 THR A O 1
ATOM 2612 N N . TYR A 1 340 ? -2.400 -14.433 -4.548 1.00 91.69 340 TYR A N 1
ATOM 2613 C CA . TYR A 1 340 ? -1.908 -15.160 -3.386 1.00 91.69 340 TYR A CA 1
ATOM 2614 C C . TYR A 1 340 ? -2.295 -14.424 -2.094 1.00 91.69 340 TYR A C 1
ATOM 2616 O O . TYR A 1 340 ? -2.137 -13.201 -2.025 1.00 91.69 340 TYR A O 1
ATOM 2624 N N . PRO A 1 341 ? -2.782 -15.132 -1.064 1.00 95.38 341 PRO A N 1
ATOM 2625 C CA . PRO A 1 341 ? -3.096 -14.504 0.210 1.00 95.38 341 PRO A CA 1
ATOM 2626 C C . PRO A 1 341 ? -1.873 -13.872 0.890 1.00 95.38 341 PRO A C 1
ATOM 2628 O O . PRO A 1 341 ? -0.736 -14.321 0.714 1.00 95.38 341 PRO A O 1
ATOM 2631 N N . THR A 1 342 ? -2.122 -12.860 1.720 1.00 95.75 342 THR A N 1
ATOM 2632 C CA . THR A 1 342 ? -1.125 -12.261 2.619 1.00 95.75 342 THR A CA 1
ATOM 2633 C C . THR A 1 342 ? -1.531 -12.493 4.067 1.00 95.75 342 THR A C 1
ATOM 2635 O O . THR A 1 342 ? -2.632 -12.134 4.479 1.00 95.75 342 THR A O 1
ATOM 2638 N N . LEU A 1 343 ? -0.631 -13.076 4.852 1.00 97.62 343 LEU A N 1
ATOM 2639 C CA . LEU A 1 343 ? -0.805 -13.297 6.283 1.00 97.62 343 LEU A CA 1
ATOM 2640 C C . LEU A 1 343 ? -0.114 -12.174 7.054 1.00 97.62 343 LEU A C 1
ATOM 2642 O O . LEU A 1 343 ? 1.054 -11.876 6.797 1.00 97.62 343 LEU A O 1
ATOM 2646 N N . ARG A 1 344 ? -0.809 -11.570 8.017 1.00 97.88 344 ARG A N 1
ATOM 2647 C CA . ARG A 1 344 ? -0.243 -10.576 8.934 1.00 97.88 344 ARG A CA 1
ATOM 2648 C C . ARG A 1 344 ? -0.538 -10.976 10.368 1.00 97.88 344 ARG A C 1
ATOM 2650 O O . ARG A 1 344 ? -1.683 -11.271 10.701 1.00 97.88 344 ARG A O 1
ATOM 2657 N N . LEU A 1 345 ? 0.492 -10.970 11.200 1.00 98.38 345 LEU A N 1
ATOM 2658 C CA . LEU A 1 345 ? 0.397 -11.211 12.634 1.00 98.38 345 LEU A CA 1
ATOM 2659 C C . LEU A 1 345 ? 1.006 -10.014 13.354 1.00 98.38 345 LEU A C 1
ATOM 2661 O O . LEU A 1 345 ? 2.188 -9.737 13.168 1.00 98.38 345 LEU A O 1
ATOM 2665 N N . GLY A 1 346 ? 0.211 -9.336 14.169 1.00 98.12 346 GLY A N 1
ATOM 2666 C CA . GLY A 1 346 ? 0.612 -8.171 14.943 1.00 98.12 346 GLY A CA 1
ATOM 2667 C C . GLY A 1 346 ? 0.452 -8.400 16.440 1.00 98.12 346 GLY A C 1
ATOM 2668 O O . GLY A 1 346 ? -0.471 -9.078 16.890 1.00 98.12 346 GLY A O 1
ATOM 2669 N N . ILE A 1 347 ? 1.342 -7.805 17.223 1.00 98.44 347 ILE A N 1
ATOM 2670 C CA . ILE A 1 347 ? 1.261 -7.734 18.681 1.00 98.44 347 ILE A CA 1
ATOM 2671 C C . ILE A 1 347 ? 1.368 -6.263 19.064 1.00 98.44 347 ILE A C 1
ATOM 2673 O O . ILE A 1 347 ? 2.285 -5.579 18.612 1.00 98.44 347 ILE A O 1
ATOM 2677 N N . ALA A 1 348 ? 0.456 -5.785 19.906 1.00 97.81 348 ALA A N 1
ATOM 2678 C CA . ALA A 1 348 ? 0.482 -4.441 20.454 1.00 97.81 348 ALA A CA 1
ATOM 2679 C C . ALA A 1 348 ? 0.503 -4.470 21.985 1.00 97.81 348 ALA A C 1
ATOM 2681 O O . ALA A 1 348 ? -0.313 -5.136 22.624 1.00 97.81 348 ALA A O 1
ATOM 2682 N N . ILE A 1 349 ? 1.435 -3.719 22.564 1.00 95.56 349 ILE A N 1
ATOM 2683 C CA . ILE A 1 349 ? 1.509 -3.422 23.990 1.00 95.56 349 ILE A CA 1
ATOM 2684 C C . ILE A 1 349 ? 0.954 -2.016 24.187 1.00 95.56 349 ILE A C 1
ATOM 2686 O O . ILE A 1 349 ? 1.542 -1.047 23.708 1.00 95.56 349 ILE A O 1
ATOM 2690 N N . ILE A 1 350 ? -0.164 -1.913 24.893 1.00 91.38 350 ILE A N 1
ATOM 2691 C CA . ILE A 1 350 ? -0.891 -0.672 25.153 1.00 91.38 350 ILE A CA 1
ATOM 2692 C C . ILE A 1 350 ? -0.753 -0.362 26.637 1.00 91.38 350 ILE A C 1
ATOM 2694 O O . ILE A 1 350 ? -1.159 -1.147 27.489 1.00 91.38 350 ILE A O 1
ATOM 2698 N N . THR A 1 351 ? -0.153 0.772 26.970 1.00 83.88 351 THR A N 1
ATOM 2699 C CA . THR A 1 351 ? 0.094 1.151 28.364 1.00 83.88 351 THR A CA 1
ATOM 2700 C C . THR A 1 351 ? -0.880 2.226 28.831 1.00 83.88 351 THR A C 1
ATOM 2702 O O . THR A 1 351 ? -1.277 3.104 28.071 1.00 83.88 351 THR A O 1
ATOM 2705 N N . ASN A 1 352 ? -1.160 2.250 30.136 1.00 75.31 352 ASN A N 1
ATOM 2706 C CA . ASN A 1 352 ? -2.012 3.270 30.766 1.00 75.31 352 ASN A CA 1
ATOM 2707 C C . ASN A 1 352 ? -1.425 4.697 30.715 1.00 75.31 352 ASN A C 1
ATOM 2709 O O . ASN A 1 352 ? -2.051 5.637 31.195 1.00 75.31 352 ASN A O 1
ATOM 2713 N N . ARG A 1 353 ? -0.199 4.866 30.201 1.00 72.12 353 ARG A N 1
ATOM 2714 C CA . ARG A 1 353 ? 0.472 6.163 30.027 1.00 72.12 353 ARG A CA 1
ATOM 2715 C C . ARG A 1 353 ? 0.358 6.677 28.590 1.00 72.12 353 ARG A C 1
ATOM 2717 O O . ARG A 1 353 ? 1.233 7.417 28.153 1.00 72.12 353 ARG A O 1
ATOM 2724 N N . ASN A 1 354 ? -0.694 6.273 27.877 1.00 82.75 354 ASN A N 1
ATOM 2725 C CA . ASN A 1 354 ? -0.979 6.704 26.510 1.00 82.75 354 ASN A CA 1
ATOM 2726 C C . ASN A 1 354 ? 0.171 6.417 25.530 1.00 82.75 354 ASN A C 1
ATOM 2728 O O . ASN A 1 354 ? 0.503 7.214 24.651 1.00 82.75 354 ASN A O 1
ATOM 2732 N N . PHE A 1 355 ? 0.830 5.281 25.741 1.00 93.12 355 PHE A N 1
ATOM 2733 C CA . PHE A 1 355 ? 1.889 4.792 24.875 1.00 93.12 355 PHE A CA 1
ATOM 2734 C C . PHE A 1 355 ? 1.510 3.413 24.357 1.00 93.12 355 PHE A C 1
ATOM 2736 O O . PHE A 1 355 ? 1.198 2.522 25.157 1.00 93.12 355 PHE A O 1
ATOM 2743 N N . THR A 1 356 ? 1.600 3.251 23.041 1.00 96.06 356 THR A N 1
ATOM 2744 C CA . THR A 1 356 ? 1.352 1.989 22.346 1.00 96.06 356 THR A CA 1
ATOM 2745 C C . THR A 1 356 ? 2.583 1.616 21.541 1.00 96.06 356 THR A C 1
ATOM 2747 O O . THR A 1 356 ? 3.081 2.417 20.756 1.00 96.06 356 THR A O 1
ATOM 2750 N N . LEU A 1 357 ? 3.054 0.385 21.705 1.00 97.81 357 LEU A N 1
ATOM 2751 C CA . LEU A 1 357 ? 4.089 -0.220 20.873 1.00 97.81 357 LEU A CA 1
ATOM 2752 C C . LEU A 1 357 ? 3.472 -1.376 20.096 1.00 97.81 357 LEU A C 1
ATOM 2754 O O . LEU A 1 357 ? 2.777 -2.198 20.676 1.00 97.81 357 LEU A O 1
ATOM 2758 N N . SER A 1 358 ? 3.760 -1.467 18.807 1.00 98.06 358 SER A N 1
ATOM 2759 C CA . SER A 1 358 ? 3.290 -2.518 17.912 1.00 98.06 358 SER A CA 1
ATOM 2760 C C . SER A 1 358 ? 4.461 -3.145 17.170 1.00 98.06 358 SER A C 1
ATOM 2762 O O . SER A 1 358 ? 5.407 -2.453 16.790 1.00 98.06 358 SER A O 1
ATOM 2764 N N . VAL A 1 359 ? 4.395 -4.455 16.971 1.00 98.31 359 VAL A N 1
ATOM 2765 C CA . VAL A 1 359 ? 5.321 -5.220 16.135 1.00 98.31 359 VAL A CA 1
ATOM 2766 C C . VAL A 1 359 ? 4.501 -6.171 15.285 1.00 98.31 359 VAL A C 1
ATOM 2768 O O . VAL A 1 359 ? 3.576 -6.798 15.803 1.00 98.31 359 VAL A O 1
ATOM 2771 N N . SER A 1 360 ? 4.860 -6.316 14.013 1.00 97.62 360 SER A N 1
ATOM 2772 C CA . SER A 1 360 ? 4.152 -7.218 13.111 1.00 97.62 360 SER A CA 1
ATOM 2773 C C . SER A 1 360 ? 5.084 -8.014 12.216 1.00 97.62 360 SER A C 1
ATOM 2775 O O . SER A 1 360 ? 6.158 -7.557 11.826 1.00 97.62 360 SER A O 1
ATOM 2777 N N . GLY A 1 361 ? 4.637 -9.218 11.877 1.00 97.81 361 GLY A N 1
ATOM 2778 C CA . GLY A 1 361 ? 5.196 -10.073 10.844 1.00 97.81 361 GLY A CA 1
ATOM 2779 C C . GLY A 1 361 ? 4.230 -10.194 9.671 1.00 97.81 361 GLY A C 1
ATOM 2780 O O . GLY A 1 361 ? 3.025 -10.359 9.866 1.00 97.81 361 GLY A O 1
ATOM 2781 N N . ILE A 1 362 ? 4.758 -10.116 8.452 1.00 96.56 362 ILE A N 1
ATOM 2782 C CA . ILE A 1 362 ? 3.986 -10.124 7.208 1.00 96.56 362 ILE A CA 1
ATOM 2783 C C . ILE A 1 362 ? 4.547 -11.220 6.305 1.00 96.56 362 ILE A C 1
ATOM 2785 O O . ILE A 1 362 ? 5.726 -11.203 5.951 1.00 96.56 362 ILE A O 1
ATOM 2789 N N . LYS A 1 363 ? 3.704 -12.163 5.887 1.00 96.31 363 LYS A N 1
ATOM 2790 C CA . LYS A 1 363 ? 4.070 -13.211 4.934 1.00 96.31 363 LYS A CA 1
ATOM 2791 C C . LYS A 1 363 ? 3.125 -13.194 3.741 1.00 96.31 363 LYS A C 1
ATOM 2793 O O . LYS A 1 363 ? 1.965 -13.584 3.851 1.00 96.31 363 LYS A O 1
ATOM 2798 N N . LYS A 1 364 ? 3.647 -12.771 2.594 1.00 93.12 364 LYS A N 1
ATOM 2799 C CA . LYS A 1 364 ? 3.006 -12.932 1.287 1.00 93.12 364 LYS A CA 1
ATOM 2800 C C . LYS A 1 364 ? 3.299 -14.343 0.777 1.00 93.12 364 LYS A C 1
ATOM 2802 O O . LYS A 1 364 ? 4.446 -14.784 0.838 1.00 93.12 364 LYS A O 1
ATOM 2807 N N . LEU A 1 365 ? 2.274 -15.087 0.363 1.00 92.25 365 LEU A N 1
ATOM 2808 C CA . LEU A 1 365 ? 2.445 -16.502 -0.003 1.00 92.25 365 LEU A CA 1
ATOM 2809 C C . LEU A 1 365 ? 3.119 -16.712 -1.369 1.00 92.25 365 LEU A C 1
ATOM 2811 O O . LEU A 1 365 ? 3.588 -17.811 -1.646 1.00 92.25 365 LEU A O 1
ATOM 2815 N N . ASP A 1 366 ? 3.191 -15.668 -2.188 1.00 87.19 366 ASP A N 1
ATOM 2816 C CA . ASP A 1 366 ? 3.913 -15.604 -3.461 1.00 87.19 366 ASP A CA 1
ATOM 2817 C C . ASP A 1 366 ? 5.352 -15.102 -3.348 1.00 87.19 366 ASP A C 1
ATOM 2819 O O . ASP A 1 366 ? 6.056 -15.059 -4.350 1.00 87.19 366 ASP A O 1
ATOM 2823 N N . GLU A 1 367 ? 5.812 -14.728 -2.155 1.00 84.44 367 GLU A N 1
ATOM 2824 C CA . GLU A 1 367 ? 7.170 -14.229 -1.961 1.00 84.44 367 GLU A CA 1
ATOM 2825 C C . GLU A 1 367 ? 7.928 -15.082 -0.951 1.00 84.44 367 GLU A C 1
ATOM 2827 O O . GLU A 1 367 ? 7.397 -15.491 0.083 1.00 84.44 367 GLU A O 1
ATOM 2832 N N . GLU A 1 368 ? 9.216 -15.316 -1.193 1.00 84.06 368 GLU A N 1
ATOM 2833 C CA . GLU A 1 368 ? 10.072 -16.018 -0.231 1.00 84.06 368 GLU A CA 1
ATOM 2834 C C . GLU A 1 368 ? 10.354 -15.163 1.010 1.00 84.06 368 GLU A C 1
ATOM 2836 O O . GLU A 1 368 ? 10.379 -15.675 2.135 1.00 84.06 368 GLU A O 1
ATOM 2841 N N . LYS A 1 369 ? 10.504 -13.848 0.818 1.00 87.00 369 LYS A N 1
ATOM 2842 C CA . LYS A 1 369 ? 10.874 -12.897 1.868 1.00 87.00 369 LYS A CA 1
ATOM 2843 C C . LYS A 1 369 ? 9.780 -12.779 2.933 1.00 87.00 369 LYS A C 1
ATOM 2845 O O . LYS A 1 369 ? 8.588 -12.917 2.667 1.00 87.00 369 LYS A O 1
ATOM 2850 N N . PHE A 1 370 ? 10.212 -12.527 4.164 1.00 92.44 370 PHE A N 1
ATOM 2851 C CA . PHE A 1 370 ? 9.337 -12.227 5.290 1.00 92.44 370 PHE A CA 1
ATOM 2852 C C . PHE A 1 370 ? 9.416 -10.732 5.592 1.00 92.44 370 PHE A C 1
ATOM 2854 O O . PHE A 1 370 ? 10.510 -10.188 5.750 1.00 92.44 370 PHE A O 1
ATOM 2861 N N . GLY A 1 371 ? 8.263 -10.074 5.647 1.00 94.25 371 GLY A N 1
ATOM 2862 C CA . GLY A 1 371 ? 8.150 -8.669 6.003 1.00 94.25 371 GLY A CA 1
ATOM 2863 C C . GLY A 1 371 ? 7.989 -8.475 7.506 1.00 94.25 371 GLY A C 1
ATOM 2864 O O . GLY A 1 371 ? 7.472 -9.342 8.210 1.00 94.25 371 GLY A O 1
ATOM 2865 N N . TYR A 1 372 ? 8.407 -7.318 7.998 1.00 96.06 372 TYR A N 1
ATOM 2866 C CA . TYR A 1 372 ? 8.284 -6.958 9.406 1.00 96.06 372 TYR A CA 1
ATOM 2867 C C . TYR A 1 372 ? 8.022 -5.468 9.580 1.00 96.06 372 TYR A C 1
ATOM 2869 O O . TYR A 1 372 ? 8.456 -4.639 8.772 1.00 96.06 372 TYR A O 1
ATOM 2877 N N . SER A 1 373 ? 7.341 -5.134 10.668 1.00 97.12 373 SER A N 1
ATOM 2878 C CA . SER A 1 373 ? 7.054 -3.762 11.067 1.00 97.12 373 SER A CA 1
ATOM 2879 C C . SER A 1 373 ? 7.209 -3.567 12.564 1.00 97.12 373 SER A C 1
ATOM 2881 O O . SER A 1 373 ? 6.972 -4.475 13.359 1.00 97.12 373 SER A O 1
ATOM 2883 N N . ILE A 1 374 ? 7.595 -2.355 12.942 1.00 98.19 374 ILE A N 1
ATOM 2884 C CA . ILE A 1 374 ? 7.561 -1.859 14.312 1.00 98.19 374 ILE A CA 1
ATOM 2885 C C . ILE A 1 374 ? 6.982 -0.449 14.292 1.00 98.19 374 ILE A C 1
ATOM 2887 O O . ILE A 1 374 ? 7.326 0.352 13.425 1.00 98.19 374 ILE A O 1
ATOM 2891 N N . GLY A 1 375 ? 6.114 -0.142 15.245 1.00 98.00 375 GLY A N 1
ATOM 2892 C CA . GLY A 1 375 ? 5.451 1.151 15.334 1.00 98.00 375 GLY A CA 1
ATOM 2893 C C . GLY A 1 375 ? 5.217 1.549 16.773 1.00 98.00 375 GLY A C 1
ATOM 2894 O O . GLY A 1 375 ? 4.825 0.712 17.579 1.00 98.00 375 GLY A O 1
ATOM 2895 N N . ALA A 1 376 ? 5.422 2.817 17.094 1.00 97.88 376 ALA A N 1
ATOM 2896 C CA . ALA A 1 376 ? 5.110 3.382 18.391 1.00 97.88 376 ALA A CA 1
ATOM 2897 C C . ALA A 1 376 ? 4.212 4.612 18.239 1.00 97.88 376 ALA A C 1
ATOM 2899 O O . ALA A 1 376 ? 4.404 5.434 17.342 1.00 97.88 376 ALA A O 1
ATOM 2900 N N . GLN A 1 377 ? 3.252 4.730 19.146 1.00 97.25 377 GLN A N 1
ATOM 2901 C CA . GLN A 1 377 ? 2.388 5.886 19.332 1.00 97.25 377 GLN A CA 1
ATOM 2902 C C . GLN A 1 377 ? 2.614 6.442 20.733 1.00 97.25 377 GLN A C 1
ATOM 2904 O O . GLN A 1 377 ? 2.716 5.687 21.703 1.00 97.25 377 GLN A O 1
ATOM 2909 N N . TYR A 1 378 ? 2.650 7.765 20.831 1.00 95.38 378 TYR A N 1
ATOM 2910 C CA . TYR A 1 378 ? 2.654 8.477 22.099 1.00 95.38 378 TYR A CA 1
ATOM 2911 C C . TYR A 1 378 ? 1.666 9.638 22.042 1.00 95.38 378 TYR A C 1
ATOM 2913 O O . TYR A 1 378 ? 1.815 10.542 21.213 1.00 95.38 378 TYR A O 1
ATOM 2921 N N . ASP A 1 379 ? 0.673 9.633 22.929 1.00 92.25 379 ASP A N 1
ATOM 2922 C CA . ASP A 1 379 ? -0.268 10.746 23.029 1.00 92.25 379 ASP A CA 1
ATOM 2923 C C . ASP A 1 379 ? 0.347 11.820 23.925 1.00 92.25 379 ASP A C 1
ATOM 2925 O O . ASP A 1 379 ? 0.369 11.710 25.154 1.00 92.25 379 ASP A O 1
ATOM 2929 N N . ILE A 1 380 ? 0.885 12.866 23.295 1.00 86.88 380 ILE A N 1
ATOM 2930 C CA . ILE A 1 380 ? 1.556 13.976 23.987 1.00 86.88 380 ILE A CA 1
ATOM 2931 C C . ILE A 1 380 ? 0.565 14.676 24.920 1.00 86.88 380 ILE A C 1
ATOM 2933 O O . ILE A 1 380 ? 0.886 15.043 26.049 1.00 86.88 380 ILE A O 1
ATOM 2937 N N . VAL A 1 381 ? -0.649 14.873 24.416 1.00 85.44 381 VAL A N 1
ATOM 2938 C CA . VAL A 1 381 ? -1.754 15.587 25.050 1.00 85.44 381 VAL A CA 1
ATOM 2939 C C . VAL A 1 381 ? -3.062 15.010 24.523 1.00 85.44 381 VAL A C 1
ATOM 2941 O O . VAL A 1 381 ? -3.095 14.387 23.471 1.00 85.44 381 VAL A O 1
ATOM 2944 N N . LYS A 1 382 ? -4.180 15.273 25.206 1.00 81.25 382 LYS A N 1
ATOM 2945 C CA . LYS A 1 382 ? -5.500 14.766 24.781 1.00 81.25 382 LYS A CA 1
ATOM 2946 C C . LYS A 1 382 ? -5.916 15.172 23.361 1.00 81.25 382 LYS A C 1
ATOM 2948 O O . LYS A 1 382 ? -6.799 14.544 22.801 1.00 81.25 382 LYS A O 1
ATOM 2953 N N . TRP A 1 383 ? -5.332 16.240 22.820 1.00 86.25 383 TRP A N 1
ATOM 2954 C CA . TRP A 1 383 ? -5.646 16.762 21.491 1.00 86.25 383 TRP A CA 1
ATOM 2955 C C . TRP A 1 383 ? -4.599 16.403 20.430 1.00 86.25 383 TRP A C 1
ATOM 2957 O O . TRP A 1 383 ? -4.792 16.765 19.274 1.00 86.25 383 TRP A O 1
ATOM 2967 N N . ALA A 1 384 ? -3.496 15.727 20.779 1.00 93.25 384 ALA A N 1
ATOM 2968 C CA . ALA A 1 384 ? -2.479 15.355 19.799 1.00 93.25 384 ALA A CA 1
ATOM 2969 C C . ALA A 1 384 ? -1.670 14.112 20.163 1.00 93.25 384 ALA A C 1
ATOM 2971 O O . ALA A 1 384 ? -1.176 13.959 21.285 1.00 93.25 384 ALA A O 1
ATOM 2972 N N . SER A 1 385 ? -1.418 13.323 19.125 1.00 96.31 385 SER A N 1
ATOM 2973 C CA . SER A 1 385 ? -0.635 12.096 19.174 1.00 96.31 385 SER A CA 1
ATOM 2974 C C . SER A 1 385 ? 0.454 12.115 18.121 1.00 96.31 385 SER A C 1
ATOM 2976 O O . SER A 1 385 ? 0.264 12.632 17.018 1.00 96.31 385 SER A O 1
ATOM 2978 N N . VAL A 1 386 ? 1.604 11.543 18.461 1.00 97.56 386 VAL A N 1
ATOM 2979 C CA . VAL A 1 386 ? 2.721 11.352 17.535 1.00 97.56 386 VAL A CA 1
ATOM 2980 C C . VAL A 1 386 ? 2.980 9.880 17.312 1.00 97.56 386 VAL A C 1
ATOM 2982 O O . VAL A 1 386 ? 2.794 9.049 18.201 1.00 97.56 386 VAL A O 1
ATOM 2985 N N . TYR A 1 387 ? 3.437 9.584 16.105 1.00 98.06 387 TYR A N 1
ATOM 2986 C CA . TYR A 1 387 ? 3.621 8.236 15.611 1.00 98.06 387 TYR A CA 1
ATOM 2987 C C . TYR A 1 387 ? 4.984 8.135 14.949 1.00 98.06 387 TYR A C 1
ATOM 2989 O O . TYR A 1 387 ? 5.399 9.023 14.199 1.00 98.06 387 TYR A O 1
ATOM 2997 N N . ILE A 1 388 ? 5.663 7.032 15.207 1.00 98.12 388 ILE A N 1
ATOM 2998 C CA . ILE A 1 388 ? 6.923 6.678 14.571 1.00 98.12 388 ILE A CA 1
ATOM 2999 C C . ILE A 1 388 ? 6.879 5.200 14.236 1.00 98.12 388 ILE A C 1
ATOM 3001 O O . ILE A 1 388 ? 6.303 4.401 14.974 1.00 98.12 388 ILE A O 1
ATOM 3005 N N . GLY A 1 389 ? 7.488 4.821 13.128 1.00 97.94 389 GLY A N 1
ATOM 3006 C CA . GLY A 1 389 ? 7.429 3.449 12.688 1.00 97.94 389 GLY A CA 1
ATOM 3007 C C . GLY A 1 389 ? 8.454 3.129 11.631 1.00 97.94 389 GLY A C 1
ATOM 3008 O O . GLY A 1 389 ? 9.159 3.988 11.099 1.00 97.94 389 GLY A O 1
ATOM 3009 N N . MET A 1 390 ? 8.561 1.839 11.373 1.00 97.00 390 MET A N 1
ATOM 3010 C CA . MET A 1 390 ? 9.452 1.303 10.374 1.00 97.00 390 MET A CA 1
ATOM 3011 C C . MET A 1 390 ? 8.873 0.005 9.832 1.00 97.00 390 MET A C 1
ATOM 3013 O O . MET A 1 390 ? 8.494 -0.872 10.605 1.00 97.00 390 MET A O 1
ATOM 3017 N N . GLN A 1 391 ? 8.859 -0.137 8.511 1.00 94.75 391 GLN A N 1
ATOM 3018 C CA . GLN A 1 391 ? 8.474 -1.368 7.827 1.00 94.75 391 GLN A CA 1
ATOM 3019 C C . GLN A 1 391 ? 9.583 -1.772 6.866 1.00 94.75 391 GLN A C 1
ATOM 3021 O O . GLN A 1 391 ? 9.954 -0.978 6.011 1.00 94.75 391 GLN A O 1
ATOM 3026 N N . ASN A 1 392 ? 10.124 -2.987 6.980 1.00 92.44 392 ASN A N 1
ATOM 3027 C CA . ASN A 1 392 ? 11.204 -3.466 6.103 1.00 92.44 392 ASN A CA 1
ATOM 3028 C C . ASN A 1 392 ? 12.373 -2.459 5.966 1.00 92.44 392 ASN A C 1
ATOM 3030 O O . ASN A 1 392 ? 12.877 -2.228 4.870 1.00 92.44 392 ASN A O 1
ATOM 3034 N N . LEU A 1 393 ? 12.783 -1.839 7.083 1.00 92.12 393 LEU A N 1
ATOM 3035 C CA . LEU A 1 393 ? 13.799 -0.767 7.165 1.00 92.12 393 LEU A CA 1
ATOM 3036 C C . LEU A 1 393 ? 13.407 0.586 6.546 1.00 92.12 393 LEU A C 1
ATOM 3038 O O . LEU A 1 393 ? 14.226 1.501 6.499 1.00 92.12 393 LEU A O 1
ATOM 3042 N N . VAL A 1 394 ? 12.162 0.745 6.107 1.00 92.56 394 VAL A N 1
ATOM 3043 C CA . VAL A 1 394 ? 11.621 2.011 5.610 1.00 92.56 394 VAL A CA 1
ATOM 3044 C C . VAL A 1 394 ? 11.003 2.775 6.767 1.00 92.56 394 VAL A C 1
ATOM 3046 O O . VAL A 1 394 ? 10.030 2.322 7.366 1.00 92.56 394 VAL A O 1
ATOM 3049 N N . PHE A 1 395 ? 11.574 3.933 7.080 1.00 95.81 395 PHE A N 1
ATOM 3050 C CA . PHE A 1 395 ? 11.113 4.792 8.163 1.00 95.81 395 PHE A CA 1
ATOM 3051 C C . PHE A 1 395 ? 9.802 5.516 7.819 1.00 95.81 395 PHE A C 1
ATOM 3053 O O . PHE A 1 395 ? 9.570 5.933 6.677 1.00 95.81 395 PHE A O 1
ATOM 3060 N N . SER A 1 396 ? 8.972 5.721 8.836 1.00 96.88 396 SER A N 1
ATOM 3061 C CA . SER A 1 396 ? 7.753 6.519 8.783 1.00 96.88 396 SER A CA 1
ATOM 3062 C C . SER A 1 396 ? 7.560 7.305 10.075 1.00 96.88 396 SER A C 1
ATOM 3064 O O . SER A 1 396 ? 7.934 6.858 11.160 1.00 96.88 396 SER A O 1
ATOM 3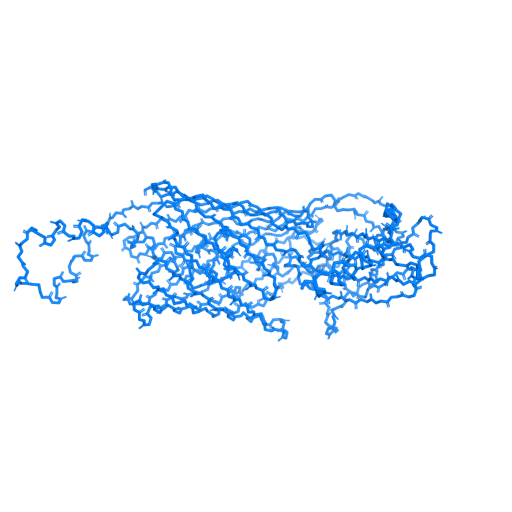066 N N . ALA A 1 397 ? 6.937 8.472 9.968 1.00 98.12 397 ALA A N 1
ATOM 3067 C CA . ALA A 1 397 ? 6.502 9.239 11.125 1.00 98.12 397 ALA A CA 1
ATOM 3068 C C . ALA A 1 397 ? 5.256 10.056 10.791 1.00 98.12 397 ALA A C 1
ATOM 3070 O O . ALA A 1 397 ? 4.944 10.310 9.625 1.00 98.12 397 ALA A O 1
ATOM 3071 N N . GLY A 1 398 ? 4.535 10.468 11.824 1.00 97.94 398 GLY A N 1
ATOM 3072 C CA . GLY A 1 398 ? 3.295 11.201 11.655 1.00 97.94 398 GLY A CA 1
ATOM 3073 C C . GLY A 1 398 ? 2.758 11.776 12.948 1.00 97.94 398 GLY A C 1
ATOM 3074 O O . GLY A 1 398 ? 3.309 11.580 14.032 1.00 97.94 398 GLY A O 1
ATOM 3075 N N . LEU A 1 399 ? 1.663 12.504 12.802 1.00 97.75 399 LEU A N 1
ATOM 3076 C CA . LEU A 1 399 ? 0.967 13.188 13.877 1.00 97.75 399 LEU A CA 1
ATOM 3077 C C . LEU A 1 399 ? -0.537 13.174 13.609 1.00 97.75 399 LEU A C 1
ATOM 3079 O O . LEU A 1 399 ? -0.964 13.226 12.454 1.00 97.75 399 LEU A O 1
ATOM 3083 N N . THR A 1 400 ? -1.324 13.140 14.676 1.00 97.75 400 THR A N 1
ATOM 3084 C CA . THR A 1 400 ? -2.782 13.275 14.641 1.00 97.75 400 THR A CA 1
ATOM 3085 C C . THR A 1 400 ? -3.183 14.385 15.590 1.00 97.75 400 THR A C 1
ATOM 3087 O O . THR A 1 400 ? -2.677 14.445 16.708 1.00 97.75 400 THR A O 1
ATOM 3090 N N . PHE A 1 401 ? -4.101 15.238 15.152 1.00 95.88 401 PHE A N 1
ATOM 3091 C CA . PHE A 1 401 ? -4.822 16.165 16.009 1.00 95.88 401 PHE A CA 1
ATOM 3092 C C . PHE A 1 401 ? -6.233 15.632 16.253 1.00 95.88 401 PHE A C 1
ATOM 3094 O O . PHE A 1 401 ? -6.956 15.349 15.298 1.00 95.88 401 PHE A O 1
ATOM 3101 N N . HIS A 1 402 ? -6.607 15.544 17.525 1.00 91.62 402 HIS A N 1
ATOM 3102 C CA . HIS A 1 402 ? -7.922 15.127 17.999 1.00 91.62 402 HIS A CA 1
ATOM 3103 C C . HIS A 1 402 ? -8.739 16.370 18.363 1.00 91.62 402 HIS A C 1
ATOM 3105 O O . HIS A 1 402 ? -8.462 17.054 19.353 1.00 91.62 402 HIS A O 1
ATOM 3111 N N . VAL A 1 403 ? -9.742 16.685 17.548 1.00 86.00 403 VAL A N 1
ATOM 3112 C CA . VAL A 1 403 ? -10.621 17.850 17.689 1.00 86.00 403 VAL A CA 1
ATOM 3113 C C . VAL A 1 403 ? -12.054 17.368 17.904 1.00 86.00 403 VAL A C 1
ATOM 3115 O O . VAL A 1 403 ? -12.858 17.281 16.978 1.00 86.00 403 VAL A O 1
ATOM 3118 N N . VAL A 1 404 ? -12.392 17.083 19.163 1.00 80.62 404 VAL A N 1
ATOM 3119 C CA . VAL A 1 404 ? -13.718 16.598 19.587 1.00 80.62 404 VAL A CA 1
ATOM 3120 C C . VAL A 1 404 ? -14.072 15.269 18.906 1.00 80.62 404 VAL A C 1
ATOM 3122 O O . VAL A 1 404 ? -13.621 14.226 19.358 1.00 80.62 404 VAL A O 1
ATOM 3125 N N . GLN A 1 405 ? -14.862 15.309 17.835 1.00 84.44 405 GLN A N 1
ATOM 3126 C CA . GLN A 1 405 ? -15.301 14.156 17.046 1.00 84.44 405 GLN A CA 1
ATOM 3127 C C . GLN A 1 405 ? -14.503 13.992 15.748 1.00 84.44 405 GLN A C 1
ATOM 3129 O O . GLN A 1 405 ? -14.787 13.078 14.978 1.00 84.44 405 GLN A O 1
ATOM 3134 N N . PHE A 1 406 ? -13.543 14.883 15.487 1.00 88.00 406 PHE A N 1
ATOM 3135 C CA . PHE A 1 406 ? -12.740 14.920 14.274 1.00 88.00 406 PHE A CA 1
ATOM 3136 C C . PHE A 1 406 ? -11.289 14.566 14.573 1.00 88.00 406 PHE A C 1
ATOM 3138 O O . PHE A 1 406 ? -10.648 15.229 15.384 1.00 88.00 406 PHE A O 1
ATOM 3145 N N . ASP A 1 407 ? -10.748 13.610 13.829 1.00 94.19 407 ASP A N 1
ATOM 3146 C CA . ASP A 1 407 ? -9.320 13.313 13.816 1.00 94.19 407 ASP A CA 1
ATOM 3147 C C . ASP A 1 407 ? -8.732 13.723 12.475 1.00 94.19 407 ASP A C 1
ATOM 3149 O O . ASP A 1 407 ? -9.222 13.304 11.425 1.00 94.19 407 ASP A O 1
ATOM 3153 N N . VAL A 1 408 ? -7.661 14.513 12.503 1.00 96.94 408 VAL A N 1
ATOM 3154 C CA . VAL A 1 408 ? -6.888 14.869 11.310 1.00 96.94 408 VAL A CA 1
ATOM 3155 C C . VAL A 1 408 ? -5.463 14.392 11.500 1.00 96.94 408 VAL A C 1
ATOM 3157 O O . VAL A 1 408 ? -4.775 14.817 12.427 1.00 96.94 408 VAL A O 1
ATOM 3160 N N . SER A 1 409 ? -5.009 13.530 10.601 1.00 97.81 409 SER A N 1
ATOM 3161 C CA . SER A 1 409 ? -3.698 12.901 10.672 1.00 97.81 409 SER A CA 1
ATOM 3162 C C . SER A 1 409 ? -2.877 13.197 9.428 1.00 97.81 409 SER A C 1
ATOM 3164 O O . SER A 1 409 ? -3.378 13.192 8.302 1.00 97.81 409 SER A O 1
ATOM 3166 N N . TYR A 1 410 ? -1.581 13.384 9.636 1.00 98.00 410 TYR A N 1
ATOM 3167 C CA . TYR A 1 410 ? -0.587 13.488 8.581 1.00 98.00 410 TYR A CA 1
ATOM 3168 C C . TYR A 1 410 ? 0.551 12.513 8.855 1.00 98.00 410 TYR A C 1
ATOM 3170 O O . TYR A 1 410 ? 0.993 12.361 9.994 1.00 98.00 410 TYR A O 1
ATOM 3178 N N . ALA A 1 411 ? 1.047 11.879 7.800 1.00 97.88 411 ALA A N 1
ATOM 3179 C CA . ALA A 1 411 ? 2.200 11.005 7.860 1.00 97.88 411 ALA A CA 1
ATOM 3180 C C . ALA A 1 411 ? 3.090 11.191 6.640 1.00 97.88 411 ALA A C 1
ATOM 3182 O O . ALA A 1 411 ? 2.626 11.484 5.535 1.00 97.88 411 ALA A O 1
ATOM 3183 N N . PHE A 1 412 ? 4.376 10.947 6.849 1.00 95.50 412 PHE A N 1
ATOM 3184 C CA . PHE A 1 412 ? 5.320 10.737 5.771 1.00 95.50 412 PHE A CA 1
ATOM 3185 C C . PHE A 1 412 ? 6.025 9.396 5.953 1.00 95.50 412 PHE A C 1
ATOM 3187 O O . PHE A 1 412 ? 6.231 8.916 7.070 1.00 95.50 412 PHE A O 1
ATOM 3194 N N . THR A 1 413 ? 6.424 8.796 4.841 1.00 94.62 413 THR A N 1
ATOM 3195 C CA . THR A 1 413 ? 7.298 7.622 4.841 1.00 94.62 413 THR A CA 1
ATOM 3196 C C . THR A 1 413 ? 8.331 7.755 3.739 1.00 94.62 413 THR A C 1
ATOM 3198 O O . THR A 1 413 ? 8.066 8.367 2.703 1.00 94.62 413 THR A O 1
ATOM 3201 N N . MET A 1 414 ? 9.531 7.240 3.987 1.00 92.06 414 MET A N 1
ATOM 3202 C CA . MET A 1 414 ? 10.594 7.253 2.990 1.00 92.06 414 MET A CA 1
ATOM 3203 C C . MET A 1 414 ? 10.200 6.394 1.785 1.00 92.06 414 MET A C 1
ATOM 3205 O O . MET A 1 414 ? 9.601 5.332 1.929 1.00 92.06 414 MET A O 1
ATOM 3209 N N . ASP A 1 415 ? 10.541 6.852 0.589 1.00 85.38 415 ASP A N 1
ATOM 3210 C CA . ASP A 1 415 ? 10.320 6.093 -0.633 1.00 85.38 415 ASP A CA 1
ATOM 3211 C C . ASP A 1 415 ? 11.508 5.170 -0.932 1.00 85.38 415 ASP A C 1
ATOM 3213 O O . ASP A 1 415 ? 12.673 5.578 -0.911 1.00 85.38 415 ASP A O 1
ATOM 3217 N N . THR A 1 416 ? 11.214 3.907 -1.229 1.00 78.94 416 THR A N 1
ATOM 3218 C CA . THR A 1 416 ? 12.217 2.875 -1.527 1.00 78.94 416 THR A CA 1
ATOM 3219 C C . THR A 1 416 ? 12.852 3.028 -2.910 1.00 78.94 416 THR A C 1
ATOM 3221 O O . THR A 1 416 ? 13.926 2.469 -3.153 1.00 78.94 416 THR A O 1
ATOM 3224 N N . VAL A 1 417 ? 12.218 3.775 -3.819 1.00 79.44 417 VAL A N 1
ATOM 3225 C CA . VAL A 1 417 ? 12.629 3.915 -5.218 1.00 79.44 417 VAL A CA 1
ATOM 3226 C C . VAL A 1 417 ? 13.532 5.132 -5.395 1.00 79.44 417 VAL A C 1
ATOM 3228 O O . VAL A 1 417 ? 14.695 5.005 -5.792 1.00 79.44 417 VAL A O 1
ATOM 3231 N N . ASN A 1 418 ? 13.032 6.328 -5.089 1.00 73.31 418 ASN A N 1
ATOM 3232 C CA . ASN A 1 418 ? 13.733 7.585 -5.368 1.00 73.31 418 ASN A CA 1
ATOM 3233 C C . ASN A 1 418 ? 14.351 8.255 -4.131 1.00 73.31 418 ASN A C 1
ATOM 3235 O O . ASN A 1 418 ? 14.909 9.341 -4.259 1.00 73.31 418 ASN A O 1
ATOM 3239 N N . LYS A 1 419 ? 14.305 7.609 -2.954 1.00 71.12 419 LYS A N 1
ATOM 3240 C CA . LYS A 1 419 ? 14.735 8.187 -1.663 1.00 71.12 419 LYS A CA 1
ATOM 3241 C C . LYS A 1 419 ? 14.003 9.493 -1.293 1.00 71.12 419 LYS A C 1
ATOM 3243 O O . LYS A 1 419 ? 14.472 10.223 -0.423 1.00 71.12 419 LYS A O 1
ATOM 3248 N N . GLY A 1 420 ? 12.886 9.795 -1.957 1.00 83.88 420 GLY A N 1
ATOM 3249 C CA . GLY A 1 420 ? 11.981 10.883 -1.612 1.00 83.88 420 GLY A CA 1
ATOM 3250 C C . GLY A 1 420 ? 11.053 10.500 -0.462 1.00 83.88 420 GLY A C 1
ATOM 3251 O O . GLY A 1 420 ? 11.322 9.564 0.294 1.00 83.88 420 GLY A O 1
ATOM 3252 N N . PHE A 1 421 ? 9.940 11.220 -0.340 1.00 89.12 421 PHE A N 1
ATOM 3253 C CA . PHE A 1 421 ? 8.933 10.974 0.686 1.00 89.12 421 PHE A CA 1
ATOM 3254 C C . PHE A 1 421 ? 7.558 10.777 0.057 1.00 89.12 421 PHE A C 1
ATOM 3256 O O . PHE A 1 421 ? 7.146 11.524 -0.829 1.00 89.12 421 PHE A O 1
ATOM 3263 N N . ASN A 1 422 ? 6.847 9.768 0.545 1.00 91.75 422 ASN A N 1
ATOM 3264 C CA . ASN A 1 422 ? 5.424 9.592 0.308 1.00 91.75 422 ASN A CA 1
ATOM 3265 C C . ASN A 1 422 ? 4.668 10.402 1.363 1.00 91.75 422 ASN A C 1
ATOM 3267 O O . ASN A 1 422 ? 4.997 10.317 2.549 1.00 91.75 422 ASN A O 1
ATOM 3271 N N . HIS A 1 423 ? 3.659 11.160 0.943 1.00 94.50 423 HIS A N 1
ATOM 3272 C CA . HIS A 1 423 ? 2.870 12.026 1.820 1.00 94.50 423 HIS A CA 1
ATOM 3273 C C . HIS A 1 423 ? 1.441 11.506 1.922 1.00 94.50 423 HIS A C 1
ATOM 3275 O O . HIS A 1 423 ? 0.798 11.261 0.902 1.00 94.50 423 HIS A O 1
ATOM 3281 N N . ILE A 1 424 ? 0.947 11.349 3.150 1.00 97.12 424 ILE A N 1
ATOM 3282 C CA . ILE A 1 424 ? -0.369 10.787 3.444 1.00 97.12 424 ILE A CA 1
ATOM 3283 C C . ILE A 1 424 ? -1.107 11.735 4.385 1.00 97.12 424 ILE A C 1
ATOM 3285 O O . ILE A 1 424 ? -0.588 12.109 5.436 1.00 97.12 424 ILE A O 1
ATOM 3289 N N . VAL A 1 425 ? -2.335 12.091 4.022 1.00 98.00 425 VAL A N 1
ATOM 3290 C CA . VAL A 1 425 ? -3.258 12.859 4.863 1.00 98.00 425 VAL A CA 1
ATOM 3291 C C . VAL A 1 425 ? -4.519 12.035 5.038 1.00 98.00 425 VAL A C 1
ATOM 3293 O O . VAL A 1 425 ? -5.040 11.484 4.069 1.00 98.00 425 VAL A O 1
ATOM 3296 N N . SER A 1 426 ? -5.031 11.964 6.259 1.00 98.06 426 SER A N 1
ATOM 3297 C CA . SER A 1 426 ? -6.308 11.320 6.531 1.00 98.06 426 SER A CA 1
ATOM 3298 C C . SER A 1 426 ? -7.140 12.127 7.511 1.00 98.06 426 SER A C 1
ATOM 3300 O O . SER A 1 426 ? -6.594 12.783 8.393 1.00 98.06 426 SER A O 1
ATOM 3302 N N . ALA A 1 427 ? -8.458 12.056 7.374 1.00 97.50 427 ALA A N 1
ATOM 3303 C CA . ALA A 1 427 ? -9.393 12.690 8.288 1.00 97.50 427 ALA A CA 1
ATOM 3304 C C . ALA A 1 427 ? -10.533 11.729 8.607 1.00 97.50 427 ALA A C 1
ATOM 3306 O O . ALA A 1 427 ? -11.032 11.060 7.703 1.00 97.50 427 ALA A O 1
ATOM 3307 N N . SER A 1 428 ? -10.946 11.651 9.867 1.00 95.94 428 SER A N 1
ATOM 3308 C CA . SER A 1 428 ? -12.131 10.893 10.265 1.00 95.94 428 SER A CA 1
ATOM 3309 C C . SER A 1 428 ? -13.037 11.718 11.164 1.00 95.94 428 SER A C 1
ATOM 3311 O O . SER A 1 428 ? -12.569 12.615 11.861 1.00 95.94 428 SER A O 1
ATOM 3313 N N . VAL A 1 429 ? -14.335 11.442 11.104 1.00 93.38 429 VAL A N 1
ATOM 3314 C CA . VAL A 1 429 ? -15.354 12.109 11.913 1.00 93.38 429 VAL A CA 1
ATOM 3315 C C . VAL A 1 429 ? -16.348 11.088 12.441 1.00 93.38 429 VAL A C 1
ATOM 3317 O O . VAL A 1 429 ? -16.791 10.222 11.687 1.00 93.38 429 VAL A O 1
ATOM 3320 N N . MET A 1 430 ? -16.693 11.191 13.722 1.00 88.50 430 MET A N 1
ATOM 3321 C CA . MET A 1 430 ? -17.699 10.362 14.385 1.00 88.50 430 MET A CA 1
ATOM 3322 C C . MET A 1 430 ? -18.974 11.170 14.655 1.00 88.50 430 MET A C 1
ATOM 3324 O O . MET A 1 430 ? -18.897 12.257 15.220 1.00 88.50 430 MET A O 1
ATOM 3328 N N . PHE A 1 431 ? -20.129 10.619 14.282 1.00 81.25 431 PHE A N 1
ATOM 3329 C CA . PHE A 1 431 ? -21.461 11.174 14.526 1.00 81.25 431 PHE A CA 1
ATOM 3330 C C . PHE A 1 431 ? -22.259 10.310 15.496 1.00 81.25 431 PHE A C 1
ATOM 3332 O O . PHE A 1 431 ? -22.196 9.060 15.367 1.00 81.25 431 PHE A O 1
#

Foldseek 3Di:
DPPPPVVVVVVVVVVPPPDPQPADDQPQKFKDQFQAEQPPDKIWIFGRPPDWFQWKWKWKAAPLQHTFDIDIGRTDTDIDNQHGPVRHHHFWDKMKIWMWT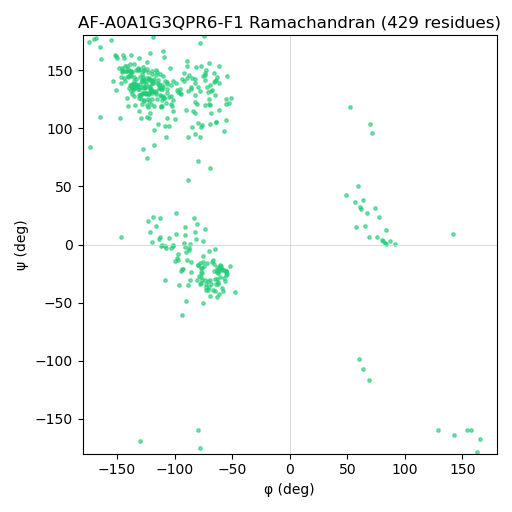ARPVVSHIYIDIAIGTYDQFHALCVLPNLQFDQQCVQQAVLCQAPQQALSCLNNPLLSLQNVVVVPPDDPVVVVVVPVVDDPDPDDPVNVVVVLQPPPPWKKKWKKKWKAAPSGKIKIKIKMWIDDNFWIKIKMKIKIKDWQHFNAHPVGDGPDIFMKMKMKIKIKIWGDDPQKIKMKIKIWIWIDRGPWIKTKIFMKIKMWGCPDPFKIKIKIKPQHQIWIATPDDDPNYDGDIDGHFIKIKIKMWGHDPQQKIKMKMWIDGPPDPDIKIKIKMKHAPDPQKIKIWMHIPNKTKIKMWGHDPQKIKIKMWIQRSRPRHIMIMIMMMGMD

Radius of gyration: 25.45 Å; Cα contacts (8 Å, |Δi|>4): 1187; chains: 1; bounding box: 73×40×80 Å

Sequence (431 aa):
MKYALSASLTICFLILCIQESHAYRTNGVIVYPVPYYPGKGVFQAVDLSGTTFNKVKMKIYNIEGEQVFSGVYPGYPVIWNGRNDSGERADPGMYTVKIEADNIFTGLHAEKTVSILTNGGSRGTFTRGGWIGAKYIAMGKSGEVIADDVYSIYWNPAGLTELRHTQLLTAKEIKEKAEKGKVQDITERDLIKFSEEEKSFSVQFGVTGSVLAFGSNTGFAGMAINLPKGVLGVGLYTIYSGGIDRRDFNGYKTGELQYVGSALYLSYGVSLGISSFGFSLKGLYEKIGNNRFMGAGADVGTQVYVLPFLKVGLMIQDLGSGMYPLETSYGTPHRYNFTYPTLRLGIAIITNRNFTLSVSGIKKLDEEKFGYSIGAQYDIVKWASVYIGMQNLVFSAGLTFHVVQFDVSYAFTMDTVNKGFNHIVSASVMF

=== Feature glossary ===
Annotated list of the representations used here:

Nearest PDB structures. The Foldseek neighbor list gives the closest experimentally determined structures in the PDB, ranked by structural alignment. TM-score near 1 means near-identical fold; near 0.3 means only rough topology match. This is how one finds what a novel AlphaFold prediction most resembles in the solved-structure universe.

Foldseek 3Di. Foldseek's 3Di representation compresses backbone geometry into a per-residue letter drawn from a learned twenty-state alphabet. It captures the tertiary interaction pattern around each residue — which residues are packed against it in space, regardless of where they are in sequence.

Radius of gyration, Cα contacts, bounding box. Radius of gyration (Rg) is the root-mean-square distance of Cα atoms from their centroid — a single number for overall size and compactness. A globular domain of N residues has Rg ≈ 2.2·N^0.38 Å; an extended or disordered chain has a much larger Rg. The Cα contact count is the number of residue pairs whose Cα atoms are within 8 Å and are more than four positions apart in sequence — a standard proxy for tertiary packing density. The bounding box is the smallest axis-aligned box enclosing all Cα atoms.

InterPro / GO / CATH / organism. The annotation block draws on four external resources. InterPro: which protein families and domains the sequence belongs to. GO: standardized terms for what the protein does, what process it participates in, and where in the cell it acts. CATH: which structural fold it has in the CATH hierarchy. Organism: the species of origin.

mmCIF coordinates. The mmCIF block holds the 3D Cartesian coordinates of each backbone atom (N, Cα, C, O) in ångströms. mmCIF is the PDB's canonical archive format — a tagged-loop text representation of the atomic model.

pLDDT. pLDDT is the predicted lDDT-Cα score: AlphaFold's confidence that the local environment of each residue (all inter-atomic distances within 15 Å) is correctly placed. It is a per-residue number between 0 and 100, with higher meaning more reliable.

Backbone torsions (φ/ψ). φ (phi) and ψ (psi) are the two rotatable backbone dihedrals per residue: φ is the C(i-1)–N–Cα–C torsion, ψ is the N–Cα–C–N(i+1) torsion, both in degrees on (−180°, 180°]. α-helical residues cluster near (−60°, −45°); β-strand residues near (−120°, +130°). A Ramachandran plot is simply a scatter of (φ, ψ) for every residue.

B-factor. For experimental (PDB) structures, the B-factor (temperature factor) quantifies the positional spread of each atom in the crystal — a combination of thermal vibration and static disorder — in units of Å². High B-factors mark flexible loops or poorly resolved regions; low B-factors mark the rigid, well-ordered core.

Secondary structure (3-state, P-SEA). SS3 is a coarse helix/strand/coil call (letters a/b/c) made by the P-SEA algorithm from inter-Cα distances and dihedrals. It is less detailed than DSSP but needs only Cα positions.

Predicted aligned error. Predicted aligned error is AlphaFold's pairwise confidence. Unlike pLDDT (per-residue), PAE is per-residue-pair and captures whether two parts of the structure are correctly placed relative to each other. Units are ångströms of expected positional error.

Solvent-accessible surface area. Solvent-accessible surface area (SASA) is the area in Å² traced out by the centre of a 1.4 Å probe sphere (a water molecule) rolled over the protein's van der Waals surface (Shrake–Rupley / Lee–Richards construction). Buried residues have near-zero SASA; fully exposed residues can exceed 200 Å². The total SASA scales roughly with the number of surface residues.

Secondary structure (8-state, DSSP). The SS8 string is DSSP's per-residue secondary-structure call. α-helix (H) means an i→i+4 H-bond ladder; β-strand (E) means the residue participates in a β-sheet; 3₁₀ (G) and π (I) are tighter and wider helices; T/S are turns/bends; '-' is loop.

Rendered structure images. Structure images are PyMOL renders from six orthogonal camera directions. Cartoon representation draws helices as coils and strands as arrows; sticks shows the backbone as bonds; surface shows the solvent-excluded envelope. Rainbow coloring maps sequence position to hue (blue→red, N→C); chain coloring assigns a distinct color per polypeptide.

Sequence. The amino-acid sequence is the protein's primary structure: the linear order of residues from the N-terminus to the C-terminus, written in one-letter code. Everything else here — the 3D coordinates, the secondary structure, the domain annotations — is ultimately a consequence of this string.

Contact-map, Ramachandran, and PAE plots. Three diagnostic plots accompany the record. The Cα contact map visualizes the tertiary structure as a 2D adjacency matrix (8 Å cutoff, sequence-local contacts suppressed). The Ramachandran plot shows the distribution of backbone (φ, ψ) torsions, with points in the α and β basins reflecting secondary structure content. The PAE plot shows AlphaFold's inter-residue confidence as a color matrix.